Protein AF-0000000075274386 (afdb_homodimer)

Organism: Aptenodytes forsteri (NCBI:txid9233)

Sequence (530 aa):
GFTIDIKSFLKPGEKSYTQRCRLFVGNLPTDITEEDFKRLFERYGEPSEVFINRDRGFGFIRLESRTLAEIAKAELDGTILKSRPLRIRFATHGAALTVKNLSPVVSNELLEQAFSQFGPVERAVVVVDDRGRATGKGFVEFAAKPPARKALERCSDGAFLLTTTPRPVVVEPMEQFDDEDGLPEKLMQKTQQYHKEREQPPRFAQPGTFEFEYASRWKALDEMEKQQREQVDRNIREAKEKLEAEMEAARHEHQLMLMRQGKIRGFTIDIKSFLKPGEKSYTQRCRLFVGNLPTDITEEDFKRLFERYGEPSEVFINRDRGFGFIRLESRTLAEIAKAELDGTILKSRPLRIRFATHGAALTVKNLSPVVSNELLEQAFSQFGPVERAVVVVDDRGRATGKGFVEFAAKPPARKALERCSDGAFLLTTTPRPVVVEPMEQFDDEDGLPEKLMQKTQQYHKEREQPPRFAQPGTFEFEYASRWKALDEMEKQQREQVDRNIREAKEKLEAEMEAARHEHQLMLMRQGKIR

Structure (mmCIF, N/CA/C/O backbone):
data_AF-0000000075274386-model_v1
#
loop_
_entity.id
_entity.type
_entity.pdbx_description
1 polymer 'Paraspeckle component 1'
#
loop_
_atom_site.group_PDB
_atom_site.id
_atom_site.type_symbol
_atom_site.label_atom_id
_atom_site.label_alt_id
_atom_site.label_comp_id
_atom_site.label_asym_id
_atom_site.label_entity_id
_atom_site.label_seq_id
_atom_site.pdbx_PDB_ins_code
_atom_site.Cartn_x
_atom_site.Cartn_y
_atom_site.Cartn_z
_atom_site.occupancy
_atom_site.B_iso_or_equiv
_atom_site.auth_seq_id
_atom_site.auth_comp_id
_atom_site.auth_asym_id
_atom_site.auth_atom_id
_atom_site.pdbx_PDB_model_num
ATOM 1 N N . GLY A 1 1 ? -32.719 2.578 2.693 1 45.72 1 GLY A N 1
ATOM 2 C CA . GLY A 1 1 ? -31.547 1.934 3.256 1 45.72 1 GLY A CA 1
ATOM 3 C C . GLY A 1 1 ? -31.375 0.497 2.801 1 45.72 1 GLY A C 1
ATOM 4 O O . GLY A 1 1 ? -32.344 -0.168 2.451 1 45.72 1 GLY A O 1
ATOM 5 N N . PHE A 1 2 ? -30.453 0.191 1.93 1 56.81 2 PHE A N 1
ATOM 6 C CA . PHE A 1 2 ? -30.391 -1.107 1.271 1 56.81 2 PHE A CA 1
ATOM 7 C C . PHE A 1 2 ? -29.797 -2.158 2.207 1 56.81 2 PHE A C 1
ATOM 9 O O . PHE A 1 2 ? -28.844 -1.886 2.939 1 56.81 2 PHE A O 1
ATOM 16 N N . THR A 1 3 ? -30.688 -3.156 2.475 1 64.44 3 THR A N 1
ATOM 17 C CA . THR A 1 3 ? -30.266 -4.27 3.32 1 64.44 3 THR A CA 1
ATOM 18 C C . THR A 1 3 ? -29.516 -5.316 2.508 1 64.44 3 THR A C 1
ATOM 20 O O . THR A 1 3 ? -29.938 -5.68 1.407 1 64.44 3 THR A O 1
ATOM 23 N N . ILE A 1 4 ? -28.297 -5.422 2.771 1 63 4 ILE A N 1
ATOM 24 C CA . ILE A 1 4 ? -27.547 -6.484 2.123 1 63 4 ILE A CA 1
ATOM 25 C C . ILE A 1 4 ? -27.469 -7.703 3.037 1 63 4 ILE A C 1
ATOM 27 O O . ILE A 1 4 ? -27.359 -7.566 4.258 1 63 4 ILE A O 1
ATOM 31 N N . ASP A 1 5 ? -27.969 -8.781 2.461 1 63.56 5 ASP A N 1
ATOM 32 C CA . ASP A 1 5 ? -27.766 -10.023 3.197 1 63.56 5 ASP A CA 1
ATOM 33 C C . ASP A 1 5 ? -26.281 -10.414 3.217 1 63.56 5 ASP A C 1
ATOM 35 O O . ASP A 1 5 ? -25.656 -10.547 2.164 1 63.56 5 ASP A O 1
ATOM 39 N N . ILE A 1 6 ? -25.75 -10.102 4.426 1 59.88 6 ILE A N 1
ATOM 40 C CA . ILE A 1 6 ? -24.344 -10.43 4.539 1 59.88 6 ILE A CA 1
ATOM 41 C C . ILE A 1 6 ? -24.141 -11.93 4.336 1 59.88 6 ILE A C 1
ATOM 43 O O . ILE A 1 6 ? -24.516 -12.742 5.191 1 59.88 6 ILE A O 1
ATOM 47 N N . LYS A 1 7 ? -24.484 -12.391 3.164 1 63.88 7 LYS A N 1
ATOM 48 C CA . LYS A 1 7 ? -23.953 -13.734 2.934 1 63.88 7 LYS A CA 1
ATOM 49 C C . LYS A 1 7 ? -22.438 -13.75 2.979 1 63.88 7 LYS A C 1
ATOM 51 O O . LYS A 1 7 ? -21.812 -12.727 3.268 1 63.88 7 LYS A O 1
ATOM 56 N N . SER A 1 8 ? -21.734 -15.047 2.752 1 66.69 8 SER A N 1
ATOM 57 C CA . SER A 1 8 ? -20.281 -15.195 2.705 1 66.69 8 SER A CA 1
ATOM 58 C C . SER A 1 8 ? -19.672 -14.367 1.578 1 66.69 8 SER A C 1
ATOM 60 O O . SER A 1 8 ? -20.234 -14.312 0.477 1 66.69 8 SER A O 1
ATOM 62 N N . PHE A 1 9 ? -19 -13.148 1.969 1 80.31 9 PHE A N 1
ATOM 63 C CA . PHE A 1 9 ? -18.266 -12.367 0.976 1 80.31 9 PHE A CA 1
ATOM 64 C C . PHE A 1 9 ? -17.016 -13.102 0.538 1 80.31 9 PHE A C 1
ATOM 66 O O . PHE A 1 9 ? -16.031 -12.477 0.123 1 80.31 9 PHE A O 1
ATOM 73 N N . LEU A 1 10 ? -17.094 -14.336 0.712 1 83.44 10 LEU A N 1
ATOM 74 C CA . LEU A 1 10 ? -15.938 -15.125 0.322 1 83.44 10 LEU A CA 1
ATOM 75 C C . LEU A 1 10 ? -16.031 -15.555 -1.137 1 83.44 10 LEU A C 1
ATOM 77 O O . LEU A 1 10 ? -17.094 -16 -1.585 1 83.44 10 LEU A O 1
ATOM 81 N N . LYS A 1 11 ? -14.984 -15.32 -1.821 1 80.25 11 LYS A N 1
ATOM 82 C CA . LYS A 1 11 ? -14.883 -15.898 -3.158 1 80.25 11 LYS A CA 1
ATOM 83 C C . LYS A 1 11 ? -14.633 -17.391 -3.094 1 80.25 11 LYS A C 1
ATOM 85 O O . LYS A 1 11 ? -14.172 -17.906 -2.07 1 80.25 11 LYS A O 1
ATOM 90 N N . PRO A 1 12 ? -15.008 -18.016 -4.254 1 78.19 12 PRO A N 1
ATOM 91 C CA . PRO A 1 12 ? -14.719 -19.453 -4.262 1 78.19 12 PRO A CA 1
ATOM 92 C C . PRO A 1 12 ? -13.25 -19.75 -3.98 1 78.19 12 PRO A C 1
ATOM 94 O O . PRO A 1 12 ? -12.359 -19.188 -4.629 1 78.19 12 PRO A O 1
ATOM 97 N N . GLY A 1 13 ? -13.039 -20.5 -2.994 1 80.75 13 GLY A N 1
ATOM 98 C CA . GLY A 1 13 ? -11.68 -20.922 -2.67 1 80.75 13 GLY A CA 1
ATOM 99 C C . GLY A 1 13 ? -11.008 -20.016 -1.662 1 80.75 13 GLY A C 1
ATOM 100 O O . GLY A 1 13 ? -9.922 -20.328 -1.164 1 80.75 13 GLY A O 1
ATOM 101 N N . GLU A 1 14 ? -11.656 -18.938 -1.366 1 88.12 14 GLU A N 1
ATOM 102 C CA . GLU A 1 14 ? -11.07 -18 -0.413 1 88.12 14 GLU A CA 1
ATOM 103 C C . GLU A 1 14 ? -11.188 -18.516 1.017 1 88.12 14 GLU A C 1
ATOM 105 O O . GLU A 1 14 ? -12.234 -19.031 1.412 1 88.12 14 GLU A O 1
ATOM 110 N N . LYS A 1 15 ? -10.133 -18.391 1.719 1 93.5 15 LYS A N 1
ATOM 111 C CA . LYS A 1 15 ? -10.109 -18.875 3.1 1 93.5 15 LYS A CA 1
ATOM 112 C C . LYS A 1 15 ? -10.812 -17.891 4.031 1 93.5 15 LYS A C 1
ATOM 114 O O . LYS A 1 15 ? -10.719 -16.672 3.84 1 93.5 15 LYS A O 1
ATOM 119 N N . SER A 1 16 ? -11.461 -18.422 5.047 1 93.94 16 SER A N 1
ATOM 120 C CA . SER A 1 16 ? -12.164 -17.594 6.023 1 93.94 16 SER A CA 1
ATOM 121 C C . SER A 1 16 ? -11.312 -17.375 7.27 1 93.94 16 SER A C 1
ATOM 123 O O . SER A 1 16 ? -10.406 -18.156 7.559 1 93.94 16 SER A O 1
ATOM 125 N N . TYR A 1 17 ? -11.547 -16.359 7.973 1 94.81 17 TYR A N 1
ATOM 126 C CA . TYR A 1 17 ? -10.938 -16.047 9.266 1 94.81 17 TYR A CA 1
ATOM 127 C C . TYR A 1 17 ? -9.422 -15.961 9.148 1 94.81 17 TYR A C 1
ATOM 129 O O . TYR A 1 17 ? -8.703 -16.531 9.969 1 94.81 17 TYR A O 1
ATOM 137 N N . THR A 1 18 ? -9.031 -15.312 8.047 1 95.81 18 THR A N 1
ATOM 138 C CA . THR A 1 18 ? -7.59 -15.148 7.871 1 95.81 18 THR A CA 1
ATOM 139 C C . THR A 1 18 ? -7.062 -14.031 8.766 1 95.81 18 THR A C 1
ATOM 141 O O . THR A 1 18 ? -7.844 -13.297 9.375 1 95.81 18 THR A O 1
ATOM 144 N N . GLN A 1 19 ? -5.809 -13.883 8.883 1 94.94 19 GLN A N 1
ATOM 145 C CA . GLN A 1 19 ? -5.184 -12.883 9.742 1 94.94 19 GLN A CA 1
ATOM 146 C C . GLN A 1 19 ? -5.5 -11.469 9.258 1 94.94 19 GLN A C 1
ATOM 148 O O . GLN A 1 19 ? -5.539 -10.531 10.055 1 94.94 19 GLN A O 1
ATOM 153 N N . ARG A 1 20 ? -5.777 -11.359 7.988 1 94.12 20 ARG A N 1
ATOM 154 C CA . ARG A 1 20 ? -6.055 -10.039 7.43 1 94.12 20 ARG A CA 1
ATOM 155 C C . ARG A 1 20 ? -7.438 -9.547 7.852 1 94.12 20 ARG A C 1
ATOM 157 O O . ARG A 1 20 ? -7.77 -8.383 7.648 1 94.12 20 ARG A O 1
ATOM 164 N N . CYS A 1 21 ? -8.234 -10.406 8.461 1 95.38 21 CYS A N 1
ATOM 165 C CA . CYS A 1 21 ? -9.594 -10.094 8.891 1 95.38 21 CYS A CA 1
ATOM 166 C C . CYS A 1 21 ? -9.641 -9.781 10.375 1 95.38 21 CYS A C 1
ATOM 168 O O . CYS A 1 21 ? -10.719 -9.727 10.969 1 95.38 21 CYS A O 1
ATOM 170 N N . ARG A 1 22 ? -8.5 -9.594 10.914 1 96.31 22 ARG A N 1
ATOM 171 C CA . ARG A 1 22 ? -8.383 -9.359 12.352 1 96.31 22 ARG A CA 1
ATOM 172 C C . ARG A 1 22 ? -8.391 -7.867 12.664 1 96.31 22 ARG A C 1
ATOM 174 O O . ARG A 1 22 ? -7.652 -7.098 12.055 1 96.31 22 ARG A O 1
ATOM 181 N N . LEU A 1 23 ? -9.203 -7.492 13.625 1 97.12 23 LEU A N 1
ATOM 182 C CA . LEU A 1 23 ? -9.336 -6.09 14.008 1 97.12 23 LEU A CA 1
ATOM 183 C C . LEU A 1 23 ? -8.766 -5.863 15.406 1 97.12 23 LEU A C 1
ATOM 185 O O . LEU A 1 23 ? -8.914 -6.711 16.281 1 97.12 23 LEU A O 1
ATOM 189 N N . PHE A 1 24 ? -8.078 -4.789 15.57 1 96.62 24 PHE A N 1
ATOM 190 C CA . PHE A 1 24 ? -7.734 -4.211 16.859 1 96.62 24 PHE A CA 1
ATOM 191 C C . PHE A 1 24 ? -8.812 -3.24 17.328 1 96.62 24 PHE A C 1
ATOM 193 O O . PHE A 1 24 ? -9.227 -2.357 16.578 1 96.62 24 PHE A O 1
ATOM 200 N N . VAL A 1 25 ? -9.258 -3.432 18.531 1 96.88 25 VAL A N 1
ATOM 201 C CA . VAL A 1 25 ? -10.258 -2.555 19.125 1 96.88 25 VAL A CA 1
ATOM 202 C C . VAL A 1 25 ? -9.688 -1.893 20.375 1 96.88 25 VAL A C 1
ATOM 204 O O . VAL A 1 25 ? -9.406 -2.566 21.359 1 96.88 25 VAL A O 1
ATOM 207 N N . GLY A 1 26 ? -9.539 -0.598 20.297 1 95.5 26 GLY A N 1
ATOM 208 C CA . GLY A 1 26 ? -9 0.155 21.422 1 95.5 26 GLY A CA 1
ATOM 209 C C . GLY A 1 26 ? -10.062 0.931 22.172 1 95.5 26 GLY A C 1
ATOM 210 O O . GLY A 1 26 ? -11.195 1.063 21.703 1 95.5 26 GLY A O 1
ATOM 211 N N . ASN A 1 27 ? -9.703 1.378 23.375 1 94.88 27 ASN A N 1
ATOM 212 C CA . ASN A 1 27 ? -10.531 2.18 24.266 1 94.88 27 ASN A CA 1
ATOM 213 C C . ASN A 1 27 ? -11.734 1.391 24.766 1 94.88 27 ASN A C 1
ATOM 215 O O . ASN A 1 27 ? -12.852 1.917 24.828 1 94.88 27 ASN A O 1
ATOM 219 N N . LEU A 1 28 ? -11.398 0.16 25.016 1 96.12 28 LEU A N 1
ATOM 220 C CA . LEU A 1 28 ? -12.43 -0.686 25.609 1 96.12 28 LEU A CA 1
ATOM 221 C C . LEU A 1 28 ? -12.586 -0.397 27.094 1 96.12 28 LEU A C 1
ATOM 223 O O . LEU A 1 28 ? -11.594 -0.177 27.797 1 96.12 28 LEU A O 1
ATOM 227 N N . PRO A 1 29 ? -13.828 -0.369 27.516 1 94.81 29 PRO A N 1
ATOM 228 C CA . PRO A 1 29 ? -13.992 -0.29 28.969 1 94.81 29 PRO A CA 1
ATOM 229 C C . PRO A 1 29 ? -13.289 -1.432 29.703 1 94.81 29 PRO A C 1
ATOM 231 O O . PRO A 1 29 ? -13.273 -2.564 29.219 1 94.81 29 PRO A O 1
ATOM 234 N N . THR A 1 30 ? -12.773 -1.112 30.875 1 92.56 30 THR A N 1
ATOM 235 C CA . THR A 1 30 ? -11.977 -2.084 31.609 1 92.56 30 THR A CA 1
ATOM 236 C C . THR A 1 30 ? -12.844 -3.221 32.125 1 92.56 30 THR A C 1
ATOM 238 O O . THR A 1 30 ? -12.344 -4.297 32.469 1 92.56 30 THR A O 1
ATOM 241 N N . ASP A 1 31 ? -14.109 -3.082 32.219 1 93.94 31 ASP A N 1
ATOM 242 C CA . ASP A 1 31 ? -14.992 -4.094 32.781 1 93.94 31 ASP A CA 1
ATOM 243 C C . ASP A 1 31 ? -15.75 -4.836 31.688 1 93.94 31 ASP A C 1
ATOM 245 O O . ASP A 1 31 ? -16.703 -5.57 31.953 1 93.94 31 ASP A O 1
ATOM 249 N N . ILE A 1 32 ? -15.375 -4.609 30.453 1 94.5 32 ILE A N 1
ATOM 250 C CA . ILE A 1 32 ? -16.078 -5.258 29.359 1 94.5 32 ILE A CA 1
ATOM 251 C C . ILE A 1 32 ? -15.906 -6.77 29.453 1 94.5 32 ILE A C 1
ATOM 253 O O . ILE A 1 32 ? -14.812 -7.258 29.766 1 94.5 32 ILE A O 1
ATOM 257 N N . THR A 1 33 ? -16.922 -7.555 29.266 1 94.94 33 THR A N 1
ATOM 258 C CA . THR A 1 33 ? -16.844 -9.008 29.25 1 94.94 33 THR A CA 1
ATOM 259 C C . THR A 1 33 ? -16.609 -9.523 27.844 1 94.94 33 THR A C 1
ATOM 261 O O . THR A 1 33 ? -16.828 -8.805 26.859 1 94.94 33 THR A O 1
ATOM 264 N N . GLU A 1 34 ? -16.125 -10.742 27.734 1 94.56 34 GLU A N 1
ATOM 265 C CA . GLU A 1 34 ? -15.93 -11.359 26.422 1 94.56 34 GLU A CA 1
ATOM 266 C C . GLU A 1 34 ? -17.25 -11.469 25.672 1 94.56 34 GLU A C 1
ATOM 268 O O . GLU A 1 34 ? -17.297 -11.25 24.453 1 94.56 34 GLU A O 1
ATOM 273 N N . GLU A 1 35 ? -18.281 -11.789 26.328 1 94.69 35 GLU A N 1
ATOM 274 C CA . GLU A 1 35 ? -19.594 -11.906 25.719 1 94.69 35 GLU A CA 1
ATOM 275 C C . GLU A 1 35 ? -20.062 -10.57 25.141 1 94.69 35 GLU A C 1
ATOM 277 O O . GLU A 1 35 ? -20.562 -10.508 24.016 1 94.69 35 GLU A O 1
ATOM 282 N N . ASP A 1 36 ? -19.859 -9.508 25.906 1 93.81 36 ASP A N 1
ATOM 283 C CA . ASP A 1 36 ? -20.234 -8.172 25.453 1 93.81 36 ASP A CA 1
ATOM 284 C C . ASP A 1 36 ? -19.406 -7.75 24.234 1 93.81 36 ASP A C 1
ATOM 286 O O . ASP A 1 36 ? -19.938 -7.141 23.297 1 93.81 36 ASP A O 1
ATOM 290 N N . PHE A 1 37 ? -18.188 -8.078 24.344 1 94.81 37 PHE A N 1
ATOM 291 C CA . PHE A 1 37 ? -17.281 -7.762 23.234 1 94.81 37 PHE A CA 1
ATOM 292 C C . PHE A 1 37 ? -17.719 -8.477 21.969 1 94.81 37 PHE A C 1
ATOM 294 O O . PHE A 1 37 ? -17.828 -7.852 20.906 1 94.81 37 PHE A O 1
ATOM 301 N N . LYS A 1 38 ? -18.062 -9.703 22.062 1 94.44 38 LYS A N 1
ATOM 302 C CA . LYS A 1 38 ? -18.531 -10.484 20.906 1 94.44 38 LYS A CA 1
ATOM 303 C C . LYS A 1 38 ? -19.859 -9.945 20.375 1 94.44 38 LYS A C 1
ATOM 305 O O . LYS A 1 38 ? -20.078 -9.906 19.172 1 94.44 38 LYS A O 1
ATOM 310 N N . ARG A 1 39 ? -20.641 -9.5 21.219 1 92.94 39 ARG A N 1
ATOM 311 C CA . ARG A 1 39 ? -21.969 -8.992 20.859 1 92.94 39 ARG A CA 1
ATOM 312 C C . ARG A 1 39 ? -21.844 -7.734 20.016 1 92.94 39 ARG A C 1
ATOM 314 O O . ARG A 1 39 ? -22.688 -7.496 19.125 1 92.94 39 ARG A O 1
ATOM 321 N N . LEU A 1 40 ? -20.797 -6.945 20.312 1 92.31 40 LEU A N 1
ATOM 322 C CA . LEU A 1 40 ? -20.562 -5.746 19.516 1 92.31 40 LEU A CA 1
ATOM 323 C C . LEU A 1 40 ? -20.438 -6.098 18.031 1 92.31 40 LEU A C 1
ATOM 325 O O . LEU A 1 40 ? -20.766 -5.285 17.172 1 92.31 40 LEU A O 1
ATOM 329 N N . PHE A 1 41 ? -19.984 -7.371 17.75 1 92.19 41 PHE A N 1
ATOM 330 C CA . PHE A 1 41 ? -19.656 -7.738 16.375 1 92.19 41 PHE A CA 1
ATOM 331 C C . PHE A 1 41 ? -20.625 -8.797 15.859 1 92.19 41 PHE A C 1
ATOM 333 O O . PHE A 1 41 ? -20.438 -9.336 14.766 1 92.19 41 PHE A O 1
ATOM 340 N N . GLU A 1 42 ? -21.609 -9.086 16.547 1 87.38 42 GLU A N 1
ATOM 341 C CA . GLU A 1 42 ? -22.516 -10.188 16.25 1 87.38 42 GLU A CA 1
ATOM 342 C C . GLU A 1 42 ? -23.203 -9.992 14.898 1 87.38 42 GLU A C 1
ATOM 344 O O . GLU A 1 42 ? -23.453 -10.961 14.188 1 87.38 42 GLU A O 1
ATOM 349 N N . ARG A 1 43 ? -23.469 -8.789 14.609 1 85.94 43 ARG A N 1
ATOM 350 C CA . ARG A 1 43 ? -24.219 -8.508 13.383 1 85.94 43 ARG A CA 1
ATOM 351 C C . ARG A 1 43 ? -23.375 -8.781 12.148 1 85.94 43 ARG A C 1
ATOM 353 O O . ARG A 1 43 ? -23.891 -8.859 11.031 1 85.94 43 ARG A O 1
ATOM 360 N N . TYR A 1 44 ? -22.094 -8.875 12.336 1 87.75 44 TYR A N 1
ATOM 361 C CA . TYR A 1 44 ? -21.203 -9.078 11.203 1 87.75 44 TYR A CA 1
ATOM 362 C C . TYR A 1 44 ? -20.812 -10.539 11.07 1 87.75 44 TYR A C 1
ATOM 364 O O . TYR A 1 44 ? -19.875 -10.875 10.336 1 87.75 44 TYR A O 1
ATOM 372 N N . GLY A 1 45 ? -21.438 -11.438 11.75 1 85.75 45 GLY A N 1
ATOM 373 C CA . GLY A 1 45 ? -21.141 -12.859 11.719 1 85.75 45 GLY A CA 1
ATOM 374 C C . GLY A 1 45 ? -20.469 -13.352 12.992 1 85.75 45 GLY A C 1
ATOM 375 O O . GLY A 1 45 ? -20.188 -12.57 13.898 1 85.75 45 GLY A O 1
ATOM 376 N N . GLU A 1 46 ? -20.188 -14.633 12.992 1 87.81 46 GLU A N 1
ATOM 377 C CA . GLU A 1 46 ? -19.562 -15.25 14.164 1 87.81 46 GLU A CA 1
ATOM 378 C C . GLU A 1 46 ? -18.047 -15.047 14.148 1 87.81 46 GLU A C 1
ATOM 380 O O . GLU A 1 46 ? -17.359 -15.508 13.234 1 87.81 46 GLU A O 1
ATOM 385 N N . PRO A 1 47 ? -17.594 -14.414 15.211 1 91.31 47 PRO A N 1
ATOM 386 C CA . PRO A 1 47 ? -16.141 -14.234 15.242 1 91.31 47 PRO A CA 1
ATOM 387 C C . PRO A 1 47 ? -15.398 -15.508 15.641 1 91.31 47 PRO A C 1
ATOM 389 O O . PRO A 1 47 ? -15.977 -16.391 16.281 1 91.31 47 PRO A O 1
ATOM 392 N N . SER A 1 48 ? -14.266 -15.82 15.219 1 88.12 48 SER A N 1
ATOM 393 C CA . SER A 1 48 ? -13.484 -17 15.547 1 88.12 48 SER A CA 1
ATOM 394 C C . SER A 1 48 ? -12.492 -16.719 16.672 1 88.12 48 SER A C 1
ATOM 396 O O . SER A 1 48 ? -12.281 -17.547 17.547 1 88.12 48 SER A O 1
ATOM 398 N N . GLU A 1 49 ? -11.719 -15.695 16.75 1 86.81 49 GLU A N 1
ATOM 399 C CA . GLU A 1 49 ? -10.68 -15.359 17.719 1 86.81 49 GLU A CA 1
ATOM 400 C C . GLU A 1 49 ? -10.984 -14.047 18.422 1 86.81 49 GLU A C 1
ATOM 402 O O . GLU A 1 49 ? -11.289 -13.039 17.781 1 86.81 49 GLU A O 1
ATOM 407 N N . VAL A 1 50 ? -11.156 -14.258 19.781 1 94.44 50 VAL A N 1
ATOM 408 C CA . VAL A 1 50 ? -11.398 -13.07 20.594 1 94.44 50 VAL A CA 1
ATOM 409 C C . VAL A 1 50 ? -10.359 -12.992 21.719 1 94.44 50 VAL A C 1
ATOM 411 O O . VAL A 1 50 ? -10.07 -13.992 22.375 1 94.44 50 VAL A O 1
ATOM 414 N N . PHE A 1 51 ? -9.742 -11.93 21.828 1 96.44 51 PHE A N 1
ATOM 415 C CA . PHE A 1 51 ? -8.781 -11.633 22.891 1 96.44 51 PHE A CA 1
ATOM 416 C C . PHE A 1 51 ? -9.055 -10.258 23.484 1 96.44 51 PHE A C 1
ATOM 418 O O . PHE A 1 51 ? -9.258 -9.281 22.75 1 96.44 51 PHE A O 1
ATOM 425 N N . ILE A 1 52 ? -9.086 -10.195 24.781 1 96.88 52 ILE A N 1
ATOM 426 C CA . ILE A 1 52 ? -9.305 -8.906 25.453 1 96.88 52 ILE A CA 1
ATOM 427 C C . ILE A 1 52 ? -8.234 -8.688 26.516 1 96.88 52 ILE A C 1
ATOM 429 O O . ILE A 1 52 ? -7.922 -9.594 27.281 1 96.88 52 ILE A O 1
ATOM 433 N N . ASN A 1 53 ? -7.586 -7.617 26.438 1 96.69 53 ASN A N 1
ATOM 434 C CA . ASN A 1 53 ? -6.762 -7.121 27.531 1 96.69 53 ASN A CA 1
ATOM 435 C C . ASN A 1 53 ? -7.484 -6.039 28.328 1 96.69 53 ASN A C 1
ATOM 437 O O . ASN A 1 53 ? -7.406 -4.855 28 1 96.69 53 ASN A O 1
ATOM 441 N N . ARG A 1 54 ? -8.109 -6.418 29.359 1 93.31 54 ARG A N 1
ATOM 442 C CA . ARG A 1 54 ? -8.945 -5.52 30.141 1 93.31 54 ARG A CA 1
ATOM 443 C C . ARG A 1 54 ? -8.109 -4.441 30.812 1 93.31 54 ARG A C 1
ATOM 445 O O . ARG A 1 54 ? -8.516 -3.277 30.875 1 93.31 54 ARG A O 1
ATOM 452 N N . ASP A 1 55 ? -6.977 -4.793 31.234 1 94.81 55 ASP A N 1
ATOM 453 C CA . ASP A 1 55 ? -6.102 -3.871 31.953 1 94.81 55 ASP A CA 1
ATOM 454 C C . ASP A 1 55 ? -5.68 -2.705 31.062 1 94.81 55 ASP A C 1
ATOM 456 O O . ASP A 1 55 ? -5.637 -1.558 31.516 1 94.81 55 ASP A O 1
ATOM 460 N N . ARG A 1 56 ? -5.508 -2.998 29.859 1 95.19 56 ARG A N 1
ATOM 461 C CA . ARG A 1 56 ? -5.02 -1.977 28.938 1 95.19 56 ARG A CA 1
ATOM 462 C C . ARG A 1 56 ? -6.152 -1.443 28.062 1 95.19 56 ARG A C 1
ATOM 464 O O . ARG A 1 56 ? -5.953 -0.512 27.281 1 95.19 56 ARG A O 1
ATOM 471 N N . GLY A 1 57 ? -7.25 -2.025 28.156 1 95.38 57 GLY A N 1
ATOM 472 C CA . GLY A 1 57 ? -8.453 -1.512 27.516 1 95.38 57 GLY A CA 1
ATOM 473 C C . GLY A 1 57 ? -8.461 -1.712 26.016 1 95.38 57 GLY A C 1
ATOM 474 O O . GLY A 1 57 ? -8.781 -0.79 25.25 1 95.38 57 GLY A O 1
ATOM 475 N N . PHE A 1 58 ? -7.953 -2.865 25.484 1 96.75 58 PHE A N 1
ATOM 476 C CA . PHE A 1 58 ? -8.023 -3.148 24.062 1 96.75 58 PHE A CA 1
ATOM 477 C C . PHE A 1 58 ? -8.297 -4.625 23.812 1 96.75 58 PHE A C 1
ATOM 479 O O . PHE A 1 58 ? -8.258 -5.434 24.75 1 96.75 58 PHE A O 1
ATOM 486 N N . GLY A 1 59 ? -8.656 -4.984 22.609 1 97.12 59 GLY A N 1
ATOM 487 C CA . GLY A 1 59 ? -8.906 -6.367 22.234 1 97.12 59 GLY A CA 1
ATOM 488 C C . GLY A 1 59 ? -8.688 -6.625 20.75 1 97.12 59 GLY A C 1
ATOM 489 O O . GLY A 1 59 ? -8.414 -5.695 19.984 1 97.12 59 GLY A O 1
ATOM 490 N N . PHE A 1 60 ? -8.719 -7.914 20.391 1 97.44 60 PHE A N 1
ATOM 491 C CA . PHE A 1 60 ? -8.648 -8.383 19.016 1 97.44 60 PHE A CA 1
ATOM 492 C C . PHE A 1 60 ? -9.836 -9.281 18.688 1 97.44 60 PHE A C 1
ATOM 494 O O . PHE A 1 60 ? -10.305 -10.039 19.531 1 97.44 60 PHE A O 1
ATOM 501 N N . ILE A 1 61 ? -10.258 -9.141 17.562 1 97.38 61 ILE A N 1
ATOM 502 C CA . ILE A 1 61 ? -11.344 -9.984 17.094 1 97.38 61 ILE A CA 1
ATOM 503 C C . ILE A 1 61 ? -11.164 -10.297 15.609 1 97.38 61 ILE A C 1
ATOM 505 O O . ILE A 1 61 ? -10.742 -9.438 14.836 1 97.38 61 ILE A O 1
ATOM 509 N N . ARG A 1 62 ? -11.438 -11.484 15.242 1 96.44 62 ARG A N 1
ATOM 510 C CA . ARG A 1 62 ? -11.312 -11.906 13.852 1 96.44 62 ARG A CA 1
ATOM 511 C C . ARG A 1 62 ? -12.672 -12.266 13.266 1 96.44 62 ARG A C 1
ATOM 513 O O . ARG A 1 62 ? -13.43 -13.031 13.867 1 96.44 62 ARG A O 1
ATOM 520 N N . LEU A 1 63 ? -12.969 -11.703 12.125 1 94.5 63 LEU A N 1
ATOM 521 C CA . LEU A 1 63 ? -14.234 -11.953 11.453 1 94.5 63 LEU A CA 1
ATOM 522 C C . LEU A 1 63 ? -14.039 -12.883 10.258 1 94.5 63 LEU A C 1
ATOM 524 O O . LEU A 1 63 ? -12.906 -13.234 9.922 1 94.5 63 LEU A O 1
ATOM 528 N N . GLU A 1 64 ? -15.078 -13.32 9.703 1 92.75 64 GLU A N 1
ATOM 529 C CA . GLU A 1 64 ? -15.062 -14.391 8.711 1 92.75 64 GLU A CA 1
ATOM 530 C C . GLU A 1 64 ? -14.344 -13.945 7.434 1 92.75 64 GLU A C 1
ATOM 532 O O . GLU A 1 64 ? -13.602 -14.727 6.836 1 92.75 64 GLU A O 1
ATOM 537 N N . SER A 1 65 ? -14.641 -12.711 6.977 1 92.69 65 SER A N 1
ATOM 538 C CA . SER A 1 65 ? -14.055 -12.227 5.73 1 92.69 65 SER A CA 1
ATOM 539 C C . SER A 1 65 ? -13.508 -10.812 5.891 1 92.69 65 SER A C 1
ATOM 541 O O . SER A 1 65 ? -13.898 -10.086 6.809 1 92.69 65 SER A O 1
ATOM 543 N N . ARG A 1 66 ? -12.617 -10.469 4.98 1 92.56 66 ARG A N 1
ATOM 544 C CA . ARG A 1 66 ? -12.047 -9.133 4.988 1 92.56 66 ARG A CA 1
ATOM 545 C C . ARG A 1 66 ? -13.125 -8.07 4.801 1 92.56 66 ARG A C 1
ATOM 547 O O . ARG A 1 66 ? -13.117 -7.039 5.473 1 92.56 66 ARG A O 1
ATOM 554 N N . THR A 1 67 ? -14.039 -8.305 3.926 1 90.94 67 THR A N 1
ATOM 555 C CA . THR A 1 67 ? -15.125 -7.367 3.656 1 90.94 67 THR A CA 1
ATOM 556 C C . THR A 1 67 ? -15.961 -7.129 4.91 1 90.94 67 THR A C 1
ATOM 558 O O . THR A 1 67 ? -16.297 -5.988 5.234 1 90.94 67 THR A O 1
ATOM 561 N N . LEU A 1 68 ? -16.25 -8.141 5.641 1 90.75 68 LEU A N 1
ATOM 562 C CA . LEU A 1 68 ? -17.016 -8.016 6.871 1 90.75 68 LEU A CA 1
ATOM 563 C C . LEU A 1 68 ? -16.25 -7.199 7.906 1 90.75 68 LEU A C 1
ATOM 565 O O . LEU A 1 68 ? -16.844 -6.395 8.633 1 90.75 68 LEU A O 1
ATOM 569 N N . ALA A 1 69 ? -14.977 -7.441 7.961 1 93.25 69 ALA A N 1
ATOM 570 C CA . ALA A 1 69 ? -14.148 -6.664 8.875 1 93.25 69 ALA A CA 1
ATOM 571 C C . ALA A 1 69 ? -14.164 -5.184 8.508 1 93.25 69 ALA A C 1
ATOM 573 O O . ALA A 1 69 ? -14.211 -4.32 9.383 1 93.25 69 ALA A O 1
ATOM 574 N N . GLU A 1 70 ? -14.102 -4.957 7.238 1 91.69 70 GLU A N 1
ATOM 575 C CA . GLU A 1 70 ? -14.156 -3.578 6.758 1 91.69 70 GLU A CA 1
ATOM 576 C C . GLU A 1 70 ? -15.484 -2.916 7.133 1 91.69 70 GLU A C 1
ATOM 578 O O . GLU A 1 70 ? -15.508 -1.756 7.551 1 91.69 70 GLU A O 1
ATOM 583 N N . ILE A 1 71 ? -16.516 -3.59 6.961 1 89.88 71 ILE A N 1
ATOM 584 C CA . ILE A 1 71 ? -17.844 -3.08 7.293 1 89.88 71 ILE A CA 1
ATOM 585 C C . ILE A 1 71 ? -17.922 -2.801 8.789 1 89.88 71 ILE A C 1
ATOM 587 O O . ILE A 1 71 ? -18.391 -1.737 9.203 1 89.88 71 ILE A O 1
ATOM 591 N N . ALA A 1 72 ? -17.484 -3.764 9.531 1 92.38 72 ALA A N 1
ATOM 592 C CA . ALA A 1 72 ? -17.5 -3.611 10.984 1 92.38 72 ALA A CA 1
ATOM 593 C C . ALA A 1 72 ? -16.703 -2.383 11.414 1 92.38 72 ALA A C 1
ATOM 595 O O . ALA A 1 72 ? -17.172 -1.595 12.242 1 92.38 72 ALA A O 1
ATOM 596 N N . LYS A 1 73 ? -15.531 -2.26 10.883 1 93.44 73 LYS A N 1
ATOM 597 C CA . LYS A 1 73 ? -14.703 -1.103 11.203 1 93.44 73 LYS A CA 1
ATOM 598 C C . LYS A 1 73 ? -15.414 0.201 10.852 1 93.44 73 LYS A C 1
ATOM 600 O O . LYS A 1 73 ? -15.438 1.136 11.656 1 93.44 73 LYS A O 1
ATOM 605 N N . ALA A 1 74 ? -15.969 0.274 9.688 1 89.81 74 ALA A N 1
ATOM 606 C CA . ALA A 1 74 ? -1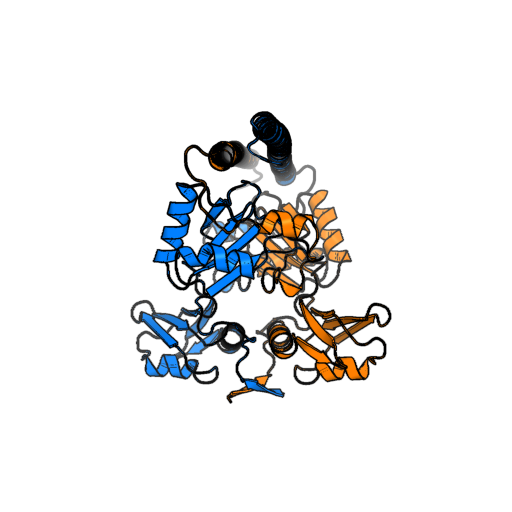6.625 1.489 9.219 1 89.81 74 ALA A CA 1
ATOM 607 C C . ALA A 1 74 ? -17.781 1.875 10.125 1 89.81 74 ALA A C 1
ATOM 609 O O . ALA A 1 74 ? -18.016 3.059 10.383 1 89.81 74 ALA A O 1
ATOM 610 N N . GLU A 1 75 ? -18.469 0.932 10.633 1 88.94 75 GLU A N 1
ATOM 611 C CA . GLU A 1 75 ? -19.688 1.188 11.398 1 88.94 75 GLU A CA 1
ATOM 612 C C . GLU A 1 75 ? -19.375 1.445 12.867 1 88.94 75 GLU A C 1
ATOM 614 O O . GLU A 1 75 ? -20.016 2.281 13.508 1 88.94 75 GLU A O 1
ATOM 619 N N . LEU A 1 76 ? -18.391 0.71 13.312 1 92.06 76 LEU A N 1
ATOM 620 C CA . LEU A 1 76 ? -18.234 0.692 14.766 1 92.06 76 LEU A CA 1
ATOM 621 C C . LEU A 1 76 ? -17.156 1.689 15.203 1 92.06 76 LEU A C 1
ATOM 623 O O . LEU A 1 76 ? -17.109 2.066 16.375 1 92.06 76 LEU A O 1
ATOM 627 N N . ASP A 1 77 ? -16.281 2.016 14.32 1 93.12 77 ASP A N 1
ATOM 628 C CA . ASP A 1 77 ? -15.219 2.941 14.688 1 93.12 77 ASP A CA 1
ATOM 629 C C . ASP A 1 77 ? -15.789 4.27 15.18 1 93.12 77 ASP A C 1
ATOM 631 O O . ASP A 1 77 ? -16.641 4.867 14.516 1 93.12 77 ASP A O 1
ATOM 635 N N . GLY A 1 78 ? -15.414 4.73 16.344 1 90.69 78 GLY A N 1
ATOM 636 C CA . GLY A 1 78 ? -15.859 5.988 16.922 1 90.69 78 GLY A CA 1
ATOM 637 C C . GLY A 1 78 ? -17.125 5.852 17.75 1 90.69 78 GLY A C 1
ATOM 638 O O . GLY A 1 78 ? -17.547 6.801 18.422 1 90.69 78 GLY A O 1
ATOM 639 N N . THR A 1 79 ? -17.734 4.707 17.703 1 91.88 79 THR A N 1
ATOM 640 C CA . THR A 1 79 ? -18.922 4.473 18.516 1 91.88 79 THR A CA 1
ATOM 641 C C . THR A 1 79 ? -18.594 4.605 20 1 91.88 79 THR A C 1
ATOM 643 O O . THR A 1 79 ? -17.562 4.121 20.453 1 91.88 79 THR A O 1
ATOM 646 N N . ILE A 1 80 ? -19.469 5.27 20.672 1 93.38 80 ILE A N 1
ATOM 647 C CA . ILE A 1 80 ? -19.25 5.547 22.094 1 93.38 80 ILE A CA 1
ATOM 648 C C . ILE A 1 80 ? -19.734 4.363 22.922 1 93.38 80 ILE A C 1
ATOM 650 O O . ILE A 1 80 ? -20.906 3.965 22.828 1 93.38 80 ILE A O 1
ATOM 654 N N . LEU A 1 81 ? -18.844 3.742 23.641 1 91.38 81 LEU A N 1
ATOM 655 C CA . LEU A 1 81 ? -19.141 2.703 24.625 1 91.38 81 LEU A CA 1
ATOM 656 C C . LEU A 1 81 ? -18.734 3.139 26.031 1 91.38 81 LEU A C 1
ATOM 658 O O . LEU A 1 81 ? -17.547 3.318 26.312 1 91.38 81 LEU A O 1
ATOM 662 N N . LYS A 1 82 ? -19.703 3.389 26.953 1 92 82 LYS A N 1
ATOM 663 C CA . LYS A 1 82 ? -19.453 3.865 28.312 1 92 82 LYS A CA 1
ATOM 664 C C . LYS A 1 82 ? -18.578 5.113 28.297 1 92 82 LYS A C 1
ATOM 666 O O . LYS A 1 82 ? -17.547 5.156 28.984 1 92 82 LYS A O 1
ATOM 671 N N . SER A 1 83 ? -18.859 6.098 27.469 1 90.69 83 SER A N 1
ATOM 672 C CA . SER A 1 83 ? -18.281 7.438 27.391 1 90.69 83 SER A CA 1
ATOM 673 C C . SER A 1 83 ? -16.906 7.414 26.734 1 90.69 83 SER A C 1
ATOM 675 O O . SER A 1 83 ? -16.141 8.367 26.875 1 90.69 83 SER A O 1
ATOM 677 N N . ARG A 1 84 ? -16.578 6.32 26.156 1 92.06 84 ARG A N 1
ATOM 678 C CA . ARG A 1 84 ? -15.312 6.207 25.438 1 92.06 84 ARG A CA 1
ATOM 679 C C . ARG A 1 84 ? -15.555 5.875 23.969 1 92.06 84 ARG A C 1
ATOM 681 O O . ARG A 1 84 ? -16.281 4.934 23.656 1 92.06 84 ARG A O 1
ATOM 688 N N . PRO A 1 85 ? -14.984 6.602 23.125 1 93.62 85 PRO A N 1
ATOM 689 C CA . PRO A 1 85 ? -15.109 6.242 21.703 1 93.62 85 PRO A CA 1
ATOM 690 C C . PRO A 1 85 ? -14.211 5.078 21.312 1 93.62 85 PRO A C 1
ATOM 692 O O . PRO A 1 85 ? -13 5.129 21.516 1 93.62 85 PRO A O 1
ATOM 695 N N . LEU A 1 86 ? -14.742 4.066 20.719 1 95.25 86 LEU A N 1
ATOM 696 C CA . LEU A 1 86 ? -13.961 2.928 20.25 1 95.25 86 LEU A CA 1
ATOM 697 C C . LEU A 1 86 ? -13.016 3.352 19.125 1 95.25 86 LEU A C 1
ATOM 699 O O . LEU A 1 86 ? -13.352 4.227 18.328 1 95.25 86 LEU A O 1
ATOM 703 N N . ARG A 1 87 ? -11.883 2.77 19.125 1 93.31 87 ARG A N 1
ATOM 704 C CA . ARG A 1 87 ? -10.938 2.928 18.031 1 93.31 87 ARG A CA 1
ATOM 705 C C . ARG A 1 87 ? -10.633 1.588 17.375 1 93.31 87 ARG A C 1
ATOM 707 O O . ARG A 1 87 ? -10.008 0.719 17.969 1 93.31 87 ARG A O 1
ATOM 714 N N . ILE A 1 88 ? -11.086 1.5 16.172 1 95.44 88 ILE A N 1
ATOM 715 C CA . ILE A 1 88 ? -10.953 0.211 15.508 1 95.44 88 ILE A CA 1
ATOM 716 C C . ILE A 1 88 ? -10.008 0.343 14.312 1 95.44 88 ILE A C 1
ATOM 718 O O . ILE A 1 88 ? -10.133 1.269 13.508 1 95.44 88 ILE A O 1
ATOM 722 N N . ARG A 1 89 ? -9.039 -0.539 14.227 1 94.56 89 ARG A N 1
ATOM 723 C CA . ARG A 1 89 ? -8.117 -0.645 13.102 1 94.56 89 ARG A CA 1
ATOM 724 C C . ARG A 1 89 ? -7.848 -2.104 12.75 1 94.56 89 ARG A C 1
ATOM 726 O O . ARG A 1 89 ? -8.133 -3.002 13.539 1 94.56 89 ARG A O 1
ATOM 733 N N . PHE A 1 90 ? -7.395 -2.287 11.578 1 95.06 90 PHE A N 1
ATOM 734 C CA . PHE A 1 90 ? -6.934 -3.635 11.273 1 95.06 90 PHE A CA 1
ATOM 735 C C . PHE A 1 90 ? -5.664 -3.961 12.047 1 95.06 90 PHE A C 1
ATOM 737 O O . PHE A 1 90 ? -4.773 -3.115 12.18 1 95.06 90 PHE A O 1
ATOM 744 N N . ALA A 1 91 ? -5.633 -5.156 12.562 1 94.62 91 ALA A N 1
ATOM 745 C CA . ALA A 1 91 ? -4.473 -5.617 13.32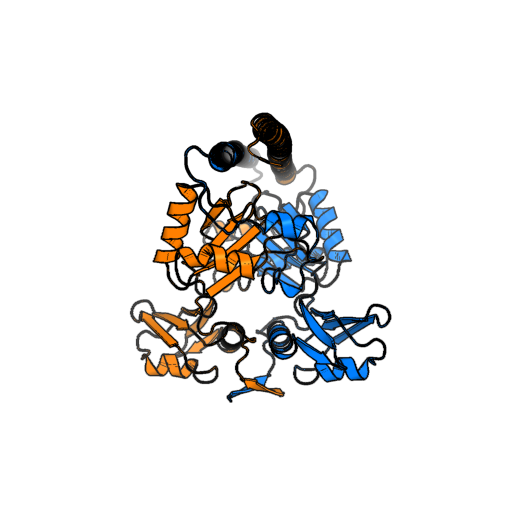 1 94.62 91 ALA A CA 1
ATOM 746 C C . ALA A 1 91 ? -3.266 -5.824 12.406 1 94.62 91 ALA A C 1
ATOM 748 O O . ALA A 1 91 ? -3.422 -6.117 11.219 1 94.62 91 ALA A O 1
ATOM 749 N N . THR A 1 92 ? -2.121 -5.684 12.961 1 93.44 92 THR A N 1
ATOM 750 C CA . THR A 1 92 ? -0.897 -5.98 12.227 1 93.44 92 THR A CA 1
ATOM 751 C C . THR A 1 92 ? -0.834 -7.457 11.859 1 93.44 92 THR A C 1
ATOM 753 O O . THR A 1 92 ? -1.142 -8.328 12.68 1 93.44 92 THR A O 1
ATOM 756 N N . HIS A 1 93 ? -0.448 -7.652 10.633 1 93.56 93 HIS A N 1
ATOM 757 C CA . HIS A 1 93 ? -0.251 -9.023 10.172 1 93.56 93 HIS A CA 1
ATOM 758 C C . HIS A 1 93 ? 1.176 -9.492 10.43 1 93.56 93 HIS A C 1
ATOM 760 O O . HIS A 1 93 ? 2.064 -9.281 9.602 1 93.56 93 HIS A O 1
ATOM 766 N N . GLY A 1 94 ? 1.492 -10.227 11.453 1 94.25 94 GLY A N 1
ATOM 767 C CA . GLY A 1 94 ? 2.844 -10.586 11.852 1 94.25 94 GLY A CA 1
ATOM 768 C C . GLY A 1 94 ? 3.395 -11.781 11.094 1 94.25 94 GLY A C 1
ATOM 769 O O . GLY A 1 94 ? 4.551 -12.156 11.281 1 94.25 94 GLY A O 1
ATOM 770 N N . ALA A 1 95 ? 2.578 -12.383 10.266 1 97.5 95 ALA A N 1
ATOM 771 C CA . ALA A 1 95 ? 3.002 -13.578 9.531 1 97.5 95 ALA A CA 1
ATOM 772 C C . ALA A 1 95 ? 2.975 -13.336 8.023 1 97.5 95 ALA A C 1
ATOM 774 O O . ALA A 1 95 ? 2.773 -14.273 7.246 1 97.5 95 ALA A O 1
ATOM 775 N N . ALA A 1 96 ? 3.055 -12.094 7.656 1 97.94 96 ALA A N 1
ATOM 776 C CA . ALA A 1 96 ? 3.076 -11.727 6.242 1 97.94 96 ALA A CA 1
ATOM 777 C C . ALA A 1 96 ? 4.496 -11.414 5.781 1 97.94 96 ALA A C 1
ATOM 779 O O . ALA A 1 96 ? 5.266 -10.781 6.504 1 97.94 96 ALA A O 1
ATOM 780 N N . LEU A 1 97 ? 4.863 -11.883 4.605 1 98.75 97 LEU A N 1
ATOM 781 C CA . LEU A 1 97 ? 6.188 -11.68 4.027 1 98.75 97 LEU A CA 1
ATOM 782 C C . LEU A 1 97 ? 6.086 -11.016 2.66 1 98.75 97 LEU A C 1
ATOM 784 O O . LEU A 1 97 ? 5.137 -11.25 1.915 1 98.75 97 LEU A O 1
ATOM 788 N N . THR A 1 98 ? 7.031 -10.211 2.355 1 98.56 98 THR A N 1
ATOM 789 C CA . THR A 1 98 ? 7.227 -9.695 1.007 1 98.56 98 THR A CA 1
ATOM 790 C C . THR A 1 98 ? 8.203 -10.562 0.228 1 98.56 98 THR A C 1
ATOM 792 O O . THR A 1 98 ? 9.234 -10.984 0.766 1 98.56 98 THR A O 1
ATOM 795 N N . VAL A 1 99 ? 7.863 -10.781 -0.984 1 98.81 99 VAL A N 1
ATOM 796 C CA . VAL A 1 99 ? 8.703 -11.602 -1.85 1 98.81 99 VAL A CA 1
ATOM 797 C C . VAL A 1 99 ? 9.117 -10.805 -3.082 1 98.81 99 VAL A C 1
ATOM 799 O O . VAL A 1 99 ? 8.273 -10.195 -3.746 1 98.81 99 VAL A O 1
ATOM 802 N N . LYS A 1 100 ? 10.414 -10.828 -3.365 1 98.25 100 LYS A N 1
ATOM 803 C CA . LYS A 1 100 ? 10.961 -10.117 -4.52 1 98.25 100 LYS A CA 1
ATOM 804 C C . LYS A 1 100 ? 11.641 -11.078 -5.488 1 98.25 100 LYS A C 1
ATOM 806 O O . LYS A 1 100 ? 11.844 -12.25 -5.164 1 98.25 100 LYS A O 1
ATOM 811 N N . ASN A 1 101 ? 11.945 -10.578 -6.641 1 97.75 101 ASN A N 1
ATOM 812 C CA . ASN A 1 101 ? 12.594 -11.352 -7.699 1 97.75 101 ASN A CA 1
ATOM 813 C C . ASN A 1 101 ? 11.672 -12.43 -8.258 1 97.75 101 ASN A C 1
ATOM 815 O O . ASN A 1 101 ? 12.109 -13.539 -8.547 1 97.75 101 ASN A O 1
ATOM 819 N N . LEU A 1 102 ? 10.438 -12.07 -8.359 1 98.31 102 LEU A N 1
ATOM 820 C CA . LEU A 1 102 ? 9.5 -13.008 -8.961 1 98.31 102 LEU A CA 1
ATOM 821 C C . LEU A 1 102 ? 9.578 -12.945 -10.484 1 98.31 102 LEU A C 1
ATOM 823 O O . LEU A 1 102 ? 9.539 -11.859 -11.07 1 98.31 102 LEU A O 1
ATOM 827 N N . SER A 1 103 ? 9.695 -14.086 -11.047 1 96.25 103 SER A N 1
ATOM 828 C CA . SER A 1 103 ? 9.594 -14.195 -12.492 1 96.25 103 SER A CA 1
ATOM 829 C C . SER A 1 103 ? 8.211 -13.773 -12.984 1 96.25 103 SER A C 1
ATOM 831 O O . SER A 1 103 ? 7.219 -13.938 -12.273 1 96.25 103 SER A O 1
ATOM 833 N N . PRO A 1 104 ? 8.156 -13.273 -14.25 1 95.62 104 PRO A N 1
ATOM 834 C CA . PRO A 1 104 ? 6.875 -12.844 -14.805 1 95.62 104 PRO A CA 1
ATOM 835 C C . PRO A 1 104 ? 5.879 -13.992 -14.953 1 95.62 104 PRO A C 1
ATOM 837 O O . PRO A 1 104 ? 4.684 -13.75 -15.156 1 95.62 104 PRO A O 1
ATOM 840 N N . VAL A 1 105 ? 6.316 -15.219 -14.867 1 97.12 105 VAL A N 1
ATOM 841 C CA . VAL A 1 105 ? 5.422 -16.344 -15.109 1 97.12 105 VAL A CA 1
ATOM 842 C C . VAL A 1 105 ? 4.902 -16.891 -13.773 1 97.12 105 VAL A C 1
ATOM 844 O O . VAL A 1 105 ? 4.242 -17.922 -13.734 1 97.12 105 VAL A O 1
ATOM 847 N N . VAL A 1 106 ? 5.301 -16.25 -12.688 1 98.31 106 VAL A N 1
ATOM 848 C CA . VAL A 1 106 ? 4.828 -16.688 -11.383 1 98.31 106 VAL A CA 1
ATOM 849 C C . VAL A 1 106 ? 3.441 -16.109 -11.109 1 98.31 106 VAL A C 1
ATOM 851 O O . VAL A 1 106 ? 3.262 -14.883 -11.102 1 98.31 106 VAL A O 1
ATOM 854 N N . SER A 1 107 ? 2.482 -16.969 -10.969 1 98.25 107 SER A N 1
ATOM 855 C CA . SER A 1 107 ? 1.115 -16.578 -10.633 1 98.25 107 SER A CA 1
ATOM 856 C C . SER A 1 107 ? 0.897 -16.594 -9.125 1 98.25 107 SER A C 1
ATOM 858 O O . SER A 1 107 ? 1.755 -17.062 -8.367 1 98.25 107 SER A O 1
ATOM 860 N N . ASN A 1 108 ? -0.249 -16.094 -8.68 1 97.94 108 ASN A N 1
ATOM 861 C CA . ASN A 1 108 ? -0.639 -16.203 -7.281 1 97.94 108 ASN A CA 1
ATOM 862 C C . ASN A 1 108 ? -0.592 -17.656 -6.801 1 97.94 108 ASN A C 1
ATOM 864 O O . ASN A 1 108 ? -0.075 -17.938 -5.719 1 97.94 108 ASN A O 1
ATOM 868 N N . GLU A 1 109 ? -1.129 -18.547 -7.637 1 97.69 109 GLU A N 1
ATOM 869 C CA . GLU A 1 109 ? -1.251 -19.953 -7.277 1 97.69 109 GLU A CA 1
ATOM 870 C C . GLU A 1 109 ? 0.121 -20.609 -7.145 1 97.69 109 GLU A C 1
ATOM 872 O O . GLU A 1 109 ? 0.357 -21.391 -6.211 1 97.69 109 GLU A O 1
ATOM 877 N N . LEU A 1 110 ? 0.983 -20.266 -8.086 1 98.56 110 LEU A N 1
ATOM 878 C CA . LEU A 1 110 ? 2.324 -20.828 -7.996 1 98.56 110 LEU A CA 1
ATOM 879 C C . LEU A 1 110 ? 3.043 -20.328 -6.75 1 98.56 110 LEU A C 1
ATOM 881 O O . LEU A 1 110 ? 3.727 -21.094 -6.07 1 98.56 110 LEU A O 1
ATOM 885 N N . LEU A 1 111 ? 2.902 -19.031 -6.469 1 98.81 111 LEU A N 1
ATOM 886 C CA . LEU A 1 111 ? 3.492 -18.453 -5.27 1 98.81 111 LEU A CA 1
ATOM 887 C C . LEU A 1 111 ? 2.975 -19.141 -4.012 1 98.81 111 LEU A C 1
ATOM 889 O O . LEU A 1 111 ? 3.754 -19.484 -3.117 1 98.81 111 LEU A O 1
ATOM 893 N N . GLU A 1 112 ? 1.714 -19.328 -3.963 1 98.56 112 GLU A N 1
ATOM 894 C CA . GLU A 1 112 ? 1.111 -20.031 -2.826 1 98.56 112 GLU A CA 1
ATOM 895 C C . GLU A 1 112 ? 1.639 -21.453 -2.707 1 98.56 112 GLU A C 1
ATOM 897 O O . GLU A 1 112 ? 2.002 -21.891 -1.616 1 98.56 112 GLU A O 1
ATOM 902 N N . GLN A 1 113 ? 1.656 -22.141 -3.799 1 98.31 113 GLN A N 1
ATOM 903 C CA . GLN A 1 113 ? 2.158 -23.516 -3.809 1 98.31 113 GLN A CA 1
ATOM 904 C C . GLN A 1 113 ? 3.602 -23.578 -3.316 1 98.31 113 GLN A C 1
ATOM 906 O O . GLN A 1 113 ? 3.945 -24.422 -2.496 1 98.31 113 GLN A O 1
ATOM 911 N N . ALA A 1 114 ? 4.34 -22.719 -3.803 1 98.81 114 ALA A N 1
ATOM 912 C CA . ALA A 1 114 ? 5.758 -22.688 -3.451 1 98.81 114 ALA A CA 1
ATOM 913 C C . ALA A 1 114 ? 5.949 -22.5 -1.95 1 98.81 114 ALA A C 1
ATOM 915 O O . ALA A 1 114 ? 6.684 -23.25 -1.309 1 98.81 114 ALA A O 1
ATOM 916 N N . PHE A 1 115 ? 5.293 -21.578 -1.356 1 98.88 115 PHE A N 1
ATOM 917 C CA . PHE A 1 115 ? 5.543 -21.203 0.032 1 98.88 115 PHE A CA 1
ATOM 918 C C . PHE A 1 115 ? 4.773 -22.125 0.981 1 98.88 115 PHE A C 1
ATOM 920 O O . PHE A 1 115 ? 5.035 -22.125 2.186 1 98.88 115 PHE A O 1
ATOM 927 N N . SER A 1 116 ? 3.895 -22.891 0.451 1 98.62 116 SER A N 1
ATOM 928 C CA . SER A 1 116 ? 3.145 -23.844 1.269 1 98.62 116 SER A CA 1
ATOM 929 C C . SER A 1 116 ? 4.062 -24.906 1.862 1 98.62 116 SER A C 1
ATOM 931 O O . SER A 1 116 ? 3.686 -25.594 2.814 1 98.62 116 SER A O 1
ATOM 933 N N . GLN A 1 117 ? 5.215 -25.094 1.268 1 98.31 117 GLN A N 1
ATOM 934 C CA . GLN A 1 117 ? 6.148 -26.078 1.803 1 98.31 117 GLN A CA 1
ATOM 935 C C . GLN A 1 117 ? 6.637 -25.672 3.191 1 98.31 117 GLN A C 1
ATOM 937 O O . GLN A 1 117 ? 7.168 -26.5 3.932 1 98.31 117 GLN A O 1
ATOM 942 N N . PHE A 1 118 ? 6.48 -24.406 3.584 1 98.69 118 PHE A N 1
ATOM 943 C CA . PHE A 1 118 ? 6.953 -23.938 4.883 1 98.69 118 PHE A CA 1
ATOM 944 C C . PHE A 1 118 ? 5.84 -24.031 5.922 1 98.69 118 PHE A C 1
ATOM 946 O O . PHE A 1 118 ? 6.098 -23.922 7.125 1 98.69 118 PHE A O 1
ATOM 953 N N . GLY A 1 119 ? 4.625 -24.109 5.484 1 98.5 119 GLY A N 1
ATOM 954 C CA . GLY A 1 119 ? 3.436 -24.172 6.316 1 98.5 119 GLY A CA 1
ATOM 955 C C . GLY A 1 119 ? 2.203 -23.609 5.637 1 98.5 119 GLY A C 1
ATOM 956 O O . GLY A 1 119 ? 2.266 -23.172 4.484 1 98.5 119 GLY A O 1
ATOM 957 N N . PRO A 1 120 ? 1.113 -23.641 6.312 1 98.25 120 PRO A N 1
ATOM 958 C CA . PRO A 1 120 ? -0.148 -23.219 5.711 1 98.25 120 PRO A CA 1
ATOM 959 C C . PRO A 1 120 ? -0.127 -21.734 5.301 1 98.25 120 PRO A C 1
ATOM 961 O O . PRO A 1 120 ? 0.196 -20.875 6.113 1 98.25 120 PRO A O 1
ATOM 964 N N . VAL A 1 121 ? -0.484 -21.469 4.117 1 98.44 121 VAL A N 1
ATOM 965 C CA . VAL A 1 121 ? -0.563 -20.141 3.549 1 98.44 121 VAL A CA 1
ATOM 966 C C . VAL A 1 121 ? -2.025 -19.703 3.43 1 98.44 121 VAL A C 1
ATOM 968 O O . VAL A 1 121 ? -2.855 -20.453 2.912 1 98.44 121 VAL A O 1
ATOM 971 N N . GLU A 1 122 ? -2.342 -18.547 3.902 1 97.81 122 GLU A N 1
ATOM 972 C CA . GLU A 1 122 ? -3.703 -18.031 3.801 1 97.81 122 GLU A CA 1
ATOM 973 C C . GLU A 1 122 ? -3.918 -17.297 2.475 1 97.81 122 GLU A C 1
ATOM 975 O O . GLU A 1 122 ? -5.004 -17.375 1.893 1 97.81 122 GLU A O 1
ATOM 980 N N . ARG A 1 123 ? -2.879 -16.625 2.066 1 96.69 123 ARG A N 1
ATOM 981 C CA . ARG A 1 123 ? -3 -15.805 0.867 1 96.69 123 ARG A CA 1
ATOM 982 C C . ARG A 1 123 ? -1.635 -15.547 0.241 1 96.69 123 ARG A C 1
ATOM 984 O O . ARG A 1 123 ? -0.653 -15.32 0.952 1 96.69 123 ARG A O 1
ATOM 991 N N . ALA A 1 124 ? -1.51 -15.633 -1.023 1 98.44 124 ALA A N 1
ATOM 992 C CA . ALA A 1 124 ? -0.334 -15.266 -1.81 1 98.44 124 ALA A CA 1
ATOM 993 C C . ALA A 1 124 ? -0.729 -14.445 -3.035 1 98.44 124 ALA A C 1
ATOM 995 O O . ALA A 1 124 ? -1.615 -14.844 -3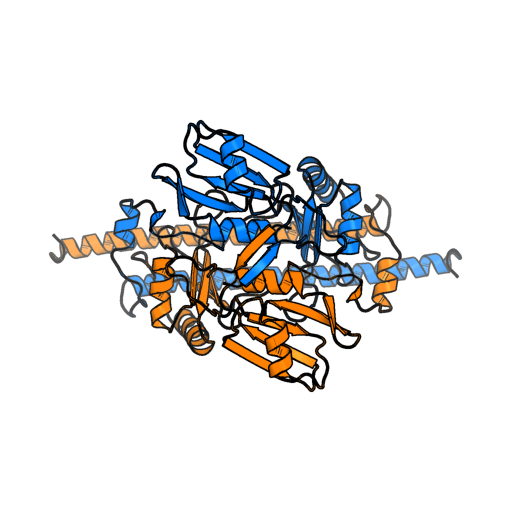.795 1 98.44 124 ALA A O 1
ATOM 996 N N . VAL A 1 125 ? -0.046 -13.312 -3.164 1 98.12 125 VAL A N 1
ATOM 997 C CA . VAL A 1 125 ? -0.458 -12.414 -4.242 1 98.12 125 VAL A CA 1
ATOM 998 C C . VAL A 1 125 ? 0.775 -11.852 -4.945 1 98.12 125 VAL A C 1
ATOM 1000 O O . VAL A 1 125 ? 1.713 -11.391 -4.293 1 98.12 125 VAL A O 1
ATOM 1003 N N . VAL A 1 126 ? 0.773 -11.961 -6.27 1 98.75 126 VAL A N 1
ATOM 1004 C CA . VAL A 1 126 ? 1.747 -11.258 -7.098 1 98.75 126 VAL A CA 1
ATOM 1005 C C . VAL A 1 126 ? 1.234 -9.859 -7.418 1 98.75 126 VAL A C 1
ATOM 1007 O O . VAL A 1 126 ? 0.164 -9.703 -8.008 1 98.75 126 VAL A O 1
ATOM 1010 N N . VAL A 1 127 ? 1.95 -8.883 -7.023 1 98.25 127 VAL A N 1
ATOM 1011 C CA . VAL A 1 127 ? 1.528 -7.504 -7.223 1 98.25 127 VAL A CA 1
ATOM 1012 C C . VAL A 1 127 ? 1.638 -7.137 -8.703 1 98.25 127 VAL A C 1
ATOM 1014 O O . VAL A 1 127 ? 2.654 -7.41 -9.344 1 98.25 127 VAL A O 1
ATOM 1017 N N . VAL A 1 128 ? 0.611 -6.531 -9.258 1 97.19 128 VAL A N 1
ATOM 1018 C CA . VAL A 1 128 ? 0.611 -6.141 -10.664 1 97.19 128 VAL A CA 1
ATOM 1019 C C . VAL A 1 128 ? 0.369 -4.637 -10.781 1 97.19 128 VAL A C 1
ATOM 1021 O O . VAL A 1 128 ? -0.135 -4.008 -9.844 1 97.19 128 VAL A O 1
ATOM 1024 N N . ASP A 1 129 ? 0.784 -4.035 -11.852 1 94.06 129 ASP A N 1
ATOM 1025 C CA . ASP A 1 129 ? 0.53 -2.621 -12.102 1 94.06 129 ASP A CA 1
ATOM 1026 C C . ASP A 1 129 ? -0.867 -2.406 -12.68 1 94.06 129 ASP A C 1
ATOM 1028 O O . ASP A 1 129 ? -1.705 -3.309 -12.641 1 94.06 129 ASP A O 1
ATOM 1032 N N . ASP A 1 130 ? -1.182 -1.212 -13.172 1 86.94 130 ASP A N 1
ATOM 1033 C CA . ASP A 1 130 ? -2.516 -0.829 -13.625 1 86.94 130 ASP A CA 1
ATOM 1034 C C . ASP A 1 130 ? -2.865 -1.521 -14.945 1 86.94 130 ASP A C 1
ATOM 1036 O O . ASP A 1 130 ? -4.031 -1.556 -15.344 1 86.94 130 ASP A O 1
ATOM 1040 N N . ARG A 1 131 ? -1.856 -2.143 -15.562 1 86.81 131 ARG A N 1
ATOM 1041 C CA . ARG A 1 131 ? -2.096 -2.854 -16.812 1 86.81 131 ARG A CA 1
ATOM 1042 C C . ARG A 1 131 ? -2.09 -4.363 -16.594 1 86.81 131 ARG A C 1
ATOM 1044 O O . ARG A 1 131 ? -2.145 -5.137 -17.562 1 86.81 131 ARG A O 1
ATOM 1051 N N . GLY A 1 132 ? -1.919 -4.758 -15.375 1 89.38 132 GLY A N 1
ATOM 1052 C CA . GLY A 1 132 ? -1.963 -6.176 -15.047 1 89.38 132 GLY A CA 1
ATOM 1053 C C . GLY A 1 132 ? -0.622 -6.867 -15.203 1 89.38 132 GLY A C 1
ATOM 1054 O O . GLY A 1 132 ? -0.548 -8.094 -15.203 1 89.38 132 GLY A O 1
ATOM 1055 N N . ARG A 1 133 ? 0.44 -6.078 -15.414 1 94.12 133 ARG A N 1
ATOM 1056 C CA . ARG A 1 133 ? 1.769 -6.664 -15.555 1 94.12 133 ARG A CA 1
ATOM 1057 C C . ARG A 1 133 ? 2.414 -6.895 -14.188 1 94.12 133 ARG A C 1
ATOM 1059 O O . ARG A 1 133 ? 2.369 -6.02 -13.32 1 94.12 133 ARG A O 1
ATOM 1066 N N . ALA A 1 134 ? 2.979 -8.031 -14.078 1 97.12 134 ALA A N 1
ATOM 1067 C CA . ALA A 1 134 ? 3.656 -8.367 -12.828 1 97.12 134 ALA A CA 1
ATOM 1068 C C . ALA A 1 134 ? 4.777 -7.371 -12.531 1 97.12 134 ALA A C 1
ATOM 1070 O O . ALA A 1 134 ? 5.52 -6.977 -13.43 1 97.12 134 ALA A O 1
ATOM 1071 N N . THR A 1 135 ? 4.98 -7.004 -11.328 1 97.69 135 THR A N 1
ATOM 1072 C CA . THR A 1 135 ? 6 -6.039 -10.922 1 97.69 135 THR A CA 1
ATOM 1073 C C . THR A 1 135 ? 7.277 -6.75 -10.492 1 97.69 135 THR A C 1
ATOM 1075 O O . THR A 1 135 ? 8.32 -6.113 -10.32 1 97.69 135 THR A O 1
ATOM 1078 N N . GLY A 1 136 ? 7.211 -8.047 -10.266 1 98.06 136 GLY A N 1
ATOM 1079 C CA . GLY A 1 136 ? 8.328 -8.812 -9.719 1 98.06 136 GLY A CA 1
ATOM 1080 C C . GLY A 1 136 ? 8.289 -8.922 -8.211 1 98.06 136 GLY A C 1
ATOM 1081 O O . GLY A 1 136 ? 9.18 -9.516 -7.602 1 98.06 136 GLY A O 1
ATOM 1082 N N . LYS A 1 137 ? 7.27 -8.422 -7.648 1 98.44 137 LYS A N 1
ATOM 1083 C CA . LYS A 1 137 ? 7.086 -8.445 -6.203 1 98.44 137 LYS A CA 1
ATOM 1084 C C . LYS A 1 137 ? 5.754 -9.086 -5.828 1 98.44 137 LYS A C 1
ATOM 1086 O O . LYS A 1 137 ? 4.828 -9.133 -6.641 1 98.44 137 LYS A O 1
ATOM 1091 N N . GLY A 1 138 ? 5.68 -9.57 -4.664 1 98.62 138 GLY A N 1
ATOM 1092 C CA . GLY A 1 138 ? 4.461 -10.141 -4.113 1 98.62 138 GLY A CA 1
ATOM 1093 C C . GLY A 1 138 ? 4.508 -10.305 -2.605 1 98.62 138 GLY A C 1
ATOM 1094 O O . GLY A 1 138 ? 5.453 -9.852 -1.954 1 98.62 138 GLY A O 1
ATOM 1095 N N . PHE A 1 139 ? 3.463 -10.875 -2.08 1 98.06 139 PHE A N 1
ATOM 1096 C CA . PHE A 1 139 ? 3.469 -11.156 -0.65 1 98.06 139 PHE A CA 1
ATOM 1097 C C . PHE A 1 139 ? 2.812 -12.5 -0.365 1 98.06 139 PHE A C 1
ATOM 1099 O O . PHE A 1 139 ? 2.039 -13.008 -1.182 1 98.06 139 PHE A O 1
ATOM 1106 N N . VAL A 1 140 ? 3.211 -13.016 0.674 1 98.81 140 VAL A N 1
ATOM 1107 C CA . VAL A 1 140 ? 2.666 -14.266 1.188 1 98.81 140 VAL A CA 1
ATOM 1108 C C . VAL A 1 140 ? 2.23 -14.086 2.641 1 98.81 140 VAL A C 1
ATOM 1110 O O . VAL A 1 140 ? 3.01 -13.617 3.475 1 98.81 140 VAL A O 1
ATOM 1113 N N . GLU A 1 141 ? 0.996 -14.391 2.896 1 98.5 141 GLU A N 1
ATOM 1114 C CA . GLU A 1 141 ? 0.431 -14.336 4.242 1 98.5 141 GLU A CA 1
ATOM 1115 C C . GLU A 1 141 ? 0.225 -15.742 4.809 1 98.5 141 GLU A C 1
ATOM 1117 O O . GLU A 1 141 ? -0.623 -16.484 4.324 1 98.5 141 GLU A O 1
ATOM 1122 N N . PHE A 1 142 ? 0.958 -16.062 5.867 1 98.56 142 PHE A N 1
ATOM 1123 C CA . PHE A 1 142 ? 0.844 -17.359 6.504 1 98.56 142 PHE A CA 1
ATOM 1124 C C . PHE A 1 142 ? -0.233 -17.344 7.582 1 98.56 142 PHE A C 1
ATOM 1126 O O . PHE A 1 142 ? -0.638 -16.281 8.047 1 98.56 142 PHE A O 1
ATOM 1133 N N . ALA A 1 143 ? -0.665 -18.5 7.969 1 96.94 143 ALA A N 1
ATOM 1134 C CA . ALA A 1 143 ? -1.694 -18.672 8.992 1 96.94 143 ALA A CA 1
ATOM 1135 C C . ALA A 1 143 ? -1.119 -18.438 10.391 1 96.94 143 ALA A C 1
ATOM 1137 O O . ALA A 1 143 ? -1.86 -18.172 11.336 1 96.94 143 ALA A O 1
ATOM 1138 N N . ALA A 1 144 ? 0.211 -18.641 10.469 1 96.5 144 ALA A N 1
ATOM 1139 C CA . ALA A 1 144 ? 0.869 -18.5 11.766 1 96.5 144 ALA A CA 1
ATOM 1140 C C . ALA A 1 144 ? 2.287 -17.969 11.609 1 96.5 144 ALA A C 1
ATOM 1142 O O . ALA A 1 144 ? 2.846 -17.984 10.508 1 96.5 144 ALA A O 1
ATOM 1143 N N . LYS A 1 145 ? 2.857 -17.5 12.672 1 97.31 145 LYS A N 1
ATOM 1144 C CA . LYS A 1 145 ? 4.164 -16.844 12.656 1 97.31 145 LYS A CA 1
ATOM 1145 C C . LYS A 1 145 ? 5.281 -17.859 12.43 1 97.31 145 LYS A C 1
ATOM 1147 O O . LYS A 1 145 ? 6.223 -17.594 11.68 1 97.31 145 LYS A O 1
ATOM 1152 N N . PRO A 1 146 ? 5.199 -19.047 12.953 1 98.31 146 PRO A N 1
ATOM 1153 C CA . PRO A 1 146 ? 6.328 -19.969 12.828 1 98.31 146 PRO A CA 1
ATOM 1154 C C . PRO A 1 146 ? 6.613 -20.344 11.375 1 98.31 146 PRO A C 1
ATOM 1156 O O . PRO A 1 146 ? 7.766 -20.281 10.938 1 98.31 146 PRO A O 1
ATOM 1159 N N . PRO A 1 147 ? 5.586 -20.656 10.609 1 98.56 147 PRO A N 1
ATOM 1160 C CA . PRO A 1 147 ? 5.891 -20.922 9.203 1 98.56 147 PRO A CA 1
ATOM 1161 C C . PRO A 1 147 ? 6.539 -19.734 8.5 1 98.56 147 PRO A C 1
ATOM 1163 O O . PRO A 1 147 ? 7.418 -19.922 7.656 1 98.56 147 PRO A O 1
ATOM 1166 N N . ALA A 1 148 ? 6.043 -18.562 8.773 1 98.69 148 ALA A N 1
ATOM 1167 C CA . ALA A 1 148 ? 6.637 -17.359 8.188 1 98.69 148 ALA A CA 1
ATOM 1168 C C . ALA A 1 148 ? 8.109 -17.234 8.562 1 98.69 148 ALA A C 1
ATOM 1170 O O . ALA A 1 148 ? 8.953 -16.922 7.707 1 98.69 148 ALA A O 1
ATOM 1171 N N . ARG A 1 149 ? 8.43 -17.438 9.805 1 98.56 149 ARG A N 1
ATOM 1172 C CA . ARG A 1 149 ? 9.812 -17.391 10.281 1 98.56 149 ARG A CA 1
ATOM 1173 C C . ARG A 1 149 ? 10.664 -18.453 9.602 1 98.56 149 ARG A C 1
ATOM 1175 O O . ARG A 1 149 ? 11.805 -18.188 9.219 1 98.56 149 ARG A O 1
ATOM 1182 N N . LYS A 1 150 ? 10.109 -19.578 9.484 1 98.62 150 LYS A N 1
ATOM 1183 C CA . LYS A 1 150 ? 10.789 -20.672 8.797 1 98.62 150 LYS A CA 1
ATOM 1184 C C . LYS A 1 150 ? 11.117 -20.297 7.355 1 98.62 150 LYS A C 1
ATOM 1186 O O . LYS A 1 150 ? 12.234 -20.531 6.891 1 98.62 150 LYS A O 1
ATOM 1191 N N . ALA A 1 151 ? 10.125 -19.766 6.691 1 98.81 151 ALA A N 1
ATOM 1192 C CA . ALA A 1 151 ? 10.328 -19.344 5.309 1 98.81 151 ALA A CA 1
ATOM 1193 C C . ALA A 1 151 ? 11.445 -18.297 5.219 1 98.81 151 ALA A C 1
ATOM 1195 O O . ALA A 1 151 ? 12.305 -18.375 4.34 1 98.81 151 ALA A O 1
ATOM 1196 N N . LEU A 1 152 ? 11.398 -17.344 6.125 1 98.44 152 LEU A N 1
ATOM 1197 C CA . LEU A 1 152 ? 12.406 -16.281 6.16 1 98.44 152 LEU A CA 1
ATOM 1198 C C . LEU A 1 152 ? 13.797 -16.875 6.34 1 98.44 152 LEU A C 1
ATOM 1200 O O . LEU A 1 152 ? 14.727 -16.516 5.598 1 98.44 152 LEU A O 1
ATOM 1204 N N . GLU A 1 153 ? 13.938 -17.75 7.25 1 98.25 153 GLU A N 1
ATOM 1205 C CA . GLU A 1 153 ? 15.227 -18.344 7.578 1 98.25 153 GLU A CA 1
ATOM 1206 C C . GLU A 1 153 ? 15.734 -19.219 6.434 1 98.25 153 GLU A C 1
ATOM 1208 O O . GLU A 1 153 ? 16.891 -19.094 6.008 1 98.25 153 GLU A O 1
ATOM 1213 N N . ARG A 1 154 ? 14.891 -20.062 5.91 1 98.19 154 ARG A N 1
ATOM 1214 C CA . ARG A 1 154 ? 15.289 -21.016 4.871 1 98.19 154 ARG A CA 1
ATOM 1215 C C . ARG A 1 154 ? 15.656 -20.281 3.582 1 98.19 154 ARG A C 1
ATOM 1217 O O . ARG A 1 154 ? 16.594 -20.672 2.893 1 98.19 154 ARG A O 1
ATOM 1224 N N . CYS A 1 155 ? 14.906 -19.25 3.281 1 98.19 155 CYS A N 1
ATOM 1225 C CA . CYS A 1 155 ? 15.18 -18.516 2.053 1 98.19 155 CYS A CA 1
ATOM 1226 C C . CYS A 1 155 ? 16.422 -17.641 2.205 1 98.19 155 CYS A C 1
ATOM 1228 O O . CYS A 1 155 ? 17.078 -17.297 1.216 1 98.19 155 CYS A O 1
ATOM 1230 N N . SER A 1 156 ? 16.672 -17.203 3.441 1 96.81 156 SER A N 1
ATOM 1231 C CA . SER A 1 156 ? 17.906 -16.484 3.707 1 96.81 156 SER A CA 1
ATOM 1232 C C . SER A 1 156 ? 19.125 -17.391 3.594 1 96.81 156 SER A C 1
ATOM 1234 O O . SER A 1 156 ? 20.125 -17.016 3 1 96.81 156 SER A O 1
ATOM 1236 N N . ASP A 1 157 ? 19.016 -18.594 4.039 1 96.31 157 ASP A N 1
ATOM 1237 C CA . ASP A 1 157 ? 20.125 -19.547 4.07 1 96.31 157 ASP A CA 1
ATOM 1238 C C . ASP A 1 157 ? 20.312 -20.219 2.707 1 96.31 157 ASP A C 1
ATOM 1240 O O . ASP A 1 157 ? 21.438 -20.438 2.273 1 96.31 157 ASP A O 1
ATOM 1244 N N . GLY A 1 158 ? 19.203 -20.516 2.107 1 97.19 158 GLY A N 1
ATOM 1245 C CA . GLY A 1 158 ? 19.234 -21.203 0.83 1 97.19 158 GLY A CA 1
ATOM 1246 C C . GLY A 1 158 ? 18.75 -20.344 -0.324 1 97.19 158 GLY A C 1
ATOM 1247 O O . GLY A 1 158 ? 18.344 -19.203 -0.122 1 97.19 158 GLY A O 1
ATOM 1248 N N . ALA A 1 159 ? 18.906 -20.906 -1.496 1 98.31 159 ALA A N 1
ATOM 1249 C CA . ALA A 1 159 ? 18.422 -20.25 -2.709 1 98.31 159 ALA A CA 1
ATOM 1250 C C . ALA A 1 159 ? 17.109 -20.875 -3.176 1 98.31 159 ALA A C 1
ATOM 1252 O O . ALA A 1 159 ? 17.109 -21.953 -3.779 1 98.31 159 ALA A O 1
ATOM 1253 N N . PHE A 1 160 ? 16.062 -20.234 -2.848 1 98.75 160 PHE A N 1
ATOM 1254 C CA . PHE A 1 160 ? 14.75 -20.75 -3.182 1 98.75 160 PHE A CA 1
ATOM 1255 C C . PHE A 1 160 ? 14.336 -20.312 -4.582 1 98.75 160 PHE A C 1
ATOM 1257 O O . PHE A 1 160 ? 14.234 -19.125 -4.863 1 98.75 160 PHE A O 1
ATOM 1264 N N . LEU A 1 161 ? 14.109 -21.281 -5.43 1 98.69 161 LEU A N 1
ATOM 1265 C CA . LEU A 1 161 ? 13.773 -21.062 -6.836 1 98.69 161 LEU A CA 1
ATOM 1266 C C . LEU A 1 161 ? 12.32 -21.453 -7.105 1 98.69 161 LEU A C 1
ATOM 1268 O O . LEU A 1 161 ? 11.867 -22.516 -6.699 1 98.69 161 LEU A O 1
ATOM 1272 N N . LEU A 1 162 ? 11.617 -20.562 -7.84 1 98.62 162 LEU A N 1
ATOM 1273 C CA . LEU A 1 162 ? 10.219 -20.875 -8.109 1 98.62 162 LEU A CA 1
ATOM 1274 C C . LEU A 1 162 ? 10.039 -21.422 -9.523 1 98.62 162 LEU A C 1
ATOM 1276 O O . LEU A 1 162 ? 9.016 -22.031 -9.836 1 98.62 162 LEU A O 1
ATOM 1280 N N . THR A 1 163 ? 11.023 -21.141 -10.383 1 98.06 163 THR A N 1
ATOM 1281 C CA . THR A 1 163 ? 10.953 -21.547 -11.781 1 98.06 163 THR A CA 1
ATOM 1282 C C . THR A 1 163 ? 12.266 -22.172 -12.234 1 98.06 163 THR A C 1
ATOM 1284 O O . THR A 1 163 ? 13.18 -22.344 -11.43 1 98.06 163 THR A O 1
ATOM 1287 N N . THR A 1 164 ? 12.32 -22.469 -13.562 1 96.5 164 THR A N 1
ATOM 1288 C CA . THR A 1 164 ? 13.484 -23.125 -14.141 1 96.5 164 THR A CA 1
ATOM 1289 C C . THR A 1 164 ? 14.711 -22.234 -14.062 1 96.5 164 THR A C 1
ATOM 1291 O O . THR A 1 164 ? 15.812 -22.688 -13.766 1 96.5 164 THR A O 1
ATOM 1294 N N . THR A 1 165 ? 14.508 -20.938 -14.344 1 95.38 165 THR A N 1
ATOM 1295 C CA . THR A 1 165 ? 15.609 -19.984 -14.242 1 95.38 165 THR A CA 1
ATOM 1296 C C . THR A 1 165 ? 16.078 -19.859 -12.797 1 95.38 165 THR A C 1
ATOM 1298 O O . THR A 1 165 ? 15.266 -19.688 -11.891 1 95.38 165 THR A O 1
ATOM 1301 N N . PRO A 1 166 ? 17.359 -20 -12.578 1 96.62 166 PRO A N 1
ATOM 1302 C CA . PRO A 1 166 ? 17.844 -20.078 -11.203 1 96.62 166 PRO A CA 1
ATOM 1303 C C . PRO A 1 166 ? 18 -18.703 -10.547 1 96.62 166 PRO A C 1
ATOM 1305 O O . PRO A 1 166 ? 19.062 -18.391 -10.016 1 96.62 166 PRO A O 1
ATOM 1308 N N . ARG A 1 167 ? 17 -17.953 -10.531 1 96.69 167 ARG A N 1
ATOM 1309 C CA . ARG A 1 167 ? 16.922 -16.688 -9.812 1 96.69 167 ARG A CA 1
ATOM 1310 C C . ARG A 1 167 ? 16.141 -16.844 -8.508 1 96.69 167 ARG A C 1
ATOM 1312 O O . ARG A 1 167 ? 14.914 -16.953 -8.531 1 96.69 167 ARG A O 1
ATOM 1319 N N . PRO A 1 168 ? 16.906 -16.812 -7.406 1 98.38 168 PRO A N 1
ATOM 1320 C CA . PRO A 1 168 ? 16.203 -17.047 -6.137 1 98.38 168 PRO A CA 1
ATOM 1321 C C . PRO A 1 168 ? 15.344 -15.859 -5.715 1 98.38 168 PRO A C 1
ATOM 1323 O O . PRO A 1 168 ? 15.68 -14.711 -6.023 1 98.38 168 PRO A O 1
ATOM 1326 N N . VAL A 1 169 ? 14.336 -16.141 -5.031 1 98.56 169 VAL A N 1
ATOM 1327 C CA . VAL A 1 169 ? 13.5 -15.078 -4.484 1 98.56 169 VAL A CA 1
ATOM 1328 C C . VAL A 1 169 ? 14.18 -14.453 -3.27 1 98.56 169 VAL A C 1
ATOM 1330 O O . VAL A 1 169 ? 15.008 -15.094 -2.621 1 98.56 169 VAL A O 1
ATOM 1333 N N . VAL A 1 170 ? 13.859 -13.25 -3.041 1 98.31 170 VAL A N 1
ATOM 1334 C CA . VAL A 1 170 ? 14.266 -12.547 -1.832 1 98.31 170 VAL A CA 1
ATOM 1335 C C . VAL A 1 170 ? 13.047 -12.312 -0.938 1 98.31 170 VAL A C 1
ATOM 1337 O O . VAL A 1 170 ? 12.039 -11.75 -1.379 1 98.31 170 VAL A O 1
ATOM 1340 N N . VAL A 1 171 ? 13.156 -12.758 0.319 1 98.62 171 VAL A N 1
ATOM 1341 C CA . VAL A 1 171 ? 12.008 -12.727 1.223 1 98.62 171 VAL A CA 1
ATOM 1342 C C . VAL A 1 171 ? 12.312 -11.812 2.408 1 98.62 171 VAL A C 1
ATOM 1344 O O . VAL A 1 171 ? 13.406 -11.867 2.98 1 98.62 171 VAL A O 1
ATOM 1347 N N . GLU A 1 172 ? 11.375 -10.938 2.744 1 98.12 172 GLU A N 1
ATOM 1348 C CA . GLU A 1 172 ? 11.492 -10.023 3.873 1 98.12 172 GLU A CA 1
ATOM 1349 C C . GLU A 1 172 ? 10.172 -9.906 4.629 1 98.12 172 GLU A C 1
ATOM 1351 O O . GLU A 1 172 ? 9.102 -10.141 4.066 1 98.12 172 GLU A O 1
ATOM 1356 N N . PRO A 1 173 ? 10.305 -9.594 5.914 1 97.5 173 PRO A N 1
ATOM 1357 C CA . PRO A 1 173 ? 9.055 -9.297 6.613 1 97.5 173 PRO A CA 1
ATOM 1358 C C . PRO A 1 173 ? 8.273 -8.148 5.973 1 97.5 173 PRO A C 1
ATOM 1360 O O . PRO A 1 173 ? 8.875 -7.176 5.516 1 97.5 173 PRO A O 1
ATOM 1363 N N . MET A 1 174 ? 7.047 -8.281 5.922 1 96.25 174 MET A N 1
ATOM 1364 C CA . MET A 1 174 ? 6.219 -7.227 5.348 1 96.25 174 MET A CA 1
ATOM 1365 C C . MET A 1 174 ? 6.086 -6.055 6.312 1 96.25 174 MET A C 1
ATOM 1367 O O . MET A 1 174 ? 5.75 -6.246 7.484 1 96.25 174 MET A O 1
ATOM 1371 N N . GLU A 1 175 ? 6.375 -4.887 5.812 1 92.75 175 GLU A N 1
ATOM 1372 C CA . GLU A 1 175 ? 6.152 -3.699 6.629 1 92.75 175 GLU A CA 1
ATOM 1373 C C . GLU A 1 175 ? 4.672 -3.336 6.684 1 92.75 175 GLU A C 1
ATOM 1375 O O . GLU A 1 175 ? 3.973 -3.402 5.672 1 92.75 175 GLU A O 1
ATOM 1380 N N . GLN A 1 176 ? 4.273 -2.986 7.793 1 91.81 176 GLN A N 1
ATOM 1381 C CA . GLN A 1 176 ? 2.867 -2.639 7.98 1 91.81 176 GLN A CA 1
ATOM 1382 C C . GLN A 1 176 ? 2.703 -1.149 8.273 1 91.81 176 GLN A C 1
ATOM 1384 O O . GLN A 1 176 ? 3.43 -0.59 9.094 1 91.81 176 GLN A O 1
ATOM 1389 N N . PHE A 1 177 ? 1.814 -0.58 7.566 1 94.31 177 PHE A N 1
ATOM 1390 C CA . PHE A 1 177 ? 1.493 0.831 7.742 1 94.31 177 PHE A CA 1
ATOM 1391 C C . PHE A 1 177 ? -0.013 1.033 7.855 1 94.31 177 PHE A C 1
ATOM 1393 O O . PHE A 1 177 ? -0.793 0.17 7.449 1 94.31 177 PHE A O 1
ATOM 1400 N N . ASP A 1 178 ? -0.37 2.08 8.469 1 93.31 178 ASP A N 1
ATOM 1401 C CA . ASP A 1 178 ? -1.751 2.551 8.43 1 93.31 178 ASP A CA 1
ATOM 1402 C C . ASP A 1 178 ? -1.886 3.781 7.535 1 93.31 178 ASP A C 1
ATOM 1404 O O . ASP A 1 178 ? -1.435 4.871 7.898 1 93.31 178 ASP A O 1
ATOM 1408 N N . ASP A 1 179 ? -2.465 3.578 6.43 1 94 179 ASP A N 1
ATOM 1409 C CA . ASP A 1 179 ? -2.674 4.664 5.477 1 94 179 ASP A CA 1
ATOM 1410 C C . ASP A 1 179 ? -4.164 4.93 5.266 1 94 179 ASP A C 1
ATOM 1412 O O . ASP A 1 179 ? -4.547 5.605 4.309 1 94 179 ASP A O 1
ATOM 1416 N N . GLU A 1 180 ? -4.973 4.32 6.098 1 91.12 180 GLU A N 1
ATOM 1417 C CA . GLU A 1 180 ? -6.414 4.551 6.004 1 91.12 180 GLU A CA 1
ATOM 1418 C C . GLU A 1 180 ? -6.859 5.66 6.949 1 91.12 180 GLU A C 1
ATOM 1420 O O . GLU A 1 180 ? -7.496 6.625 6.527 1 91.12 180 GLU A O 1
ATOM 1425 N N . ASP A 1 181 ? -6.453 5.504 8.203 1 91.5 181 ASP A N 1
ATOM 1426 C CA . ASP A 1 181 ? -6.82 6.527 9.18 1 91.5 181 ASP A CA 1
ATOM 1427 C C . ASP A 1 181 ? -5.707 7.562 9.328 1 91.5 181 ASP A C 1
ATOM 1429 O O . ASP A 1 181 ? -5.977 8.75 9.539 1 91.5 181 ASP A O 1
ATOM 1433 N N . GLY A 1 182 ? -4.496 7.047 9.242 1 95.5 182 GLY A N 1
ATOM 1434 C CA . GLY A 1 182 ? -3.336 7.918 9.352 1 95.5 182 GLY A CA 1
ATOM 1435 C C . GLY A 1 182 ? -3.227 8.609 10.695 1 95.5 182 GLY A C 1
ATOM 1436 O O . GLY A 1 182 ? -3.316 7.961 11.742 1 95.5 182 GLY A O 1
ATOM 1437 N N . LEU A 1 183 ? -2.922 9.922 10.633 1 96.56 183 LEU A N 1
ATOM 1438 C CA . LEU A 1 183 ? -2.646 10.68 11.852 1 96.56 183 LEU A CA 1
ATOM 1439 C C . LEU A 1 183 ? -3.6 11.867 11.977 1 96.56 183 LEU A C 1
ATOM 1441 O O . LEU A 1 183 ? -3.24 13 11.633 1 96.56 183 LEU A O 1
ATOM 1445 N N . PRO A 1 184 ? -4.762 11.602 12.523 1 94.38 184 PRO A N 1
ATOM 1446 C CA . PRO A 1 184 ? -5.688 12.703 12.781 1 94.38 184 PRO A CA 1
ATOM 1447 C C . PRO A 1 184 ? -5.156 13.695 13.812 1 94.38 184 PRO A C 1
ATOM 1449 O O . PRO A 1 184 ? -4.434 13.297 14.734 1 94.38 184 PRO A O 1
ATOM 1452 N N . GLU A 1 185 ? -5.547 14.922 13.68 1 95.81 185 GLU A N 1
ATOM 1453 C CA . GLU A 1 185 ? -5.121 16 14.562 1 95.81 185 GLU A CA 1
ATOM 1454 C C . GLU A 1 185 ? -5.441 15.68 16.016 1 95.81 185 GLU A C 1
ATOM 1456 O O . GLU A 1 185 ? -4.641 15.961 16.922 1 95.81 185 GLU A O 1
ATOM 1461 N N . LYS A 1 186 ? -6.531 15.07 16.281 1 90.94 186 LYS A N 1
ATOM 1462 C CA . LYS A 1 186 ? -7.027 14.812 17.641 1 90.94 186 LYS A CA 1
ATOM 1463 C C . LYS A 1 186 ? -6.117 13.844 18.375 1 90.94 186 LYS A C 1
ATOM 1465 O O . LYS A 1 186 ? -6.109 13.812 19.609 1 90.94 186 LYS A O 1
ATOM 1470 N N . LEU A 1 187 ? -5.367 13.062 17.672 1 89.12 187 LEU A N 1
ATOM 1471 C CA . LEU A 1 187 ? -4.516 12.055 18.297 1 89.12 187 LEU A CA 1
ATOM 1472 C C . LEU A 1 187 ? -3.109 12.602 18.531 1 89.12 187 LEU A C 1
ATOM 1474 O O . LEU A 1 187 ? -2.279 11.938 19.156 1 89.12 187 LEU A O 1
ATOM 1478 N N . MET A 1 188 ? -2.828 13.789 18.125 1 93.75 188 MET A N 1
ATOM 1479 C CA . MET A 1 188 ? -1.482 14.344 18.234 1 93.75 188 MET A CA 1
ATOM 1480 C C . MET A 1 188 ? -1.255 14.93 19.625 1 93.75 188 MET A C 1
ATOM 1482 O O . MET A 1 188 ? -2.154 15.547 20.203 1 93.75 188 MET A O 1
ATOM 1486 N N . GLN A 1 189 ? -0.082 14.68 20.062 1 90.81 189 GLN A N 1
ATOM 1487 C CA . GLN A 1 189 ? 0.344 15.352 21.281 1 90.81 189 GLN A CA 1
ATOM 1488 C C . GLN A 1 189 ? 0.801 16.781 21 1 90.81 189 GLN A C 1
ATOM 1490 O O . GLN A 1 189 ? 1.689 17 20.172 1 90.81 189 GLN A O 1
ATOM 1495 N N . LYS A 1 190 ? 0.215 17.641 21.703 1 94 190 LYS A N 1
ATOM 1496 C CA . LYS A 1 190 ? 0.532 19.031 21.453 1 94 190 LYS A CA 1
ATOM 1497 C C . LYS A 1 190 ? 1.66 19.516 22.375 1 94 190 LYS A C 1
ATOM 1499 O O . LYS A 1 190 ? 1.435 20.312 23.281 1 94 190 LYS A O 1
ATOM 1504 N N . THR A 1 191 ? 2.859 19.125 22.016 1 95.19 191 THR A N 1
ATOM 1505 C CA . THR A 1 191 ? 4.062 19.5 22.766 1 95.19 191 THR A CA 1
ATOM 1506 C C . THR A 1 191 ? 4.504 20.922 22.391 1 95.19 191 THR A C 1
ATOM 1508 O O . THR A 1 191 ? 3.861 21.594 21.578 1 95.19 191 THR A O 1
ATOM 1511 N N . GLN A 1 192 ? 5.531 21.328 23.062 1 95.31 192 GLN A N 1
ATOM 1512 C CA . GLN A 1 192 ? 6.109 22.625 22.719 1 95.31 192 GLN A CA 1
ATOM 1513 C C . GLN A 1 192 ? 6.594 22.656 21.281 1 95.31 192 GLN A C 1
ATOM 1515 O O . GLN A 1 192 ? 6.418 23.656 20.578 1 95.31 192 GLN A O 1
ATOM 1520 N N . GLN A 1 193 ? 7.141 21.609 20.922 1 93.88 193 GLN A N 1
ATOM 1521 C CA . GLN A 1 193 ? 7.617 21.484 19.547 1 93.88 193 GLN A CA 1
ATOM 1522 C C . GLN A 1 193 ? 6.465 21.609 18.547 1 93.88 193 GLN A C 1
ATOM 1524 O O . GLN A 1 193 ? 6.605 22.25 17.5 1 93.88 193 GLN A O 1
ATOM 1529 N N . TYR A 1 194 ? 5.391 21 18.859 1 96.06 194 TYR A N 1
ATOM 1530 C CA . TYR A 1 194 ? 4.195 21.078 18.031 1 96.06 194 TYR A CA 1
ATOM 1531 C C . TYR A 1 194 ? 3.766 22.531 17.828 1 96.06 194 TYR A C 1
ATOM 1533 O O . TYR A 1 194 ? 3.582 22.969 16.688 1 96.06 194 TYR A O 1
ATOM 1541 N N . HIS A 1 195 ? 3.688 23.219 18.891 1 96.69 195 HIS A N 1
ATOM 1542 C CA . HIS A 1 195 ? 3.225 24.594 18.828 1 96.69 195 HIS A CA 1
ATOM 1543 C C . HIS A 1 195 ? 4.211 25.469 18.062 1 96.69 195 HIS A C 1
ATOM 1545 O O . HIS A 1 195 ? 3.803 26.312 17.266 1 96.69 195 HIS A O 1
ATOM 1551 N N . LYS A 1 196 ? 5.414 25.234 18.312 1 96.06 196 LYS A N 1
ATOM 1552 C CA . LYS A 1 196 ? 6.445 26 17.625 1 96.06 196 LYS A CA 1
ATOM 1553 C C . LYS A 1 196 ? 6.395 25.766 16.109 1 96.06 196 LYS A C 1
ATOM 1555 O O . LYS A 1 196 ? 6.434 26.719 15.328 1 96.06 196 LYS A O 1
ATOM 1560 N N . GLU A 1 197 ? 6.23 24.562 15.68 1 96.44 197 GLU A N 1
ATOM 1561 C CA . GLU A 1 197 ? 6.234 24.172 14.273 1 96.44 197 GLU A CA 1
ATOM 1562 C C . GLU A 1 197 ? 4.953 24.625 13.57 1 96.44 197 GLU A C 1
ATOM 1564 O O . GLU A 1 197 ? 4.938 24.812 12.359 1 96.44 197 GLU A O 1
ATOM 1569 N N . ARG A 1 198 ? 3.965 24.859 14.391 1 97.19 198 ARG A N 1
ATOM 1570 C CA . ARG A 1 198 ? 2.662 25.188 13.82 1 97.19 198 ARG A CA 1
ATOM 1571 C C . ARG A 1 198 ? 2.436 26.703 13.82 1 97.19 198 ARG A C 1
ATOM 1573 O O . ARG A 1 198 ? 1.358 27.172 13.445 1 97.19 198 ARG A O 1
ATOM 1580 N N . GLU A 1 199 ? 3.453 27.438 14.164 1 96.75 199 GLU A N 1
ATOM 1581 C CA . GLU A 1 199 ? 3.354 28.891 14.18 1 96.75 199 GLU A CA 1
ATOM 1582 C C . GLU A 1 199 ? 3.182 29.453 12.773 1 96.75 199 GLU A C 1
ATOM 1584 O O . GLU A 1 199 ? 2.467 30.438 12.57 1 96.75 199 GLU A O 1
ATOM 1589 N N . GLN A 1 200 ? 3.834 28.859 11.891 1 96.31 200 GLN A N 1
ATOM 1590 C CA . GLN A 1 200 ? 3.727 29.312 10.508 1 96.31 200 GLN A CA 1
ATOM 1591 C C . GLN A 1 200 ? 2.82 28.391 9.695 1 96.31 200 GLN A C 1
ATOM 1593 O O . GLN A 1 200 ? 2.922 27.172 9.797 1 96.31 200 GLN A O 1
ATOM 1598 N N . PRO A 1 201 ? 1.979 28.953 8.898 1 96.94 201 PRO A N 1
ATOM 1599 C CA . PRO A 1 201 ? 1.113 28.141 8.039 1 96.94 201 PRO A CA 1
ATOM 1600 C C . PRO A 1 201 ? 1.836 27.625 6.801 1 96.94 201 PRO A C 1
ATOM 1602 O O . PRO A 1 201 ? 2.945 28.078 6.496 1 96.94 201 PRO A O 1
ATOM 1605 N N . PRO A 1 202 ? 1.217 26.688 6.105 1 98.31 202 PRO A N 1
ATOM 1606 C CA . PRO A 1 202 ? 1.8 26.234 4.84 1 98.31 202 PRO A CA 1
ATOM 1607 C C . PRO A 1 202 ? 2.023 27.359 3.848 1 98.31 202 PRO A C 1
ATOM 1609 O O . PRO A 1 202 ? 1.164 28.234 3.695 1 98.31 202 PRO A O 1
ATOM 1612 N N . ARG A 1 203 ? 3.178 27.344 3.273 1 98.31 203 ARG A N 1
ATOM 1613 C CA . ARG A 1 203 ? 3.557 28.422 2.369 1 98.31 203 ARG A CA 1
ATOM 1614 C C . ARG A 1 203 ? 4.711 28 1.467 1 98.31 203 ARG A C 1
ATOM 1616 O O . ARG A 1 203 ? 5.414 27.031 1.759 1 98.31 203 ARG A O 1
ATOM 1623 N N . PHE A 1 204 ? 4.84 28.75 0.369 1 98.5 204 PHE A N 1
ATOM 1624 C CA . PHE A 1 204 ? 6.062 28.625 -0.414 1 98.5 204 PHE A CA 1
ATOM 1625 C C . PHE A 1 204 ? 7.133 29.578 0.114 1 98.5 204 PHE A C 1
ATOM 1627 O O . PHE A 1 204 ? 6.848 30.734 0.422 1 98.5 204 PHE A O 1
ATOM 1634 N N . ALA A 1 205 ? 8.289 29 0.285 1 98.06 205 ALA A N 1
ATOM 1635 C CA . ALA A 1 205 ? 9.391 29.859 0.711 1 98.06 205 ALA A CA 1
ATOM 1636 C C . ALA A 1 205 ? 9.602 31 -0.269 1 98.06 205 ALA A C 1
ATOM 1638 O O . ALA A 1 205 ? 9.594 30.797 -1.485 1 98.06 205 ALA A O 1
ATOM 1639 N N . GLN A 1 206 ? 9.805 32.125 0.293 1 97 206 GLN A N 1
ATOM 1640 C CA . GLN A 1 206 ? 9.961 33.312 -0.546 1 97 206 GLN A CA 1
ATOM 1641 C C . GLN A 1 206 ? 11.43 33.562 -0.868 1 97 206 GLN A C 1
ATOM 1643 O O . GLN A 1 206 ? 12.281 33.531 0.024 1 97 206 GLN A O 1
ATOM 1648 N N . PRO A 1 207 ? 11.664 33.875 -2.143 1 95.88 207 PRO A N 1
ATOM 1649 C CA . PRO A 1 207 ? 13.047 34.156 -2.518 1 95.88 207 PRO A CA 1
ATOM 1650 C C . PRO A 1 207 ? 13.664 35.312 -1.689 1 95.88 207 PRO A C 1
ATOM 1652 O O . PRO A 1 207 ? 12.977 36.281 -1.373 1 95.88 207 PRO A O 1
ATOM 1655 N N . GLY A 1 208 ? 14.883 35.156 -1.3 1 93.94 208 GLY A N 1
ATOM 1656 C CA . GLY A 1 208 ? 15.594 36.188 -0.559 1 93.94 208 GLY A CA 1
ATOM 1657 C C . GLY A 1 208 ? 15.469 36.031 0.945 1 93.94 208 GLY A C 1
ATOM 1658 O O . GLY A 1 208 ? 16.078 36.781 1.704 1 93.94 208 GLY A O 1
ATOM 1659 N N . THR A 1 209 ? 14.703 35.125 1.378 1 93.69 209 THR A N 1
ATOM 1660 C CA . THR A 1 209 ? 14.508 34.938 2.809 1 93.69 209 THR A CA 1
ATOM 1661 C C . THR A 1 209 ? 15.422 33.812 3.32 1 93.69 209 THR A C 1
ATOM 1663 O O . THR A 1 209 ? 16 33.062 2.529 1 93.69 209 THR A O 1
ATOM 1666 N N . PHE A 1 210 ? 15.586 33.75 4.652 1 92.56 210 PHE A N 1
ATOM 1667 C CA . PHE A 1 210 ? 16.328 32.688 5.316 1 92.56 210 PHE A CA 1
ATOM 1668 C C . PHE A 1 210 ? 15.734 31.328 4.996 1 92.56 210 PHE A C 1
ATOM 1670 O O . PHE A 1 210 ? 16.453 30.391 4.652 1 92.56 210 PHE A O 1
ATOM 1677 N N . GLU A 1 211 ? 14.445 31.203 5.09 1 95.06 211 GLU A N 1
ATOM 1678 C CA . GLU A 1 211 ? 13.781 29.922 4.855 1 95.06 211 GLU A CA 1
ATOM 1679 C C . GLU A 1 211 ? 13.977 29.469 3.412 1 95.06 211 GLU A C 1
ATOM 1681 O O . GLU A 1 211 ? 14.102 28.266 3.15 1 95.06 211 GLU A O 1
ATOM 1686 N N . PHE A 1 212 ? 13.961 30.422 2.473 1 96.75 212 PHE A N 1
ATOM 1687 C CA . PHE A 1 212 ? 14.164 30.062 1.074 1 96.75 212 PHE A CA 1
ATOM 1688 C C . PHE A 1 212 ? 15.562 29.5 0.861 1 96.75 212 PHE A C 1
ATOM 1690 O O . PHE A 1 212 ? 15.727 28.5 0.141 1 96.75 212 PHE A O 1
ATOM 1697 N N . GLU A 1 213 ? 16.531 30.094 1.443 1 96.12 213 GLU A N 1
ATOM 1698 C CA . GLU A 1 213 ? 17.906 29.625 1.313 1 96.12 213 GLU A CA 1
ATOM 1699 C C . GLU A 1 213 ? 18.062 28.188 1.787 1 96.12 213 GLU A C 1
ATOM 1701 O O . GLU A 1 213 ? 18.578 27.344 1.055 1 96.12 213 GLU A O 1
ATOM 1706 N N . TYR A 1 214 ? 17.547 27.953 2.906 1 96.81 214 TYR A N 1
ATOM 1707 C CA . TYR A 1 214 ? 17.766 26.625 3.465 1 96.81 214 TYR A CA 1
ATOM 1708 C C . TYR A 1 214 ? 16.812 25.609 2.838 1 96.81 214 TYR A C 1
ATOM 1710 O O . TYR A 1 214 ? 17.156 24.438 2.678 1 96.81 214 TYR A O 1
ATOM 1718 N N . ALA A 1 215 ? 15.594 26.016 2.486 1 98 215 ALA A N 1
ATOM 1719 C CA . ALA A 1 215 ? 14.703 25.141 1.734 1 98 215 ALA A CA 1
ATOM 1720 C C . ALA A 1 215 ? 15.344 24.688 0.424 1 98 215 ALA A C 1
ATOM 1722 O O . ALA A 1 215 ? 15.203 23.531 0.017 1 98 215 ALA A O 1
ATOM 1723 N N . SER A 1 216 ? 16.031 25.625 -0.174 1 97.69 216 SER A N 1
ATOM 1724 C CA . SER A 1 216 ? 16.719 25.312 -1.426 1 97.69 216 SER A CA 1
ATOM 1725 C C . SER A 1 216 ? 17.844 24.297 -1.208 1 97.69 216 SER A C 1
ATOM 1727 O O . SER A 1 216 ? 18.062 23.422 -2.039 1 97.69 216 SER A O 1
ATOM 1729 N N . ARG A 1 217 ? 18.5 24.438 -0.112 1 97.69 217 ARG A N 1
ATOM 1730 C CA . ARG A 1 217 ? 19.562 23.484 0.208 1 97.69 217 ARG A CA 1
ATOM 1731 C C . ARG A 1 217 ? 18.984 22.094 0.472 1 97.69 217 ARG A C 1
ATOM 1733 O O . ARG A 1 217 ? 19.578 21.094 0.067 1 97.69 217 ARG A O 1
ATOM 1740 N N . TRP A 1 218 ? 17.891 22.078 1.162 1 97.94 218 TRP A N 1
ATOM 1741 C CA . TRP A 1 218 ? 17.203 20.812 1.396 1 97.94 218 TRP A CA 1
ATOM 1742 C C . TRP A 1 218 ? 16.781 20.172 0.078 1 97.94 218 TRP A C 1
ATOM 1744 O O . TRP A 1 218 ? 16.953 18.969 -0.114 1 97.94 218 TRP A O 1
ATOM 1754 N N . LYS A 1 219 ? 16.219 20.922 -0.795 1 97.75 219 LYS A N 1
ATOM 1755 C CA . LYS A 1 219 ? 15.805 20.422 -2.1 1 97.75 219 LYS A CA 1
ATOM 1756 C C . LYS A 1 219 ? 16.984 19.875 -2.881 1 97.75 219 LYS A C 1
ATOM 1758 O O . LYS A 1 219 ? 16.875 18.844 -3.561 1 97.75 219 LYS A O 1
ATOM 1763 N N . ALA A 1 220 ? 18.109 20.562 -2.822 1 97.62 220 ALA A N 1
ATOM 1764 C CA . ALA A 1 220 ? 19.312 20.094 -3.482 1 97.62 220 ALA A CA 1
ATOM 1765 C C . ALA A 1 220 ? 19.766 18.75 -2.92 1 97.62 220 ALA A C 1
ATOM 1767 O O . ALA A 1 220 ? 20.203 17.875 -3.668 1 97.62 220 ALA A O 1
ATOM 1768 N N . LEU A 1 221 ? 19.641 18.672 -1.636 1 97.56 221 LEU A N 1
ATOM 1769 C CA . LEU A 1 221 ? 20 17.406 -0.986 1 97.56 221 LEU A CA 1
ATOM 1770 C C . LEU A 1 221 ? 19.078 16.281 -1.442 1 97.56 221 LEU A C 1
ATOM 1772 O O . LEU A 1 221 ? 19.516 15.164 -1.685 1 97.56 221 LEU A O 1
ATOM 1776 N N . ASP A 1 222 ? 17.797 16.562 -1.549 1 97.06 222 ASP A N 1
ATOM 1777 C CA . ASP A 1 222 ? 16.844 15.578 -2.035 1 97.06 222 ASP A CA 1
ATOM 1778 C C . ASP A 1 222 ? 17.172 15.156 -3.465 1 97.06 222 ASP A C 1
ATOM 1780 O O . ASP A 1 222 ? 17.062 13.977 -3.809 1 97.06 222 ASP A O 1
ATOM 1784 N N . GLU A 1 223 ? 17.578 16.109 -4.273 1 96.75 223 GLU A N 1
ATOM 1785 C CA . GLU A 1 223 ? 17.969 15.805 -5.645 1 96.75 223 GLU A CA 1
ATOM 1786 C C . GLU A 1 223 ? 19.234 14.938 -5.672 1 96.75 223 GLU A C 1
ATOM 1788 O O . GLU A 1 223 ? 19.328 14.016 -6.477 1 96.75 223 GLU A O 1
ATOM 1793 N N . MET A 1 224 ? 20.109 15.219 -4.816 1 97.5 224 MET A N 1
ATOM 1794 C CA . MET A 1 224 ? 21.328 14.414 -4.707 1 97.5 224 MET A CA 1
ATOM 1795 C C . MET A 1 224 ? 21 12.977 -4.32 1 97.5 224 MET A C 1
ATOM 1797 O O . MET A 1 224 ? 21.578 12.031 -4.859 1 97.5 224 MET A O 1
ATOM 1801 N N . GLU A 1 225 ? 20.156 12.867 -3.363 1 97.81 225 GLU A N 1
ATOM 1802 C CA . GLU A 1 225 ? 19.719 11.531 -2.969 1 97.81 225 GLU A CA 1
ATOM 1803 C C . GLU A 1 225 ? 19.125 10.773 -4.152 1 97.81 225 GLU A C 1
ATOM 1805 O O . GLU A 1 225 ? 19.453 9.617 -4.391 1 97.81 225 GLU A O 1
ATOM 1810 N N . LYS A 1 226 ? 18.281 11.43 -4.855 1 97.25 226 LYS A N 1
ATOM 1811 C CA . LYS A 1 226 ? 17.656 10.828 -6.035 1 97.25 226 LYS A CA 1
ATOM 1812 C C . LYS A 1 226 ? 18.719 10.367 -7.039 1 97.25 226 LYS A C 1
ATOM 1814 O O . LYS A 1 226 ? 18.641 9.258 -7.559 1 97.25 226 LYS A O 1
ATOM 1819 N N . GLN A 1 227 ? 19.688 11.141 -7.293 1 98.06 227 GLN A N 1
ATOM 1820 C CA . GLN A 1 227 ? 20.75 10.82 -8.242 1 98.06 227 GLN A CA 1
ATOM 1821 C C . GLN A 1 227 ? 21.562 9.625 -7.766 1 98.06 227 GLN A C 1
ATOM 1823 O O . GLN A 1 227 ? 21.922 8.75 -8.555 1 98.06 227 GLN A O 1
ATOM 1828 N N . GLN A 1 228 ? 21.859 9.648 -6.5 1 98.19 228 GLN A N 1
ATOM 1829 C CA . GLN A 1 228 ? 22.625 8.539 -5.945 1 98.19 228 GLN A CA 1
ATOM 1830 C C . GLN A 1 228 ? 21.844 7.227 -6.039 1 98.19 228 GLN A C 1
ATOM 1832 O O . GLN A 1 228 ? 22.406 6.188 -6.391 1 98.19 228 GLN A O 1
ATOM 1837 N N . ARG A 1 229 ? 20.625 7.293 -5.77 1 98.19 229 ARG A N 1
ATOM 1838 C CA . ARG A 1 229 ? 19.781 6.102 -5.859 1 98.19 229 ARG A CA 1
ATOM 1839 C C . ARG A 1 229 ? 19.656 5.617 -7.301 1 98.19 229 ARG A C 1
ATOM 1841 O O . ARG A 1 229 ? 19.688 4.414 -7.559 1 98.19 229 ARG A O 1
ATOM 1848 N N . GLU A 1 230 ? 19.5 6.52 -8.211 1 97.94 230 GLU A N 1
ATOM 1849 C CA . GLU A 1 230 ? 19.422 6.168 -9.625 1 97.94 230 GLU A CA 1
ATOM 1850 C C . GLU A 1 230 ? 20.734 5.535 -10.102 1 97.94 230 GLU A C 1
ATOM 1852 O O . GLU A 1 230 ? 20.719 4.648 -10.953 1 97.94 230 GLU A O 1
ATOM 1857 N N . GLN A 1 231 ? 21.797 6.016 -9.625 1 98 231 GLN A N 1
ATOM 1858 C CA . GLN A 1 231 ? 23.078 5.438 -9.969 1 98 231 GLN A CA 1
ATOM 1859 C C . GLN A 1 231 ? 23.188 3.996 -9.477 1 98 231 GLN A C 1
ATOM 1861 O O . GLN A 1 231 ? 23.703 3.131 -10.18 1 98 231 GLN A O 1
ATOM 1866 N N . VAL A 1 232 ? 22.75 3.773 -8.297 1 98.12 232 VAL A N 1
ATOM 1867 C CA . VAL A 1 232 ? 22.719 2.408 -7.781 1 98.12 232 VAL A CA 1
ATOM 1868 C C . VAL A 1 232 ? 21.844 1.532 -8.68 1 98.12 232 VAL A C 1
ATOM 1870 O O . VAL A 1 232 ? 22.234 0.42 -9.039 1 98.12 232 VAL A O 1
ATOM 1873 N N . ASP A 1 233 ? 20.672 2.016 -9.023 1 97.94 233 ASP A N 1
ATOM 1874 C CA . ASP A 1 233 ? 19.766 1.275 -9.898 1 97.94 233 ASP A CA 1
ATOM 1875 C C . ASP A 1 233 ? 20.453 0.899 -11.203 1 97.94 233 ASP A C 1
ATOM 1877 O O . ASP A 1 233 ? 20.344 -0.239 -11.672 1 97.94 233 ASP A O 1
ATOM 1881 N N . ARG A 1 234 ? 21.125 1.81 -11.781 1 98.12 234 ARG A N 1
ATOM 1882 C CA . ARG A 1 234 ? 21.812 1.58 -13.047 1 98.12 234 ARG A CA 1
ATOM 1883 C C . ARG A 1 234 ? 22.922 0.54 -12.883 1 98.12 234 ARG A C 1
ATOM 1885 O O . ARG A 1 234 ? 23.031 -0.372 -13.703 1 98.12 234 ARG A O 1
ATOM 1892 N N . ASN A 1 235 ? 23.672 0.711 -11.867 1 97.94 235 ASN A N 1
ATOM 1893 C CA . ASN A 1 235 ? 24.75 -0.232 -11.586 1 97.94 235 ASN A CA 1
ATOM 1894 C C . ASN A 1 235 ? 24.234 -1.654 -11.422 1 97.94 235 ASN A C 1
ATOM 1896 O O . ASN A 1 235 ? 24.781 -2.596 -11.992 1 97.94 235 ASN A O 1
ATOM 1900 N N . ILE A 1 236 ? 23.203 -1.76 -10.719 1 97.62 236 ILE A N 1
ATOM 1901 C CA . ILE A 1 236 ? 22.656 -3.074 -10.406 1 97.62 236 ILE A CA 1
ATOM 1902 C C . ILE A 1 236 ? 22.016 -3.676 -11.656 1 97.62 236 ILE A C 1
ATOM 1904 O O . ILE A 1 236 ? 22.125 -4.879 -11.906 1 97.62 236 ILE A O 1
ATOM 1908 N N . ARG A 1 237 ? 21.375 -2.848 -12.414 1 97.25 237 ARG A N 1
ATOM 1909 C CA . ARG A 1 237 ? 20.797 -3.314 -13.664 1 97.25 237 ARG A CA 1
ATOM 1910 C C . ARG A 1 237 ? 21.859 -3.873 -14.594 1 97.25 237 ARG A C 1
ATOM 1912 O O . ARG A 1 237 ? 21.703 -4.949 -15.172 1 97.25 237 ARG A O 1
ATOM 1919 N N . GLU A 1 238 ? 22.891 -3.199 -14.727 1 98 238 GLU A N 1
ATOM 1920 C CA . GLU A 1 238 ? 24 -3.639 -15.562 1 98 238 GLU A CA 1
ATOM 1921 C C . GLU A 1 238 ? 24.609 -4.938 -15.047 1 98 238 GLU A C 1
ATOM 1923 O O . GLU A 1 238 ? 24.938 -5.836 -15.82 1 98 238 GLU A O 1
ATOM 1928 N N . ALA A 1 239 ? 24.766 -4.965 -13.766 1 98 239 ALA A N 1
ATOM 1929 C CA . ALA A 1 239 ? 25.312 -6.172 -13.156 1 98 239 ALA A CA 1
ATOM 1930 C C . ALA A 1 239 ? 24.391 -7.367 -13.375 1 98 239 ALA A C 1
ATOM 1932 O O . ALA A 1 239 ? 24.859 -8.477 -13.656 1 98 239 ALA A O 1
ATOM 1933 N N . LYS A 1 240 ? 23.125 -7.176 -13.289 1 96.88 240 LYS A N 1
ATOM 1934 C CA . LYS A 1 240 ? 22.141 -8.234 -13.516 1 96.88 240 LYS A CA 1
ATOM 1935 C C . LYS A 1 240 ? 22.172 -8.711 -14.961 1 96.88 240 LYS A C 1
ATOM 1937 O O . LYS A 1 240 ? 22.141 -9.914 -15.227 1 96.88 240 LYS A O 1
ATOM 1942 N N . GLU A 1 241 ? 22.25 -7.77 -15.859 1 97.12 241 GLU A N 1
ATOM 1943 C CA . GLU A 1 241 ? 22.312 -8.102 -17.281 1 97.12 241 GLU A CA 1
ATOM 1944 C C . GLU A 1 241 ? 23.562 -8.906 -17.594 1 97.12 241 GLU A C 1
ATOM 1946 O O . GLU A 1 241 ? 23.516 -9.867 -18.375 1 97.12 241 GLU A O 1
ATOM 1951 N N . LYS A 1 242 ? 24.594 -8.508 -17.062 1 98 242 LYS A N 1
ATOM 1952 C CA . LYS A 1 242 ? 25.844 -9.227 -17.25 1 98 242 LYS A CA 1
ATOM 1953 C C . LYS A 1 242 ? 25.75 -10.648 -16.703 1 98 242 LYS A C 1
ATOM 1955 O O . LYS A 1 242 ? 26.188 -11.602 -17.359 1 98 242 LYS A O 1
ATOM 1960 N N . LEU A 1 243 ? 25.25 -10.789 -15.523 1 97.38 243 LEU A N 1
ATOM 1961 C CA . LEU A 1 243 ? 25.109 -12.109 -14.914 1 97.38 243 LEU A CA 1
ATOM 1962 C C . LEU A 1 243 ? 24.172 -13 -15.734 1 97.38 243 LEU A C 1
ATOM 1964 O O . LEU A 1 243 ? 24.438 -14.188 -15.906 1 97.38 243 LEU A O 1
ATOM 1968 N N . GLU A 1 244 ? 23.109 -12.422 -16.219 1 95.62 244 GLU A N 1
ATOM 1969 C CA . GLU A 1 244 ? 22.188 -13.156 -17.078 1 95.62 244 GLU A CA 1
ATOM 1970 C C . GLU A 1 244 ? 22.891 -13.648 -18.344 1 95.62 244 GLU A C 1
ATOM 1972 O O . GLU A 1 244 ? 22.688 -14.797 -18.766 1 95.62 244 GLU A O 1
ATOM 1977 N N . ALA A 1 245 ? 23.656 -12.828 -18.953 1 96.62 245 ALA A N 1
ATOM 1978 C CA . ALA A 1 245 ? 24.391 -13.195 -20.172 1 96.62 245 ALA A CA 1
ATOM 1979 C C . ALA A 1 245 ? 25.406 -14.305 -19.875 1 96.62 245 ALA A C 1
ATOM 1981 O O . ALA A 1 245 ? 25.531 -15.242 -20.672 1 96.62 245 ALA A O 1
ATOM 1982 N N . GLU A 1 246 ? 26.062 -14.164 -18.797 1 96.12 246 GLU A N 1
ATOM 1983 C CA . GLU A 1 246 ? 27.016 -15.188 -18.375 1 96.12 246 GLU A CA 1
ATOM 1984 C C . GLU A 1 246 ? 26.328 -16.531 -18.156 1 96.12 246 GLU A C 1
ATOM 1986 O O . GLU A 1 246 ? 26.828 -17.578 -18.562 1 96.12 246 GLU A O 1
ATOM 1991 N N . MET A 1 247 ? 25.25 -16.469 -17.484 1 94.62 247 MET A N 1
ATOM 1992 C CA . MET A 1 247 ? 24.484 -17.688 -17.203 1 94.62 247 MET A CA 1
ATOM 1993 C C . MET A 1 247 ? 24.031 -18.359 -18.5 1 94.62 247 MET A C 1
ATOM 1995 O O . MET A 1 247 ? 24.141 -19.578 -18.641 1 94.62 247 MET A O 1
ATOM 1999 N N . GLU A 1 248 ? 23.516 -17.562 -19.406 1 92.81 248 GLU A N 1
ATOM 2000 C CA . GLU A 1 248 ? 23.062 -18.094 -20.672 1 92.81 248 GLU A CA 1
ATOM 2001 C C . GLU A 1 248 ? 24.203 -18.719 -21.469 1 92.81 248 GLU A C 1
ATOM 2003 O O . GLU A 1 248 ? 24.062 -19.781 -22.062 1 92.81 248 GLU A O 1
ATOM 2008 N N . ALA A 1 249 ? 25.297 -18.094 -21.484 1 94.62 249 ALA A N 1
ATOM 2009 C CA . ALA A 1 249 ? 26.484 -18.625 -22.156 1 94.62 249 ALA A CA 1
ATOM 2010 C C . ALA A 1 249 ? 26.938 -19.922 -21.531 1 94.62 249 ALA A C 1
ATOM 2012 O O . ALA A 1 249 ? 27.281 -20.891 -22.234 1 94.62 249 ALA A O 1
ATOM 2013 N N . ALA A 1 250 ? 26.906 -19.938 -20.25 1 93.31 250 ALA A N 1
ATOM 2014 C CA . ALA A 1 250 ? 27.328 -21.125 -19.516 1 93.31 250 ALA A CA 1
ATOM 2015 C C . ALA A 1 250 ? 26.359 -22.281 -19.75 1 93.31 250 ALA A C 1
ATOM 2017 O O . ALA A 1 250 ? 26.797 -23.438 -19.875 1 93.31 250 ALA A O 1
ATOM 2018 N N . ARG A 1 251 ? 25.109 -21.984 -19.781 1 90 251 ARG A N 1
ATOM 2019 C CA . ARG A 1 251 ? 24.109 -23 -20.062 1 90 251 ARG A CA 1
ATOM 2020 C C . ARG A 1 251 ? 24.312 -23.594 -21.453 1 90 251 ARG A C 1
ATOM 2022 O O . ARG A 1 251 ? 24.219 -24.812 -21.641 1 90 251 ARG A O 1
ATOM 2029 N N . HIS A 1 252 ? 24.547 -22.766 -22.344 1 90.12 252 HIS A N 1
ATOM 2030 C CA . HIS A 1 252 ? 24.797 -23.203 -23.719 1 90.12 252 HIS A CA 1
ATOM 2031 C C . HIS A 1 252 ? 26.031 -24.094 -23.797 1 90.12 252 HIS A C 1
ATOM 2033 O O . HIS A 1 252 ? 26.031 -25.109 -24.484 1 90.12 252 HIS A O 1
ATOM 2039 N N . GLU A 1 253 ? 26.953 -23.656 -23.172 1 89.25 253 GLU A N 1
ATOM 2040 C CA . GLU A 1 253 ? 28.188 -24.438 -23.156 1 89.25 253 GLU A CA 1
ATOM 2041 C C . GLU A 1 253 ? 27.969 -25.797 -22.516 1 89.25 253 GLU A C 1
ATOM 2043 O O . GLU A 1 253 ? 28.484 -26.812 -23 1 89.25 253 GLU A O 1
ATOM 2048 N N . HIS A 1 254 ? 27.297 -25.719 -21.484 1 84.5 254 HIS A N 1
ATOM 2049 C CA . HIS A 1 254 ? 26.984 -26.953 -20.781 1 84.5 254 HIS A CA 1
ATOM 2050 C C . HIS A 1 254 ? 26.172 -27.906 -21.656 1 84.5 254 HIS A C 1
ATOM 2052 O O . HIS A 1 254 ? 26.422 -29.109 -21.688 1 84.5 254 HIS A O 1
ATOM 2058 N N . GLN A 1 255 ? 25.266 -27.422 -22.344 1 83.88 255 GLN A N 1
ATOM 2059 C CA . GLN A 1 255 ? 24.453 -28.219 -23.25 1 83.88 255 GLN A CA 1
ATOM 2060 C C . GLN A 1 255 ? 25.297 -28.797 -24.375 1 83.88 255 GLN A C 1
ATOM 2062 O O . GLN A 1 255 ? 25.125 -29.953 -24.766 1 83.88 255 GLN A O 1
ATOM 2067 N N . LEU A 1 256 ? 26.156 -28 -24.844 1 85.56 256 LEU A N 1
ATOM 2068 C CA . LEU A 1 256 ? 27.062 -28.453 -25.906 1 85.56 256 LEU A CA 1
ATOM 2069 C C . LEU A 1 256 ? 27.984 -29.562 -25.422 1 85.56 256 LEU A C 1
ATOM 2071 O O . LEU A 1 256 ? 28.25 -30.516 -26.141 1 85.56 256 LEU A O 1
ATOM 2075 N N . MET A 1 257 ? 28.391 -29.375 -24.266 1 85.88 257 MET A N 1
ATOM 2076 C CA . MET A 1 257 ? 29.266 -30.391 -23.656 1 85.88 257 MET A CA 1
ATOM 2077 C C . MET A 1 257 ? 28.516 -31.703 -23.5 1 85.88 257 MET A C 1
ATOM 2079 O O . MET A 1 257 ? 29.062 -32.781 -23.766 1 85.88 257 MET A O 1
ATOM 2083 N N . LEU A 1 258 ? 27.266 -31.641 -23.031 1 82.69 258 LEU A N 1
ATOM 2084 C CA . LEU A 1 258 ? 26.453 -32.844 -22.844 1 82.69 258 LEU A CA 1
ATOM 2085 C C . LEU A 1 258 ? 26.188 -33.531 -24.188 1 82.69 258 LEU A C 1
ATOM 2087 O O . LEU A 1 258 ? 26.172 -34.75 -24.266 1 82.69 258 LEU A O 1
ATOM 2091 N N . MET A 1 259 ? 26 -32.75 -25.156 1 86 259 MET A N 1
ATOM 2092 C CA . MET A 1 259 ? 25.781 -33.281 -26.5 1 86 259 MET A CA 1
ATOM 2093 C C . MET A 1 259 ? 27.031 -33.969 -27.016 1 86 259 MET A C 1
ATOM 2095 O O . MET A 1 259 ? 26.953 -35.031 -27.641 1 86 259 MET A O 1
ATOM 2099 N N . ARG A 1 260 ? 28.094 -33.406 -26.781 1 86.62 260 ARG A N 1
ATOM 2100 C CA . ARG A 1 260 ? 29.375 -33.938 -27.219 1 86.62 260 ARG A CA 1
ATOM 2101 C C . ARG A 1 260 ? 29.672 -35.25 -26.5 1 86.62 260 ARG A C 1
ATOM 2103 O O . ARG A 1 260 ? 30.25 -36.188 -27.094 1 86.62 260 ARG A O 1
ATOM 2110 N N . GLN A 1 261 ? 29.25 -35.344 -25.344 1 84.06 261 GLN A N 1
ATOM 2111 C CA . GLN A 1 261 ? 29.5 -36.531 -24.547 1 84.06 261 GLN A CA 1
ATOM 2112 C C . GLN A 1 261 ? 28.438 -37.594 -24.812 1 84.06 261 GLN A C 1
ATOM 2114 O O . GLN A 1 261 ? 28.531 -38.719 -24.297 1 84.06 261 GLN A O 1
ATOM 2119 N N . GLY A 1 262 ? 27.484 -37.375 -25.594 1 73.75 262 GLY A N 1
ATOM 2120 C CA . GLY A 1 262 ? 26.422 -38.281 -25.938 1 73.75 262 GLY A CA 1
ATOM 2121 C C . GLY A 1 262 ? 25.344 -38.375 -24.875 1 73.75 262 GLY A C 1
ATOM 2122 O O . GLY A 1 262 ? 24.594 -39.375 -24.812 1 73.75 262 GLY A O 1
ATOM 2123 N N . LYS A 1 263 ? 25.328 -37.5 -23.984 1 68.62 263 LYS A N 1
ATOM 2124 C CA . LYS A 1 263 ? 24.391 -37.594 -22.859 1 68.62 263 LYS A CA 1
ATOM 2125 C C . LYS A 1 263 ? 23.062 -36.969 -23.203 1 68.62 263 LYS A C 1
ATOM 2127 O O . LYS A 1 263 ? 22.047 -37.25 -22.547 1 68.62 263 LYS A O 1
ATOM 2132 N N . ILE A 1 264 ? 22.938 -36 -24.156 1 65.06 264 ILE A N 1
ATOM 2133 C CA . ILE A 1 264 ? 21.688 -35.406 -24.594 1 65.06 264 ILE A CA 1
ATOM 2134 C C . ILE A 1 264 ? 21.609 -35.438 -26.125 1 65.06 264 ILE A C 1
ATOM 2136 O O . ILE A 1 264 ? 22.641 -35.375 -26.797 1 65.06 264 ILE A O 1
ATOM 2140 N N . ARG A 1 265 ? 20.422 -36.125 -26.766 1 56.62 265 ARG A N 1
ATOM 2141 C CA . ARG A 1 265 ? 20.156 -36.219 -28.188 1 56.62 265 ARG A CA 1
ATOM 2142 C C . ARG A 1 265 ? 19.391 -34.969 -28.672 1 56.62 265 ARG A C 1
ATOM 2144 O O . ARG A 1 265 ? 18.594 -34.406 -27.938 1 56.62 265 ARG A O 1
ATOM 2151 N N . GLY B 1 1 ? -28.5 -15.43 7.633 1 47.03 1 GLY B N 1
ATOM 2152 C CA . GLY B 1 1 ? -27.969 -14.438 6.707 1 47.03 1 GLY B CA 1
ATOM 2153 C C . GLY B 1 1 ? -28.141 -13.008 7.195 1 47.03 1 GLY B C 1
ATOM 2154 O O . GLY B 1 1 ? -29.031 -12.719 7.984 1 47.03 1 GLY B O 1
ATOM 2155 N N . PHE B 1 2 ? -27.109 -12.336 7.629 1 57.75 2 PHE B N 1
ATOM 2156 C CA . PHE B 1 2 ? -27.219 -11.055 8.32 1 57.75 2 PHE B CA 1
ATOM 2157 C C . PHE B 1 2 ? -27.422 -9.914 7.332 1 57.75 2 PHE B C 1
ATOM 2159 O O . PHE B 1 2 ? -26.766 -9.883 6.281 1 57.75 2 PHE B O 1
ATOM 2166 N N . THR B 1 3 ? -28.625 -9.273 7.48 1 65.56 3 THR B N 1
ATOM 2167 C CA . THR B 1 3 ? -28.938 -8.141 6.617 1 65.56 3 THR B CA 1
ATOM 2168 C C . THR B 1 3 ? -28.359 -6.848 7.188 1 65.56 3 THR B C 1
ATOM 2170 O O . THR B 1 3 ? -28.484 -6.582 8.383 1 65.56 3 THR B O 1
ATOM 2173 N N . ILE B 1 4 ? -27.453 -6.312 6.488 1 64.62 4 ILE B N 1
ATOM 2174 C CA . ILE B 1 4 ? -26.938 -5.012 6.898 1 64.62 4 ILE B CA 1
ATOM 2175 C C . ILE B 1 4 ? -27.609 -3.908 6.086 1 64.62 4 ILE B C 1
ATOM 2177 O O . ILE B 1 4 ? -27.875 -4.078 4.895 1 64.62 4 ILE B O 1
ATOM 2181 N N . ASP B 1 5 ? -28.188 -3.008 6.852 1 67.31 5 ASP B N 1
ATOM 2182 C CA . ASP B 1 5 ? -28.688 -1.821 6.164 1 67.31 5 ASP B CA 1
ATOM 2183 C C . ASP B 1 5 ? -27.531 -0.959 5.652 1 67.31 5 ASP B C 1
ATOM 2185 O O . ASP B 1 5 ? -26.672 -0.543 6.43 1 67.31 5 ASP B O 1
ATOM 2189 N N . ILE B 1 6 ? -27.438 -1.091 4.297 1 63.16 6 ILE B N 1
ATOM 2190 C CA . ILE B 1 6 ? -26.359 -0.285 3.721 1 63.16 6 ILE B CA 1
ATOM 2191 C C . ILE B 1 6 ? -26.609 1.191 4.016 1 63.16 6 ILE B C 1
ATOM 2193 O O . ILE B 1 6 ? -27.484 1.817 3.404 1 63.16 6 ILE B O 1
ATOM 2197 N N . LYS B 1 7 ? -26.562 1.514 5.305 1 64.69 7 LYS B N 1
ATOM 2198 C CA . LYS B 1 7 ? -26.547 2.947 5.586 1 64.69 7 LYS B CA 1
ATOM 2199 C C . LYS B 1 7 ? -25.281 3.602 5.051 1 64.69 7 LYS B C 1
ATOM 2201 O O . LYS B 1 7 ? -24.391 2.918 4.547 1 64.69 7 LYS B O 1
ATOM 2206 N N . SER B 1 8 ? -25.219 5.039 5.047 1 69.31 8 SER B N 1
ATOM 2207 C CA . SER B 1 8 ? -24.031 5.789 4.645 1 69.31 8 SER B CA 1
ATOM 2208 C C . SER B 1 8 ? -22.828 5.395 5.48 1 69.31 8 SER B C 1
ATOM 2210 O O . SER B 1 8 ? -22.922 5.246 6.699 1 69.31 8 SER B O 1
ATOM 2212 N N . PHE B 1 9 ? -21.906 4.484 4.867 1 81.31 9 PHE B N 1
ATOM 2213 C CA . PHE B 1 9 ? -20.672 4.105 5.535 1 81.31 9 PHE B CA 1
ATOM 2214 C C . PHE B 1 9 ? -19.688 5.273 5.574 1 81.31 9 PHE B C 1
ATOM 2216 O O . PHE B 1 9 ? -18.469 5.078 5.539 1 81.31 9 PHE B O 1
ATOM 2223 N N . LEU B 1 10 ? -20.281 6.395 5.609 1 84.31 10 LEU B N 1
ATOM 2224 C CA . LEU B 1 10 ? -19.422 7.574 5.66 1 84.31 10 LEU B CA 1
ATOM 2225 C C . LEU B 1 10 ? -19.203 8.031 7.102 1 84.31 10 LEU B C 1
ATOM 2227 O O . LEU B 1 10 ? -20.156 8.086 7.887 1 84.31 10 LEU B O 1
ATOM 2231 N N . LYS B 1 11 ? -17.969 8.242 7.426 1 80.56 11 LYS B N 1
ATOM 2232 C CA . LYS B 1 11 ? -17.672 8.891 8.695 1 80.56 11 LYS B CA 1
ATOM 2233 C C . LYS B 1 11 ? -18.016 10.375 8.648 1 80.56 11 LYS B C 1
ATOM 2235 O O . LYS B 1 11 ? -18.125 10.961 7.57 1 80.56 11 LYS B O 1
ATOM 2240 N N . PRO B 1 12 ? -18.234 10.883 9.906 1 78.38 12 PRO B N 1
ATOM 2241 C CA . PRO B 1 12 ? -18.484 12.32 9.914 1 78.38 12 PRO B CA 1
ATOM 2242 C C . PRO B 1 12 ? -17.406 13.125 9.211 1 78.38 12 PRO B C 1
ATOM 2244 O O . PRO B 1 12 ? -16.219 12.969 9.516 1 78.38 12 PRO B O 1
ATOM 2247 N N . GLY B 1 13 ? -17.797 13.852 8.25 1 80.88 13 GLY B N 1
ATOM 2248 C CA . GLY B 1 13 ? -16.844 14.703 7.551 1 80.88 13 GLY B CA 1
ATOM 2249 C C . GLY B 1 13 ? -16.234 14.047 6.328 1 80.88 13 GLY B C 1
ATOM 2250 O O . GLY B 1 13 ? -15.555 14.703 5.539 1 80.88 13 GLY B O 1
ATOM 2251 N N . GLU B 1 14 ? -16.516 12.781 6.18 1 88.19 14 GLU B N 1
ATOM 2252 C CA . GLU B 1 14 ? -15.953 12.07 5.035 1 88.19 14 GLU B CA 1
ATOM 2253 C C . GLU B 1 14 ? -16.688 12.43 3.748 1 88.19 14 GLU B C 1
ATOM 2255 O O . GLU B 1 14 ? -17.922 12.5 3.732 1 88.19 14 GLU B O 1
ATOM 2260 N N . LYS B 1 15 ? -15.93 12.664 2.744 1 93.69 15 LYS B N 1
ATOM 2261 C CA . LYS B 1 15 ? -16.516 13.031 1.461 1 93.69 15 LYS B CA 1
ATOM 2262 C C . LYS B 1 15 ? -17.062 11.812 0.733 1 93.69 15 LYS B C 1
ATOM 2264 O O . LYS B 1 15 ? -16.484 10.727 0.813 1 93.69 15 LYS B O 1
ATOM 2269 N N . SER B 1 16 ? -18.141 12.008 0.002 1 94.19 16 SER B N 1
ATOM 2270 C CA . SER B 1 16 ? -18.766 10.93 -0.755 1 94.19 16 SER B CA 1
ATOM 2271 C C . SER B 1 16 ? -18.328 10.961 -2.217 1 94.19 16 SER B C 1
ATOM 2273 O O . SER B 1 16 ? -17.906 12 -2.725 1 94.19 16 SER B O 1
ATOM 2275 N N . TYR B 1 17 ? -18.391 9.883 -2.875 1 95 17 TYR B N 1
ATOM 2276 C CA . TYR B 1 17 ? -18.156 9.734 -4.305 1 95 17 TYR B CA 1
ATOM 2277 C C . TYR B 1 17 ? -16.75 10.219 -4.676 1 95 17 TYR B C 1
ATOM 2279 O O . TYR B 1 17 ? -16.578 10.969 -5.641 1 95 17 TYR B O 1
ATOM 2287 N N . THR B 1 18 ? -15.836 9.82 -3.787 1 95.81 18 THR B N 1
ATOM 2288 C CA . THR B 1 18 ? -14.453 10.203 -4.082 1 95.81 18 THR B CA 1
ATOM 2289 C C . THR B 1 18 ? -13.867 9.297 -5.164 1 95.81 18 THR B C 1
ATOM 2291 O O . THR B 1 18 ? -14.469 8.289 -5.535 1 95.81 18 THR B O 1
ATOM 2294 N N . GLN B 1 19 ? -12.75 9.609 -5.684 1 94.94 19 GLN B N 1
ATOM 2295 C CA . GLN B 1 19 ? -12.109 8.859 -6.75 1 94.94 19 GLN B CA 1
ATOM 2296 C C . GLN B 1 19 ? -11.719 7.461 -6.281 1 94.94 19 GLN B C 1
ATOM 2298 O O . GLN B 1 19 ? -11.656 6.523 -7.082 1 94.94 19 GLN B O 1
ATOM 2303 N N . ARG B 1 20 ? -11.523 7.328 -5.004 1 94.12 20 ARG B N 1
ATOM 2304 C CA . ARG B 1 20 ? -11.109 6.035 -4.465 1 94.12 20 ARG B CA 1
ATOM 2305 C C . ARG B 1 20 ? -12.273 5.051 -4.465 1 94.12 20 ARG B C 1
ATOM 2307 O O . ARG B 1 20 ? -12.078 3.854 -4.246 1 94.12 20 ARG B O 1
ATOM 2314 N N . CYS B 1 21 ? -13.477 5.52 -4.738 1 95.38 21 CYS B N 1
ATOM 2315 C CA . CYS B 1 21 ? -14.688 4.711 -4.734 1 95.38 21 CYS B CA 1
ATOM 2316 C C . CYS B 1 21 ? -15.086 4.316 -6.152 1 95.38 21 CYS B C 1
ATOM 2318 O O . CYS B 1 21 ? -16.203 3.844 -6.383 1 95.38 21 CYS B O 1
ATOM 2320 N N . ARG B 1 22 ? -14.188 4.535 -7.031 1 96.38 22 ARG B N 1
ATOM 2321 C CA . ARG B 1 22 ? -14.445 4.277 -8.445 1 96.38 22 ARG B CA 1
ATOM 2322 C C . ARG B 1 22 ? -14.008 2.869 -8.828 1 96.38 22 ARG B C 1
ATOM 2324 O O . ARG B 1 22 ? -12.883 2.459 -8.531 1 96.38 22 ARG B O 1
ATOM 2331 N N . LEU B 1 23 ? -14.883 2.156 -9.508 1 97.12 23 LEU B N 1
ATOM 2332 C CA . LEU B 1 23 ? -14.609 0.785 -9.922 1 97.12 23 LEU B CA 1
ATOM 2333 C C . LEU B 1 23 ? -14.461 0.695 -11.438 1 97.12 23 LEU B C 1
ATOM 2335 O O . LEU B 1 23 ? -15.172 1.376 -12.172 1 97.12 23 LEU B O 1
ATOM 2339 N N . PHE B 1 24 ? -13.516 -0.061 -11.867 1 96.69 24 PHE B N 1
ATOM 2340 C CA . PHE B 1 24 ? -13.406 -0.55 -13.242 1 96.69 24 PHE B CA 1
ATOM 2341 C C . PHE B 1 24 ? -14.148 -1.87 -13.406 1 96.69 24 PHE B C 1
ATOM 2343 O O . PHE B 1 24 ? -13.969 -2.795 -12.609 1 96.69 24 PHE B O 1
ATOM 2350 N N . VAL B 1 25 ? -14.984 -1.938 -14.383 1 96.88 25 VAL B N 1
ATOM 2351 C CA . VAL B 1 25 ? -15.734 -3.152 -14.695 1 96.88 25 VAL B CA 1
ATOM 2352 C C . VAL B 1 25 ? -15.383 -3.633 -16.094 1 96.88 25 VAL B C 1
ATOM 2354 O O . VAL B 1 25 ? -15.695 -2.965 -17.094 1 96.88 25 VAL B O 1
ATOM 2357 N N . GLY B 1 26 ? -14.75 -4.785 -16.141 1 95.56 26 GLY B N 1
ATOM 2358 C CA . GLY B 1 26 ? -14.359 -5.359 -17.422 1 95.56 26 GLY B CA 1
ATOM 2359 C C . GLY B 1 26 ? -15.242 -6.508 -17.859 1 95.56 26 GLY B C 1
ATOM 2360 O O . GLY B 1 26 ? -16.047 -7.016 -17.078 1 95.56 26 GLY B O 1
ATOM 2361 N N . ASN B 1 27 ? -15.156 -6.855 -19.141 1 94.94 27 ASN B N 1
ATOM 2362 C CA . ASN B 1 27 ? -15.875 -7.957 -19.781 1 94.94 27 ASN B CA 1
ATOM 2363 C C . ASN B 1 27 ? -17.375 -7.691 -19.828 1 94.94 27 ASN B C 1
ATOM 2365 O O . ASN B 1 27 ? -18.188 -8.586 -19.562 1 94.94 27 ASN B O 1
ATOM 2369 N N . LEU B 1 28 ? -17.594 -6.434 -20.094 1 96.12 28 LEU B N 1
ATOM 2370 C CA . LEU B 1 28 ? -19 -6.059 -20.281 1 96.12 28 LEU B CA 1
ATOM 2371 C C . LEU B 1 28 ? -19.484 -6.465 -21.656 1 96.12 28 LEU B C 1
ATOM 2373 O O . LEU B 1 28 ? -18.75 -6.34 -22.641 1 96.12 28 LEU B O 1
ATOM 2377 N N . PRO B 1 29 ? -20.703 -6.973 -21.672 1 94.81 29 PRO B N 1
ATOM 2378 C CA . PRO B 1 29 ? -21.25 -7.188 -23 1 94.81 29 PRO B CA 1
ATOM 2379 C C . PRO B 1 29 ? -21.281 -5.914 -23.844 1 94.81 29 PRO B C 1
ATOM 2381 O O . PRO B 1 29 ? -21.531 -4.828 -23.328 1 94.81 29 PRO B O 1
ATOM 2384 N N . THR B 1 30 ? -21.062 -6.086 -25.141 1 92.62 30 THR B N 1
ATOM 2385 C CA . THR B 1 30 ? -20.938 -4.934 -26.031 1 92.62 30 THR B CA 1
ATOM 2386 C C . THR B 1 30 ? -22.281 -4.227 -26.188 1 92.62 30 THR B C 1
ATOM 2388 O O . THR B 1 30 ? -22.328 -3.059 -26.594 1 92.62 30 THR B O 1
ATOM 2391 N N . ASP B 1 31 ? -23.375 -4.824 -25.906 1 93.94 31 ASP B N 1
ATOM 2392 C CA . ASP B 1 31 ? -24.688 -4.238 -26.094 1 93.94 31 ASP B CA 1
ATOM 2393 C C . ASP B 1 31 ? -25.281 -3.764 -24.766 1 93.94 31 ASP B C 1
ATOM 2395 O O . ASP B 1 31 ? -26.469 -3.449 -24.688 1 93.94 31 ASP B O 1
ATOM 2399 N N . ILE B 1 32 ? -24.484 -3.771 -23.734 1 94.5 32 ILE B N 1
ATOM 2400 C CA . ILE B 1 32 ? -25 -3.365 -22.438 1 94.5 32 ILE B CA 1
ATOM 2401 C C . ILE B 1 32 ? -25.422 -1.899 -22.484 1 94.5 32 ILE B C 1
ATOM 2403 O O . ILE B 1 32 ? -24.75 -1.069 -23.094 1 94.5 32 ILE B O 1
ATOM 2407 N N . THR B 1 33 ? -26.562 -1.525 -21.938 1 94.94 33 THR B N 1
ATOM 2408 C CA . THR B 1 33 ? -27.016 -0.145 -21.844 1 94.94 33 THR B CA 1
ATOM 2409 C C . THR B 1 33 ? -26.547 0.507 -20.547 1 94.94 33 THR B C 1
ATOM 2411 O O . THR B 1 33 ? -26.172 -0.185 -19.609 1 94.94 33 THR B O 1
ATOM 2414 N N . GLU B 1 34 ? -26.531 1.814 -20.547 1 94.56 34 GLU B N 1
ATOM 2415 C CA . GLU B 1 34 ? -26.188 2.543 -19.328 1 94.56 34 GLU B CA 1
ATOM 2416 C C . GLU B 1 34 ? -27.156 2.205 -18.188 1 94.56 34 GLU B C 1
ATOM 2418 O O . GLU B 1 34 ? -26.734 2.057 -17.031 1 94.56 34 GLU B O 1
ATOM 2423 N N . GLU B 1 35 ? -28.375 2.09 -18.469 1 94.75 35 GLU B N 1
ATOM 2424 C CA . GLU B 1 35 ? -29.391 1.755 -17.469 1 94.75 35 GLU B CA 1
ATOM 2425 C C . GLU B 1 35 ? -29.141 0.375 -16.875 1 94.75 35 GLU B C 1
ATOM 2427 O O . GLU B 1 35 ? -29.203 0.201 -15.648 1 94.75 35 GLU B O 1
ATOM 2432 N N . ASP B 1 36 ? -28.797 -0.578 -17.719 1 93.88 36 ASP B N 1
ATOM 2433 C CA . ASP B 1 36 ? -28.516 -1.931 -17.25 1 93.88 36 ASP B CA 1
ATOM 2434 C C . ASP B 1 36 ? -27.25 -1.954 -16.375 1 93.88 36 ASP B C 1
ATOM 2436 O O . ASP B 1 36 ? -27.203 -2.658 -15.367 1 93.88 36 ASP B O 1
ATOM 2440 N N . PHE B 1 37 ? -26.312 -1.199 -16.859 1 94.69 37 PHE B N 1
ATOM 2441 C CA . PHE B 1 37 ? -25.062 -1.104 -16.125 1 94.69 37 PHE B CA 1
ATOM 2442 C C . PHE B 1 37 ? -25.312 -0.52 -14.734 1 94.69 37 PHE B C 1
ATOM 2444 O O . PHE B 1 37 ? -24.844 -1.075 -13.734 1 94.69 37 PHE B O 1
ATOM 2451 N N . LYS B 1 38 ? -26.078 0.483 -14.625 1 94.56 38 LYS B N 1
ATOM 2452 C CA . LYS B 1 38 ? -26.422 1.106 -13.344 1 94.56 38 LYS B CA 1
ATOM 2453 C C . LYS B 1 38 ? -27.219 0.153 -12.461 1 94.56 38 LYS B C 1
ATOM 2455 O O . LYS B 1 38 ? -27.031 0.114 -11.242 1 94.56 38 LYS B O 1
ATOM 2460 N N . ARG B 1 39 ? -28.031 -0.609 -13.047 1 93 39 ARG B N 1
ATOM 2461 C CA . ARG B 1 39 ? -28.891 -1.542 -12.328 1 93 39 ARG B CA 1
ATOM 2462 C C . ARG B 1 39 ? -28.078 -2.621 -11.625 1 93 39 ARG B C 1
ATOM 2464 O O . ARG B 1 39 ? -28.453 -3.09 -10.547 1 93 39 ARG B O 1
ATOM 2471 N N . LEU B 1 40 ? -26.953 -2.984 -12.289 1 92.19 40 LEU B N 1
ATOM 2472 C CA . LEU B 1 40 ? -26.062 -3.965 -11.672 1 92.19 40 LEU B CA 1
ATOM 2473 C C . LEU B 1 40 ? -25.609 -3.502 -10.289 1 92.19 40 LEU B C 1
ATOM 2475 O O . LEU B 1 40 ? -25.344 -4.324 -9.406 1 92.19 40 LEU B O 1
ATOM 2479 N N . PHE B 1 41 ? -25.594 -2.131 -10.086 1 92.19 41 PHE B N 1
ATOM 2480 C CA . PHE B 1 41 ? -25.016 -1.587 -8.859 1 92.19 41 PHE B CA 1
ATOM 2481 C C . PHE B 1 41 ? -26.094 -0.924 -8.008 1 92.19 41 PHE B C 1
ATOM 2483 O O . PHE B 1 41 ? -25.797 -0.295 -6.992 1 92.19 41 PHE B O 1
ATOM 2490 N N . GLU B 1 42 ? -27.281 -1.048 -8.336 1 87.56 42 GLU B N 1
ATOM 2491 C CA . GLU B 1 42 ? -28.391 -0.343 -7.711 1 87.56 42 GLU B CA 1
ATOM 2492 C C . GLU B 1 42 ? -28.5 -0.687 -6.227 1 87.56 42 GLU B C 1
ATOM 2494 O O . GLU B 1 42 ? -28.859 0.164 -5.41 1 87.56 42 GLU B O 1
ATOM 2499 N N . ARG B 1 43 ? -28.219 -1.89 -5.938 1 86.06 43 ARG B N 1
ATOM 2500 C CA . ARG B 1 43 ? -28.375 -2.348 -4.562 1 86.06 43 ARG B CA 1
ATOM 2501 C C . ARG B 1 43 ? -27.344 -1.713 -3.639 1 86.06 43 ARG B C 1
ATOM 2503 O O . ARG B 1 43 ? -27.484 -1.767 -2.416 1 86.06 43 ARG B O 1
ATOM 2510 N N . TYR B 1 44 ? -26.312 -1.165 -4.199 1 87.94 44 TYR B N 1
ATOM 2511 C CA . TYR B 1 44 ? -25.234 -0.59 -3.395 1 87.94 44 TYR B CA 1
ATOM 2512 C C . TYR B 1 44 ? -25.375 0.924 -3.301 1 87.94 44 TYR B C 1
ATOM 2514 O O . TYR B 1 44 ? -24.438 1.617 -2.9 1 87.94 44 TYR B O 1
ATOM 2522 N N . GLY B 1 45 ? -26.484 1.488 -3.689 1 85.88 45 GLY B N 1
ATOM 2523 C CA . GLY B 1 45 ? -26.719 2.924 -3.666 1 85.88 45 GLY B CA 1
ATOM 2524 C C . GLY B 1 45 ? -26.703 3.551 -5.047 1 85.88 45 GLY B C 1
ATOM 2525 O O . GLY B 1 45 ? -26.469 2.867 -6.043 1 85.88 45 GLY B O 1
ATOM 2526 N N . GLU B 1 46 ? -26.906 4.848 -5.07 1 88.06 46 GLU B N 1
ATOM 2527 C CA . GLU B 1 46 ? -26.953 5.582 -6.332 1 88.06 46 GLU B CA 1
ATOM 2528 C C . GLU B 1 46 ? -25.547 5.945 -6.801 1 88.06 46 GLU B C 1
ATOM 2530 O O . GLU B 1 46 ? -24.828 6.672 -6.117 1 88.06 46 GLU B O 1
ATOM 2535 N N . PRO B 1 47 ? -25.234 5.453 -7.988 1 91.5 47 PRO B N 1
ATOM 2536 C CA . PRO B 1 47 ? -23.906 5.816 -8.484 1 91.5 47 PRO B CA 1
ATOM 2537 C C . PRO B 1 47 ? -23.844 7.254 -9 1 91.5 47 PRO B C 1
ATOM 2539 O O . PRO B 1 47 ? -24.875 7.824 -9.383 1 91.5 47 PRO B O 1
ATOM 2542 N N . SER B 1 48 ? -22.812 7.98 -8.914 1 88.38 48 SER B N 1
ATOM 2543 C CA . SER B 1 48 ? -22.656 9.352 -9.383 1 88.38 48 SER B CA 1
ATOM 2544 C C . SER B 1 48 ? -22.047 9.391 -10.781 1 88.38 48 SER B C 1
ATOM 2546 O O . SER B 1 48 ? -22.422 10.234 -11.602 1 88.38 48 SER B O 1
ATOM 2548 N N . GLU B 1 49 ? -21.078 8.68 -11.172 1 87.19 49 GLU B N 1
ATOM 2549 C CA . GLU B 1 49 ? -20.359 8.688 -12.445 1 87.19 49 GLU B CA 1
ATOM 2550 C C . GLU B 1 49 ? -20.375 7.312 -13.094 1 87.19 49 GLU B C 1
ATOM 2552 O O . GLU B 1 49 ? -20.094 6.305 -12.445 1 87.19 49 GLU B O 1
ATOM 2557 N N . VAL B 1 50 ? -20.984 7.359 -14.32 1 94.5 50 VAL B N 1
ATOM 2558 C CA . VAL B 1 50 ? -21.016 6.117 -15.086 1 94.5 50 VAL B CA 1
ATOM 2559 C C . VAL B 1 50 ? -20.422 6.352 -16.469 1 94.5 50 VAL B C 1
ATOM 2561 O O . VAL B 1 50 ? -20.75 7.344 -17.141 1 94.5 50 VAL B O 1
ATOM 2564 N N . PHE B 1 51 ? -19.531 5.586 -16.844 1 96.56 51 PHE B N 1
ATOM 2565 C CA . PHE B 1 51 ? -18.922 5.59 -18.156 1 96.56 51 PHE B CA 1
ATOM 2566 C C . PHE B 1 51 ? -18.844 4.176 -18.719 1 96.56 51 PHE B C 1
ATOM 2568 O O . PHE B 1 51 ? -18.438 3.242 -18.016 1 96.56 51 PHE B O 1
ATOM 2575 N N . ILE B 1 52 ? -19.25 4.027 -19.953 1 96.94 52 ILE B N 1
ATOM 2576 C CA . ILE B 1 52 ? -19.188 2.717 -20.594 1 96.94 52 ILE B CA 1
ATOM 2577 C C . ILE B 1 52 ? -18.5 2.84 -21.953 1 96.94 52 ILE B C 1
ATOM 2579 O O . ILE B 1 52 ? -18.797 3.75 -22.719 1 96.94 52 ILE B O 1
ATOM 2583 N N . ASN B 1 53 ? -17.516 2.09 -22.156 1 96.69 53 ASN B N 1
ATOM 2584 C CA . ASN B 1 53 ? -16.953 1.864 -23.484 1 96.69 53 ASN B CA 1
ATOM 2585 C C . ASN B 1 53 ? -17.438 0.55 -24.078 1 96.69 53 ASN B C 1
ATOM 2587 O O . ASN B 1 53 ? -16.844 -0.502 -23.859 1 96.69 53 ASN B O 1
ATOM 2591 N N . ARG B 1 54 ? -18.453 0.615 -24.828 1 93.31 54 ARG B N 1
ATOM 2592 C CA . ARG B 1 54 ? -19.109 -0.571 -25.359 1 93.31 54 ARG B CA 1
ATOM 2593 C C . ARG B 1 54 ? -18.203 -1.312 -26.344 1 93.31 54 ARG B C 1
ATOM 2595 O O . ARG B 1 54 ? -18.156 -2.545 -26.328 1 93.31 54 ARG B O 1
ATOM 2602 N N . ASP B 1 55 ? -17.469 -0.586 -27.062 1 94.75 55 ASP B N 1
ATOM 2603 C CA . ASP B 1 55 ? -16.594 -1.171 -28.078 1 94.75 55 ASP B CA 1
ATOM 2604 C C . ASP B 1 55 ? -15.523 -2.049 -27.438 1 94.75 55 ASP B C 1
ATOM 2606 O O . ASP B 1 55 ? -15.211 -3.129 -27.938 1 94.75 55 ASP B O 1
ATOM 2610 N N . ARG B 1 56 ? -15.086 -1.635 -26.344 1 95.25 56 ARG B N 1
ATOM 2611 C CA . ARG B 1 56 ? -13.992 -2.354 -25.688 1 95.25 56 ARG B CA 1
ATOM 2612 C C . ARG B 1 56 ? -14.523 -3.211 -24.531 1 95.25 56 ARG B C 1
ATOM 2614 O O . ARG B 1 56 ? -13.766 -3.961 -23.922 1 95.25 56 ARG B O 1
ATOM 2621 N N . GLY B 1 57 ? -15.727 -3.07 -24.219 1 95.44 57 GLY B N 1
ATOM 2622 C CA . GLY B 1 57 ? -16.391 -3.949 -23.281 1 95.44 57 GLY B CA 1
ATOM 2623 C C . GLY B 1 57 ? -16 -3.676 -21.828 1 95.44 57 GLY B C 1
ATOM 2624 O O . GLY B 1 57 ? -15.711 -4.605 -21.078 1 95.44 57 GLY B O 1
ATOM 2625 N N . PHE B 1 58 ? -15.805 -2.389 -21.422 1 96.81 58 PHE B N 1
ATOM 2626 C CA . PHE B 1 58 ? -15.523 -2.066 -20.031 1 96.81 58 PHE B CA 1
ATOM 2627 C C . PHE B 1 58 ? -16.234 -0.778 -19.625 1 96.81 58 PHE B C 1
ATOM 2629 O O . PHE B 1 58 ? -16.781 -0.066 -20.469 1 96.81 58 PHE B O 1
ATOM 2636 N N . GLY B 1 59 ? -16.297 -0.508 -18.344 1 97.19 59 GLY B N 1
ATOM 2637 C CA . GLY B 1 59 ? -16.906 0.708 -17.828 1 97.19 59 GLY B CA 1
ATOM 2638 C C . GLY B 1 59 ? -16.344 1.113 -16.469 1 97.19 59 GLY B C 1
ATOM 2639 O O . GLY B 1 59 ? -15.523 0.393 -15.891 1 97.19 59 GLY B O 1
ATOM 2640 N N . PHE B 1 60 ? -16.719 2.318 -16.047 1 97.5 60 PHE B N 1
ATOM 2641 C CA . PHE B 1 60 ? -16.391 2.859 -14.734 1 97.5 60 PHE B CA 1
ATOM 2642 C C . PHE B 1 60 ? -17.656 3.285 -14 1 97.5 60 PHE B C 1
ATOM 2644 O O . PHE B 1 60 ? -18.609 3.77 -14.617 1 97.5 60 PHE B O 1
ATOM 2651 N N . ILE B 1 61 ? -17.625 3.064 -12.797 1 97.38 61 ILE B N 1
ATOM 2652 C CA . ILE B 1 61 ? -18.75 3.484 -11.961 1 97.38 61 ILE B CA 1
ATOM 2653 C C . ILE B 1 61 ? -18.25 3.928 -10.594 1 97.38 61 ILE B C 1
ATOM 2655 O O . ILE B 1 61 ? -17.328 3.326 -10.039 1 97.38 61 ILE B O 1
ATOM 2659 N N . ARG B 1 62 ? -18.797 4.945 -10.102 1 96.5 62 ARG B N 1
ATOM 2660 C CA . ARG B 1 62 ? -18.406 5.473 -8.797 1 96.5 62 ARG B CA 1
ATOM 2661 C C . ARG B 1 62 ? -19.547 5.352 -7.793 1 96.5 62 ARG B C 1
ATOM 2663 O O . ARG B 1 62 ? -20.672 5.75 -8.078 1 96.5 62 ARG B O 1
ATOM 2670 N N . LEU B 1 63 ? -19.25 4.793 -6.66 1 94.69 63 LEU B N 1
ATOM 2671 C CA . LEU B 1 63 ? -20.25 4.609 -5.609 1 94.69 63 LEU B CA 1
ATOM 2672 C C . LEU B 1 63 ? -20.031 5.613 -4.48 1 94.69 63 LEU B C 1
ATOM 2674 O O . LEU B 1 63 ? -19.062 6.371 -4.492 1 94.69 63 LEU B O 1
ATOM 2678 N N . GLU B 1 64 ? -20.938 5.676 -3.598 1 93 64 GLU B N 1
ATOM 2679 C CA . GLU B 1 64 ? -21 6.734 -2.594 1 93 64 GLU B CA 1
ATOM 2680 C C . GLU B 1 64 ? -19.812 6.656 -1.633 1 93 64 GLU B C 1
ATOM 2682 O O . GLU B 1 64 ? -19.25 7.688 -1.24 1 93 64 GLU B O 1
ATOM 2687 N N . SER B 1 65 ? -19.469 5.43 -1.188 1 92.94 65 SER B N 1
ATOM 2688 C CA . SER B 1 65 ? -18.391 5.266 -0.217 1 92.94 65 SER B CA 1
ATOM 2689 C C . SER B 1 65 ? -17.453 4.137 -0.62 1 92.94 65 SER B C 1
ATOM 2691 O O . SER B 1 65 ? -17.828 3.27 -1.417 1 92.94 65 SER B O 1
ATOM 2693 N N . ARG B 1 66 ? -16.266 4.199 -0.06 1 92.56 66 ARG B N 1
ATOM 2694 C CA . ARG B 1 66 ? -15.281 3.16 -0.325 1 92.56 66 ARG B CA 1
ATOM 2695 C C . ARG B 1 66 ? -15.789 1.795 0.123 1 92.56 66 ARG B C 1
ATOM 2697 O O . ARG B 1 66 ? -15.617 0.799 -0.583 1 92.56 66 ARG B O 1
ATOM 2704 N N . THR B 1 67 ? -16.406 1.728 1.254 1 91.12 67 THR B N 1
ATOM 2705 C CA . THR B 1 67 ? -16.938 0.478 1.788 1 91.12 67 THR B CA 1
ATOM 2706 C C . THR B 1 67 ? -17.969 -0.118 0.842 1 91.12 67 THR B C 1
ATOM 2708 O O . THR B 1 67 ? -17.953 -1.32 0.57 1 91.12 67 THR B O 1
ATOM 2711 N N . LEU B 1 68 ? -18.828 0.684 0.306 1 90.81 68 LEU B N 1
ATOM 2712 C CA . LEU B 1 68 ? -19.844 0.214 -0.632 1 90.81 68 LEU B CA 1
ATOM 2713 C C . LEU B 1 68 ? -19.188 -0.332 -1.901 1 90.81 68 LEU B C 1
ATOM 2715 O O . LEU B 1 68 ? -19.641 -1.339 -2.449 1 90.81 68 LEU B O 1
ATOM 2719 N N . ALA B 1 69 ? -18.172 0.353 -2.34 1 93.25 69 ALA B N 1
ATOM 2720 C CA . ALA B 1 69 ? -17.453 -0.122 -3.514 1 93.25 69 ALA B CA 1
ATOM 2721 C C . ALA B 1 69 ? -16.812 -1.48 -3.248 1 93.25 69 ALA B C 1
ATOM 2723 O O . ALA B 1 69 ? -16.797 -2.355 -4.121 1 93.25 69 ALA B O 1
ATOM 2724 N N . GLU B 1 70 ? -16.281 -1.607 -2.076 1 91.62 70 GLU B N 1
ATOM 2725 C CA . GLU B 1 70 ? -15.68 -2.879 -1.688 1 91.62 70 GLU B CA 1
ATOM 2726 C C . GLU B 1 70 ? -16.719 -3.998 -1.672 1 91.62 70 GLU B C 1
ATOM 2728 O O . GLU B 1 70 ? -16.453 -5.109 -2.135 1 91.62 70 GLU B O 1
ATOM 2733 N N . ILE B 1 71 ? -17.812 -3.738 -1.147 1 89.88 71 ILE B N 1
ATOM 2734 C CA . ILE B 1 71 ? -18.891 -4.715 -1.081 1 89.88 71 ILE B CA 1
ATOM 2735 C C . ILE B 1 71 ? -19.328 -5.094 -2.494 1 89.88 71 ILE B C 1
ATOM 2737 O O . ILE B 1 71 ? -19.484 -6.277 -2.805 1 89.88 71 ILE B O 1
ATOM 2741 N N . ALA B 1 72 ? -19.531 -4.078 -3.279 1 92.31 72 ALA B N 1
ATOM 2742 C CA . ALA B 1 72 ? -19.938 -4.312 -4.66 1 92.31 72 ALA B CA 1
ATOM 2743 C C . ALA B 1 72 ? -18.922 -5.191 -5.395 1 92.31 72 ALA B C 1
ATOM 2745 O O . ALA B 1 72 ? -19.312 -6.141 -6.086 1 92.31 72 ALA B O 1
ATOM 2746 N N . LYS B 1 73 ? -17.688 -4.844 -5.258 1 93.44 73 LYS B N 1
ATOM 2747 C CA . LYS B 1 73 ? -16.641 -5.633 -5.891 1 93.44 73 LYS B CA 1
ATOM 2748 C C . LYS B 1 73 ? -16.672 -7.086 -5.422 1 93.44 73 LYS B C 1
ATOM 2750 O O . LYS B 1 73 ? -16.609 -8.008 -6.234 1 93.44 73 LYS B O 1
ATOM 2755 N N . ALA B 1 74 ? -16.781 -7.293 -4.148 1 89.56 74 ALA B N 1
ATOM 2756 C CA . ALA B 1 74 ? -16.766 -8.633 -3.57 1 89.56 74 ALA B CA 1
ATOM 2757 C C . ALA B 1 74 ? -17.938 -9.469 -4.098 1 89.56 74 ALA B C 1
ATOM 2759 O O . ALA B 1 74 ? -17.781 -10.672 -4.34 1 89.56 74 ALA B O 1
ATOM 2760 N N . GLU B 1 75 ? -19.031 -8.867 -4.309 1 88.69 75 GLU B N 1
ATOM 2761 C CA . GLU B 1 75 ? -20.25 -9.602 -4.668 1 88.69 75 GLU B CA 1
ATOM 2762 C C . GLU B 1 75 ? -20.344 -9.805 -6.176 1 88.69 75 GLU B C 1
ATOM 2764 O O . GLU B 1 75 ? -20.797 -10.852 -6.637 1 88.69 75 GLU B O 1
ATOM 2769 N N . LEU B 1 76 ? -19.875 -8.797 -6.859 1 92 76 LEU B N 1
ATOM 2770 C CA . LEU B 1 76 ? -20.188 -8.805 -8.281 1 92 76 LEU B CA 1
ATOM 2771 C C . LEU B 1 76 ? -19.016 -9.367 -9.094 1 92 76 LEU B C 1
ATOM 2773 O O . LEU B 1 76 ? -19.203 -9.766 -10.25 1 92 76 LEU B O 1
ATOM 2777 N N . ASP B 1 77 ? -17.875 -9.312 -8.531 1 93.12 77 ASP B N 1
ATOM 2778 C CA . ASP B 1 77 ? -16.703 -9.805 -9.266 1 93.12 77 ASP B CA 1
ATOM 2779 C C . ASP B 1 77 ? -16.875 -11.281 -9.633 1 93.12 77 ASP B C 1
ATOM 2781 O O . ASP B 1 77 ? -17.203 -12.102 -8.781 1 93.12 77 ASP B O 1
ATOM 2785 N N . GLY B 1 78 ? -16.75 -11.641 -10.891 1 90.56 78 GLY B N 1
ATOM 2786 C CA . GLY B 1 78 ? -16.859 -13.008 -11.367 1 90.56 78 GLY B CA 1
ATOM 2787 C C . GLY B 1 78 ? -18.266 -13.383 -11.766 1 90.56 78 GLY B C 1
ATOM 2788 O O . GLY B 1 78 ? -18.5 -14.461 -12.32 1 90.56 78 GLY B O 1
ATOM 2789 N N . THR B 1 79 ? -19.203 -12.539 -11.453 1 91.69 79 THR B N 1
ATOM 2790 C CA . THR B 1 79 ? -20.594 -12.805 -11.836 1 91.69 79 THR B CA 1
ATOM 2791 C C . THR B 1 79 ? -20.719 -12.906 -13.352 1 91.69 79 THR B C 1
ATOM 2793 O O . THR B 1 79 ? -20.125 -12.102 -14.086 1 91.69 79 THR B O 1
ATOM 2796 N N . ILE B 1 80 ? -21.453 -13.867 -13.781 1 93.31 80 ILE B N 1
ATOM 2797 C CA . ILE B 1 80 ? -21.594 -14.133 -15.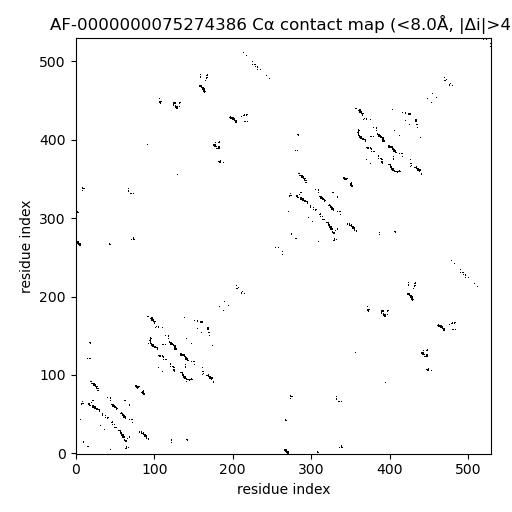211 1 93.31 80 ILE B CA 1
ATOM 2798 C C . ILE B 1 80 ? -22.719 -13.258 -15.773 1 93.31 80 ILE B C 1
ATOM 2800 O O . ILE B 1 80 ? -23.859 -13.305 -15.297 1 93.31 80 ILE B O 1
ATOM 2804 N N . LEU B 1 81 ? -22.375 -12.406 -16.703 1 91.38 81 LEU B N 1
ATOM 2805 C CA . LEU B 1 81 ? -23.312 -11.609 -17.469 1 91.38 81 LEU B CA 1
ATOM 2806 C C . LEU B 1 81 ? -23.234 -11.953 -18.953 1 91.38 81 LEU B C 1
ATOM 2808 O O . LEU B 1 81 ? -22.203 -11.711 -19.594 1 91.38 81 LEU B O 1
ATOM 2812 N N . LYS B 1 82 ? -24.281 -12.57 -19.547 1 92.06 82 LYS B N 1
ATOM 2813 C CA . LYS B 1 82 ? -24.312 -13.008 -20.938 1 92.06 82 LYS B CA 1
ATOM 2814 C C . LYS B 1 82 ? -23.078 -13.852 -21.281 1 92.06 82 LYS B C 1
ATOM 2816 O O . LYS B 1 82 ? -22.375 -13.562 -22.25 1 92.06 82 LYS B O 1
ATOM 2821 N N . SER B 1 83 ? -22.719 -14.812 -20.469 1 90.56 83 SER B N 1
ATOM 2822 C CA . SER B 1 83 ? -21.703 -15.844 -20.641 1 90.56 83 SER B CA 1
ATOM 2823 C C . SER B 1 83 ? -20.297 -15.281 -20.453 1 90.56 83 SER B C 1
ATOM 2825 O O . SER B 1 83 ? -19.312 -15.898 -20.875 1 90.56 83 SER B O 1
ATOM 2827 N N . ARG B 1 84 ? -20.219 -14.117 -19.953 1 92.06 84 ARG B N 1
ATOM 2828 C CA . ARG B 1 84 ? -18.938 -13.508 -19.656 1 92.06 84 ARG B CA 1
ATOM 2829 C C . ARG B 1 84 ? -18.812 -13.203 -18.156 1 92.06 84 ARG B C 1
ATOM 2831 O O . ARG B 1 84 ? -19.703 -12.578 -17.578 1 92.06 84 ARG B O 1
ATOM 2838 N N . PRO B 1 85 ? -17.781 -13.609 -17.578 1 93.69 85 PRO B N 1
ATOM 2839 C CA . PRO B 1 85 ? -17.594 -13.242 -16.172 1 93.69 85 PRO B CA 1
ATOM 2840 C C . PRO B 1 85 ? -17.094 -11.805 -16 1 93.69 85 PRO B C 1
ATOM 2842 O O . PRO B 1 85 ? -16.078 -11.422 -16.594 1 93.69 85 PRO B O 1
ATOM 2845 N N . LEU B 1 86 ? -17.766 -11.039 -15.219 1 95.19 86 LEU B N 1
ATOM 2846 C CA . LEU B 1 86 ? -17.344 -9.672 -14.938 1 95.19 86 LEU B CA 1
ATOM 2847 C C . LEU B 1 86 ? -16.016 -9.648 -14.195 1 95.19 86 LEU B C 1
ATOM 2849 O O . LEU B 1 86 ? -15.734 -10.531 -13.383 1 95.19 86 LEU B O 1
ATOM 2853 N N . ARG B 1 87 ? -15.227 -8.688 -14.508 1 93.38 87 ARG B N 1
ATOM 2854 C CA . ARG B 1 87 ? -14 -8.422 -13.773 1 93.38 87 ARG B CA 1
ATOM 2855 C C . ARG B 1 87 ? -14.016 -7.031 -13.156 1 93.38 87 ARG B C 1
ATOM 2857 O O . ARG B 1 87 ? -13.984 -6.027 -13.875 1 93.38 87 ARG B O 1
ATOM 2864 N N . ILE B 1 88 ? -14.062 -7.031 -11.875 1 95.5 88 ILE B N 1
ATOM 2865 C CA . ILE B 1 88 ? -14.211 -5.75 -11.195 1 95.5 88 ILE B CA 1
ATOM 2866 C C . ILE B 1 88 ? -12.961 -5.453 -10.367 1 95.5 88 ILE B C 1
ATOM 2868 O O . ILE B 1 88 ? -12.484 -6.312 -9.625 1 95.5 88 ILE B O 1
ATOM 2872 N N . ARG B 1 89 ? -12.406 -4.277 -10.555 1 94.62 89 ARG B N 1
ATOM 2873 C CA . ARG B 1 89 ? -11.281 -3.771 -9.766 1 94.62 89 ARG B CA 1
ATOM 2874 C C . ARG B 1 89 ? -11.469 -2.297 -9.43 1 94.62 89 ARG B C 1
ATOM 2876 O O . ARG B 1 89 ? -12.297 -1.614 -10.039 1 94.62 89 ARG B O 1
ATOM 2883 N N . PHE B 1 90 ? -10.773 -1.887 -8.445 1 95.19 90 PHE B N 1
ATOM 2884 C CA . PHE B 1 90 ? -10.766 -0.447 -8.219 1 95.19 90 PHE B CA 1
ATOM 2885 C C . PHE B 1 90 ? -10.008 0.272 -9.336 1 95.19 90 PHE B C 1
ATOM 2887 O O . PHE B 1 90 ? -8.969 -0.199 -9.789 1 95.19 90 PHE B O 1
ATOM 2894 N N . ALA B 1 91 ? -10.578 1.357 -9.766 1 94.75 91 ALA B N 1
ATOM 2895 C CA . ALA B 1 91 ? -9.969 2.162 -10.812 1 94.75 91 ALA B CA 1
ATOM 2896 C C . ALA B 1 91 ? -8.695 2.844 -10.32 1 94.75 91 ALA B C 1
ATOM 2898 O O . ALA B 1 91 ? -8.562 3.131 -9.125 1 94.75 91 ALA B O 1
ATOM 2899 N N . THR B 1 92 ? -7.812 3.098 -11.219 1 93.56 92 THR B N 1
ATOM 2900 C CA . THR B 1 92 ? -6.613 3.863 -10.891 1 93.56 92 THR B CA 1
ATOM 2901 C C . THR B 1 92 ? -6.98 5.281 -10.469 1 93.56 92 THR B C 1
ATOM 2903 O O . THR B 1 92 ? -7.832 5.922 -11.086 1 93.56 92 THR B O 1
ATOM 2906 N N . HIS B 1 93 ? -6.332 5.68 -9.422 1 93.75 93 HIS B N 1
ATOM 2907 C CA . HIS B 1 93 ? -6.516 7.051 -8.961 1 93.75 93 HIS B CA 1
ATOM 2908 C C . HIS B 1 93 ? -5.516 7.996 -9.617 1 93.75 93 HIS B C 1
ATOM 2910 O O . HIS B 1 93 ? -4.402 8.172 -9.109 1 93.75 93 HIS B O 1
ATOM 2916 N N . GLY B 1 94 ? -5.82 8.727 -10.648 1 94.38 94 GLY B N 1
ATOM 2917 C CA . GLY B 1 94 ? -4.891 9.531 -11.422 1 94.38 94 GLY B CA 1
ATOM 2918 C C . GLY B 1 94 ? -4.609 10.883 -10.797 1 94.38 94 GLY B C 1
ATOM 2919 O O . GLY B 1 94 ? -3.783 11.648 -11.305 1 94.38 94 GLY B O 1
ATOM 2920 N N . ALA B 1 95 ? -5.297 11.203 -9.711 1 97.56 95 ALA B N 1
ATOM 2921 C CA . ALA B 1 95 ? -5.133 12.5 -9.078 1 97.56 95 ALA B CA 1
ATOM 2922 C C . ALA B 1 95 ? -4.598 12.359 -7.652 1 97.56 95 ALA B C 1
ATOM 2924 O O . ALA B 1 95 ? -4.867 13.195 -6.793 1 97.56 95 ALA B O 1
ATOM 2925 N N . ALA B 1 96 ? -3.965 11.242 -7.402 1 98 96 ALA B N 1
ATOM 2926 C CA . ALA B 1 96 ? -3.369 10.992 -6.094 1 98 96 ALA B CA 1
ATOM 2927 C C . ALA B 1 96 ? -1.864 11.234 -6.117 1 98 96 ALA B C 1
ATOM 2929 O O . ALA B 1 96 ? -1.186 10.883 -7.082 1 98 96 ALA B O 1
ATOM 2930 N N . LEU B 1 97 ? -1.341 11.883 -5.094 1 98.75 97 LEU B N 1
ATOM 2931 C CA . LEU B 1 97 ? 0.078 12.203 -4.973 1 98.75 97 LEU B CA 1
ATOM 2932 C C . LEU B 1 97 ? 0.659 11.625 -3.688 1 98.75 97 LEU B C 1
ATOM 2934 O O . LEU B 1 97 ? -0.034 11.539 -2.67 1 98.75 97 LEU B O 1
ATOM 2938 N N . THR B 1 98 ? 1.876 11.242 -3.744 1 98.56 98 THR B N 1
ATOM 2939 C CA . THR B 1 98 ? 2.656 10.906 -2.559 1 98.56 98 THR B CA 1
ATOM 2940 C C . THR B 1 98 ? 3.449 12.117 -2.074 1 98.56 98 THR B C 1
ATOM 2942 O O . THR B 1 98 ? 4.031 12.852 -2.881 1 98.56 98 THR B O 1
ATOM 2945 N N . VAL B 1 99 ? 3.439 12.281 -0.805 1 98.81 99 VAL B N 1
ATOM 2946 C CA . VAL B 1 99 ? 4.148 13.398 -0.197 1 98.81 99 VAL B CA 1
ATOM 2947 C C . VAL B 1 99 ? 5.191 12.883 0.789 1 98.81 99 VAL B C 1
ATOM 2949 O O . VAL B 1 99 ? 4.883 12.047 1.645 1 98.81 99 VAL B O 1
ATOM 2952 N N . LYS B 1 100 ? 6.418 13.383 0.653 1 98.19 100 LYS B N 1
ATOM 2953 C CA . LYS B 1 100 ? 7.52 12.984 1.53 1 98.19 100 LYS B CA 1
ATOM 2954 C C . LYS B 1 100 ? 8.078 14.18 2.291 1 98.19 100 LYS B C 1
ATOM 2956 O O . LYS B 1 100 ? 7.73 15.328 1.994 1 98.19 100 LYS B O 1
ATOM 2961 N N . ASN B 1 101 ? 8.883 13.898 3.268 1 97.69 101 ASN B N 1
ATOM 2962 C CA . ASN B 1 101 ? 9.508 14.914 4.109 1 97.69 101 ASN B CA 1
ATOM 2963 C C . ASN B 1 101 ? 8.484 15.617 4.996 1 97.69 101 ASN B C 1
ATOM 2965 O O . ASN B 1 101 ? 8.57 16.828 5.203 1 97.69 101 ASN B O 1
ATOM 2969 N N . LEU B 1 102 ? 7.559 14.852 5.457 1 98.31 102 LEU B N 1
ATOM 2970 C CA . LEU B 1 102 ? 6.586 15.414 6.383 1 98.31 102 LEU B CA 1
ATOM 2971 C C . LEU B 1 102 ? 7.152 15.477 7.797 1 98.31 102 LEU B C 1
ATOM 2973 O O . LEU B 1 102 ? 7.695 14.492 8.297 1 98.31 102 LEU B O 1
ATOM 2977 N N . SER B 1 103 ? 7.031 16.609 8.359 1 96.25 103 SER B N 1
ATOM 2978 C CA . SER B 1 103 ? 7.359 16.766 9.773 1 96.25 103 SER B CA 1
ATOM 2979 C C . SER B 1 103 ? 6.453 15.898 10.648 1 96.25 103 SER B C 1
ATOM 2981 O O . SER B 1 103 ? 5.297 15.656 10.297 1 96.25 103 SER B O 1
ATOM 2983 N N . PRO B 1 104 ? 6.977 15.492 11.836 1 95.62 104 PRO B N 1
ATOM 2984 C CA . PRO B 1 104 ? 6.176 14.656 12.734 1 95.62 104 PRO B CA 1
ATOM 2985 C C . PRO B 1 104 ? 4.938 15.375 13.266 1 95.62 104 PRO B C 1
ATOM 2987 O O . PRO B 1 104 ? 4.039 14.734 13.82 1 95.62 104 PRO B O 1
ATOM 2990 N N . VAL B 1 105 ? 4.852 16.672 13.102 1 97.06 105 VAL B N 1
ATOM 2991 C CA . VAL B 1 105 ? 3.734 17.422 13.68 1 97.06 105 VAL B CA 1
ATOM 2992 C C . VAL B 1 105 ? 2.668 17.656 12.609 1 97.06 105 VAL B C 1
ATOM 2994 O O . VAL B 1 105 ? 1.701 18.391 12.844 1 97.06 105 VAL B O 1
ATOM 2997 N N . VAL B 1 106 ? 2.896 17.141 11.422 1 98.31 106 VAL B N 1
ATOM 2998 C CA . VAL B 1 106 ? 1.911 17.297 10.359 1 98.31 106 VAL B CA 1
ATOM 2999 C C . VAL B 1 106 ? 0.818 16.25 10.5 1 98.31 106 VAL B C 1
ATOM 3001 O O . VAL B 1 106 ? 1.099 15.047 10.469 1 98.31 106 VAL B O 1
ATOM 3004 N N . SER B 1 107 ? -0.379 16.688 10.727 1 98.25 107 SER B N 1
ATOM 3005 C CA . SER B 1 107 ? -1.548 15.82 10.812 1 98.25 107 SER B CA 1
ATOM 3006 C C . SER B 1 107 ? -2.219 15.656 9.453 1 98.25 107 SER B C 1
ATOM 3008 O O . SER B 1 107 ? -1.87 16.344 8.5 1 98.25 107 SER B O 1
ATOM 3010 N N . ASN B 1 108 ? -3.188 14.75 9.367 1 97.88 108 ASN B N 1
ATOM 3011 C CA . ASN B 1 108 ? -4.016 14.633 8.172 1 97.88 108 ASN B CA 1
ATOM 3012 C C . ASN B 1 108 ? -4.645 15.969 7.789 1 97.88 108 ASN B C 1
ATOM 3014 O O . ASN B 1 108 ? -4.633 16.359 6.617 1 97.88 108 ASN B O 1
ATOM 3018 N N . GLU B 1 109 ? -5.172 16.656 8.812 1 97.69 109 GLU B N 1
ATOM 3019 C CA . GLU B 1 109 ? -5.902 17.906 8.594 1 97.69 109 GLU B CA 1
ATOM 3020 C C . GLU B 1 109 ? -4.977 19 8.07 1 97.69 109 GLU B C 1
ATOM 3022 O O . GLU B 1 109 ? -5.34 19.75 7.16 1 97.69 109 GLU B O 1
ATOM 3027 N N . LEU B 1 110 ? -3.793 19.047 8.672 1 98.56 110 LEU B N 1
ATOM 3028 C CA . LEU B 1 110 ? -2.848 20.047 8.203 1 98.56 110 LEU B CA 1
ATOM 3029 C C . LEU B 1 110 ? -2.428 19.766 6.762 1 98.56 110 LEU B C 1
ATOM 3031 O O . LEU B 1 110 ? -2.318 20.688 5.949 1 98.56 110 LEU B O 1
ATOM 3035 N N . LEU B 1 111 ? -2.182 18.484 6.461 1 98.81 111 LEU B N 1
ATOM 3036 C CA . LEU B 1 111 ? -1.827 18.078 5.105 1 98.81 111 LEU B CA 1
ATOM 3037 C C . LEU B 1 111 ? -2.926 18.469 4.117 1 98.81 111 LEU B C 1
ATOM 3039 O O . LEU B 1 111 ? -2.643 19 3.045 1 98.81 111 LEU B O 1
ATOM 3043 N N . GLU B 1 112 ? -4.109 18.188 4.48 1 98.56 112 GLU B N 1
ATOM 3044 C CA . GLU B 1 112 ? -5.242 18.547 3.635 1 98.56 112 GLU B CA 1
ATOM 3045 C C . GLU B 1 112 ? -5.332 20.047 3.441 1 98.56 112 GLU B C 1
ATOM 3047 O O . GLU B 1 112 ? -5.516 20.531 2.32 1 98.56 112 GLU B O 1
ATOM 3052 N N . GLN B 1 113 ? -5.23 20.766 4.512 1 98.31 113 GLN B N 1
ATOM 3053 C CA . GLN B 1 113 ? -5.281 22.234 4.445 1 98.31 113 GLN B CA 1
ATOM 3054 C C . GLN B 1 113 ? -4.191 22.781 3.531 1 98.31 113 GLN B C 1
ATOM 3056 O O . GLN B 1 113 ? -4.449 23.641 2.697 1 98.31 113 GLN B O 1
ATOM 3061 N N . ALA B 1 114 ? -3.076 22.266 3.697 1 98.81 114 ALA B N 1
ATOM 3062 C CA . ALA B 1 114 ? -1.931 22.734 2.92 1 98.81 114 ALA B CA 1
ATOM 3063 C C . ALA B 1 114 ? -2.164 22.531 1.425 1 98.81 114 ALA B C 1
ATOM 3065 O O . ALA B 1 114 ? -1.987 23.469 0.634 1 98.81 114 ALA B O 1
ATOM 3066 N N . PHE B 1 115 ? -2.605 21.406 1.013 1 98.88 115 PHE B N 1
ATOM 3067 C CA . PHE B 1 115 ? -2.688 21.078 -0.404 1 98.88 115 PHE B CA 1
ATOM 3068 C C . PHE B 1 115 ? -3.99 21.594 -1.008 1 98.88 115 PHE B C 1
ATOM 3070 O O . PHE B 1 115 ? -4.145 21.625 -2.23 1 98.88 115 PHE B O 1
ATOM 3077 N N . SER B 1 116 ? -4.867 22.016 -0.175 1 98.62 116 SER B N 1
ATOM 3078 C CA . SER B 1 116 ? -6.125 22.578 -0.657 1 98.62 116 SER B CA 1
ATOM 3079 C C . SER B 1 116 ? -5.895 23.875 -1.44 1 98.62 116 SER B C 1
ATOM 3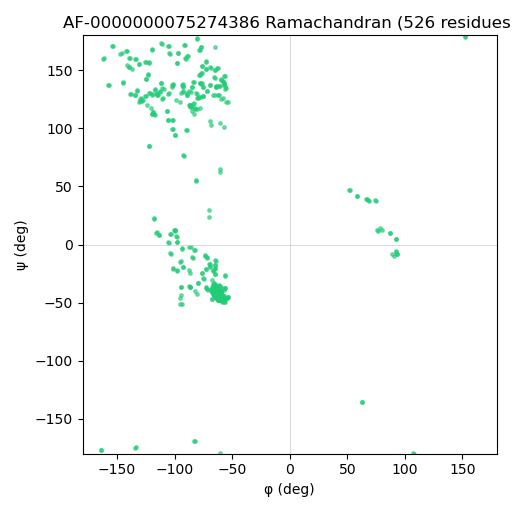081 O O . SER B 1 116 ? -6.773 24.312 -2.178 1 98.62 116 SER B O 1
ATOM 3083 N N . GLN B 1 117 ? -4.758 24.5 -1.234 1 98.31 117 GLN B N 1
ATOM 3084 C CA . GLN B 1 117 ? -4.461 25.719 -1.973 1 98.31 117 GLN B CA 1
ATOM 3085 C C . GLN B 1 117 ? -4.324 25.438 -3.467 1 98.31 117 GLN B C 1
ATOM 3087 O O . GLN B 1 117 ? -4.395 26.359 -4.285 1 98.31 117 GLN B O 1
ATOM 3092 N N . PHE B 1 118 ? -4.133 24.188 -3.859 1 98.69 118 PHE B N 1
ATOM 3093 C CA . PHE B 1 118 ? -3.963 23.844 -5.266 1 98.69 118 PHE B CA 1
ATOM 3094 C C . PHE B 1 118 ? -5.297 23.469 -5.895 1 98.69 118 PHE B C 1
ATOM 3096 O O . PHE B 1 118 ? -5.414 23.391 -7.121 1 98.69 118 PHE B O 1
ATOM 3103 N N . GLY B 1 119 ? -6.254 23.125 -5.098 1 98.5 119 GLY B N 1
ATOM 3104 C CA . GLY B 1 119 ? -7.582 22.703 -5.512 1 98.5 119 GLY B CA 1
ATOM 3105 C C . GLY B 1 119 ? -8.25 21.766 -4.512 1 98.5 119 GLY B C 1
ATOM 3106 O O . GLY B 1 119 ? -7.672 21.453 -3.467 1 98.5 119 GLY B O 1
ATOM 3107 N N . PRO B 1 120 ? -9.43 21.375 -4.809 1 98.25 120 PRO B N 1
ATOM 3108 C CA . PRO B 1 120 ? -10.188 20.547 -3.869 1 98.25 120 PRO B CA 1
ATOM 3109 C C . PRO B 1 120 ? -9.508 19.219 -3.58 1 98.25 120 PRO B C 1
ATOM 3111 O O . PRO B 1 120 ? -9.164 18.469 -4.508 1 98.25 120 PRO B O 1
ATOM 3114 N N . VAL B 1 121 ? -9.344 18.906 -2.357 1 98.44 121 VAL B N 1
ATOM 3115 C CA . VAL B 1 121 ? -8.75 17.656 -1.88 1 98.44 121 VAL B CA 1
ATOM 3116 C C . VAL B 1 121 ? -9.844 16.734 -1.336 1 98.44 121 VAL B C 1
ATOM 3118 O O . VAL B 1 121 ? -10.68 17.172 -0.535 1 98.44 121 VAL B O 1
ATOM 3121 N N . GLU B 1 122 ? -9.852 15.523 -1.762 1 97.81 122 GLU B N 1
ATOM 3122 C CA . GLU B 1 122 ? -10.828 14.555 -1.274 1 97.81 122 GLU B CA 1
ATOM 3123 C C . GLU B 1 122 ? -10.336 13.875 0.004 1 97.81 122 GLU B C 1
ATOM 3125 O O . GLU B 1 122 ? -11.133 13.578 0.898 1 97.81 122 GLU B O 1
ATOM 3130 N N . ARG B 1 123 ? -9.055 13.641 0.023 1 96.69 123 ARG B N 1
ATOM 3131 C CA . ARG B 1 123 ? -8.492 12.906 1.146 1 96.69 123 ARG B CA 1
ATOM 3132 C C . ARG B 1 123 ? -7 13.203 1.299 1 96.69 123 ARG B C 1
ATOM 3134 O O . ARG B 1 123 ? -6.277 13.305 0.306 1 96.69 123 ARG B O 1
ATOM 3141 N N . ALA B 1 124 ? -6.531 13.398 2.459 1 98.44 124 ALA B N 1
ATOM 3142 C CA . ALA B 1 124 ? -5.121 13.531 2.818 1 98.44 124 ALA B CA 1
ATOM 3143 C C . ALA B 1 124 ? -4.789 12.703 4.055 1 98.44 124 ALA B C 1
ATOM 3145 O O . ALA B 1 124 ? -5.477 12.789 5.074 1 98.44 124 ALA B O 1
ATOM 3146 N N . VAL B 1 125 ? -3.736 11.906 3.906 1 98.12 125 VAL B N 1
ATOM 3147 C CA . VAL B 1 125 ? -3.439 10.992 5.008 1 98.12 125 VAL B CA 1
ATOM 3148 C C . VAL B 1 125 ? -1.934 10.953 5.25 1 98.12 125 VAL B C 1
ATOM 3150 O O . VAL B 1 125 ? -1.149 10.828 4.309 1 98.12 125 VAL B O 1
ATOM 3153 N N . VAL B 1 126 ? -1.568 11.133 6.512 1 98.75 126 VAL B N 1
ATOM 3154 C CA . VAL B 1 126 ? -0.198 10.875 6.941 1 98.75 126 VAL B CA 1
ATOM 3155 C C . VAL B 1 126 ? -0.039 9.406 7.324 1 98.75 126 VAL B C 1
ATOM 3157 O O . VAL B 1 126 ? -0.741 8.914 8.203 1 98.75 126 VAL B O 1
ATOM 3160 N N . VAL B 1 127 ? 0.829 8.742 6.664 1 98.25 127 VAL B N 1
ATOM 3161 C CA . VAL B 1 127 ? 1.024 7.316 6.902 1 98.25 127 VAL B CA 1
ATOM 3162 C C . VAL B 1 127 ? 1.717 7.105 8.242 1 98.25 127 VAL B C 1
ATOM 3164 O O . VAL B 1 127 ? 2.709 7.773 8.547 1 98.25 127 VAL B O 1
ATOM 3167 N N . VAL B 1 128 ? 1.209 6.199 9.062 1 97.12 128 VAL B N 1
ATOM 3168 C CA . VAL B 1 128 ? 1.791 5.918 10.367 1 97.12 128 VAL B CA 1
ATOM 3169 C C . VAL B 1 128 ? 2.158 4.438 10.461 1 97.12 128 VAL B C 1
ATOM 3171 O O . VAL B 1 128 ? 1.646 3.613 9.703 1 97.12 128 VAL B O 1
ATOM 3174 N N . ASP B 1 129 ? 3.072 4.098 11.32 1 93.94 129 ASP B N 1
ATOM 3175 C CA . ASP B 1 129 ? 3.438 2.703 11.547 1 93.94 129 ASP B CA 1
ATOM 3176 C C . ASP B 1 129 ? 2.471 2.035 12.523 1 93.94 129 ASP B C 1
ATOM 3178 O O . ASP B 1 129 ? 1.398 2.57 12.805 1 93.94 129 ASP B O 1
ATOM 3182 N N . ASP B 1 130 ? 2.775 0.826 13.016 1 86.62 130 ASP B N 1
ATOM 3183 C CA . ASP B 1 130 ? 1.888 0.017 13.844 1 86.62 130 ASP B CA 1
ATOM 3184 C C . ASP B 1 130 ? 1.748 0.613 15.242 1 86.62 130 ASP B C 1
ATOM 3186 O O . ASP B 1 130 ? 0.84 0.247 15.992 1 86.62 130 ASP B O 1
ATOM 3190 N N . ARG B 1 131 ? 2.615 1.589 15.562 1 86.44 131 ARG B N 1
ATOM 3191 C CA . ARG B 1 131 ? 2.543 2.24 16.859 1 86.44 131 ARG B CA 1
ATOM 3192 C C . ARG B 1 131 ? 1.933 3.633 16.75 1 86.44 131 ARG B C 1
ATOM 3194 O O . ARG B 1 131 ? 1.912 4.391 17.719 1 86.44 131 ARG B O 1
ATOM 3201 N N . GLY B 1 132 ? 1.554 3.988 15.539 1 89.12 132 GLY B N 1
ATOM 3202 C CA . GLY B 1 132 ? 0.901 5.27 15.328 1 89.12 132 GLY B CA 1
ATOM 3203 C C . GLY B 1 132 ? 1.878 6.406 15.102 1 89.12 132 GLY B C 1
ATOM 3204 O O . GLY B 1 132 ? 1.497 7.578 15.156 1 89.12 132 GLY B O 1
ATOM 3205 N N . ARG B 1 133 ? 3.154 6.078 14.914 1 94.06 133 ARG B N 1
ATOM 3206 C CA . ARG B 1 133 ? 4.152 7.113 14.664 1 94.06 133 ARG B CA 1
ATOM 3207 C C . ARG B 1 133 ? 4.207 7.48 13.188 1 94.06 133 ARG B C 1
ATOM 3209 O O . ARG B 1 133 ? 4.211 6.602 12.32 1 94.06 133 ARG B O 1
ATOM 3216 N N . ALA B 1 134 ? 4.266 8.734 12.977 1 97.06 134 ALA B N 1
ATOM 3217 C CA . ALA B 1 134 ? 4.344 9.219 11.602 1 97.06 134 ALA B CA 1
ATOM 3218 C C . ALA B 1 134 ? 5.59 8.68 10.906 1 97.06 134 ALA B C 1
ATOM 3220 O O . ALA B 1 134 ? 6.672 8.633 11.5 1 97.06 134 ALA B O 1
ATOM 3221 N N . THR B 1 135 ? 5.523 8.352 9.68 1 97.62 135 THR B N 1
ATOM 3222 C CA . THR B 1 135 ? 6.637 7.801 8.914 1 97.62 135 THR B CA 1
ATOM 3223 C C . THR B 1 135 ? 7.367 8.898 8.148 1 97.62 135 THR B C 1
ATOM 3225 O O . THR B 1 135 ? 8.453 8.672 7.613 1 97.62 135 THR B O 1
ATOM 3228 N N . GLY B 1 136 ? 6.77 10.062 8.023 1 98 136 GLY B N 1
ATOM 3229 C CA . GLY B 1 136 ? 7.305 11.141 7.199 1 98 136 GLY B CA 1
ATOM 3230 C C . GLY B 1 136 ? 6.758 11.133 5.785 1 98 136 GLY B C 1
ATOM 3231 O O . GLY B 1 136 ? 7.141 11.969 4.965 1 98 136 GLY B O 1
ATOM 3232 N N . LYS B 1 137 ? 5.855 10.273 5.547 1 98.44 137 LYS B N 1
ATOM 3233 C CA . LYS B 1 137 ? 5.23 10.141 4.234 1 98.44 137 LYS B CA 1
ATOM 3234 C C . LYS B 1 137 ? 3.711 10.242 4.336 1 98.44 137 LYS B C 1
ATOM 3236 O O . LYS B 1 137 ? 3.139 10 5.402 1 98.44 137 LYS B O 1
ATOM 3241 N N . GLY B 1 138 ? 3.104 10.586 3.279 1 98.62 138 GLY B N 1
ATOM 3242 C CA . GLY B 1 138 ? 1.653 10.648 3.186 1 98.62 138 GLY B CA 1
ATOM 3243 C C . GLY B 1 138 ? 1.15 10.711 1.755 1 98.62 138 GLY B C 1
ATOM 3244 O O . GLY B 1 138 ? 1.932 10.578 0.81 1 98.62 138 GLY B O 1
ATOM 3245 N N . PHE B 1 139 ? -0.168 10.844 1.652 1 98.12 139 PHE B N 1
ATOM 3246 C CA 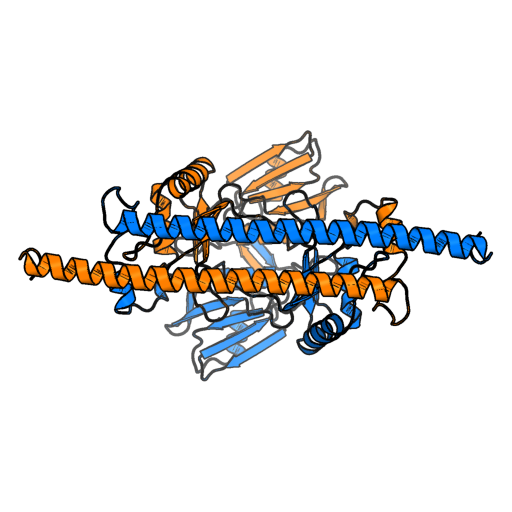. PHE B 1 139 ? -0.784 10.961 0.336 1 98.12 139 PHE B CA 1
ATOM 3247 C C . PHE B 1 139 ? -1.852 12.047 0.333 1 98.12 139 PHE B C 1
ATOM 3249 O O . PHE B 1 139 ? -2.432 12.359 1.376 1 98.12 139 PHE B O 1
ATOM 3256 N N . VAL B 1 140 ? -1.968 12.555 -0.776 1 98.81 140 VAL B N 1
ATOM 3257 C CA . VAL B 1 140 ? -3.047 13.508 -1.021 1 98.81 140 VAL B CA 1
ATOM 3258 C C . VAL B 1 140 ? -3.822 13.102 -2.271 1 98.81 140 VAL B C 1
ATOM 3260 O O . VAL B 1 140 ? -3.232 12.898 -3.336 1 98.81 140 VAL B O 1
ATOM 3263 N N . GLU B 1 141 ? -5.09 12.922 -2.107 1 98.5 141 GLU B N 1
ATOM 3264 C CA . GLU B 1 141 ? -5.988 12.586 -3.207 1 98.5 141 GLU B CA 1
ATOM 3265 C C . GLU B 1 141 ? -6.859 13.781 -3.592 1 98.5 141 GLU B C 1
ATOM 3267 O O . GLU B 1 141 ? -7.727 14.203 -2.822 1 98.5 141 GLU B O 1
ATOM 3272 N N . PHE B 1 142 ? -6.664 14.289 -4.812 1 98.62 142 PHE B N 1
ATOM 3273 C CA . PHE B 1 142 ? -7.434 15.422 -5.301 1 98.62 142 PHE B CA 1
ATOM 3274 C C . PHE B 1 142 ? -8.711 14.953 -5.984 1 98.62 142 PHE B C 1
ATOM 3276 O O . PHE B 1 142 ? -8.828 13.789 -6.367 1 98.62 142 PHE B O 1
ATOM 3283 N N . ALA B 1 143 ? -9.633 15.844 -6.137 1 97 143 ALA B N 1
ATOM 3284 C CA . ALA B 1 143 ? -10.914 15.555 -6.777 1 97 143 ALA B CA 1
ATOM 3285 C C . ALA B 1 143 ? -10.766 15.469 -8.289 1 97 143 ALA B C 1
ATOM 3287 O O . ALA B 1 143 ? -11.609 14.883 -8.977 1 97 143 ALA B O 1
ATOM 3288 N N . ALA B 1 144 ? -9.711 16.141 -8.781 1 96.62 144 ALA B N 1
ATOM 3289 C CA . ALA B 1 144 ? -9.492 16.172 -10.219 1 96.62 144 ALA B CA 1
ATOM 3290 C C . ALA B 1 144 ? -7.996 16.188 -10.547 1 96.62 144 ALA B C 1
ATOM 3292 O O . ALA B 1 144 ? -7.168 16.469 -9.68 1 96.62 144 ALA B O 1
ATOM 3293 N N . LYS B 1 145 ? -7.664 15.914 -11.766 1 97.38 145 LYS B N 1
ATOM 3294 C CA . LYS B 1 145 ? -6.277 15.781 -12.211 1 97.38 145 LYS B CA 1
ATOM 3295 C C . LYS B 1 145 ? -5.594 17.141 -12.273 1 97.38 145 LYS B C 1
ATOM 3297 O O . LYS B 1 145 ? -4.434 17.281 -11.875 1 97.38 145 LYS B O 1
ATOM 3302 N N . PRO B 1 146 ? -6.258 18.188 -12.672 1 98.31 146 PRO B N 1
ATOM 3303 C CA . PRO B 1 146 ? -5.559 19.453 -12.852 1 98.31 146 PRO B CA 1
ATOM 3304 C C . PRO B 1 146 ? -4.984 20 -11.539 1 98.31 146 PRO B C 1
ATOM 3306 O O . PRO B 1 146 ? -3.814 20.391 -11.492 1 98.31 146 PRO B O 1
ATOM 3309 N N . PRO B 1 147 ? -5.758 19.969 -10.469 1 98.62 147 PRO B N 1
ATOM 3310 C CA . PRO B 1 147 ? -5.145 20.406 -9.219 1 98.62 147 PRO B CA 1
ATOM 3311 C C . PRO B 1 147 ? -3.926 19.562 -8.836 1 98.62 147 PRO B C 1
ATOM 3313 O O . PRO B 1 147 ? -2.951 20.109 -8.297 1 98.62 147 PRO B O 1
ATOM 3316 N N . ALA B 1 148 ? -4.016 18.281 -9.008 1 98.69 148 ALA B N 1
ATOM 3317 C CA . ALA B 1 148 ? -2.879 17.422 -8.711 1 98.69 148 ALA B CA 1
ATOM 3318 C C . ALA B 1 148 ? -1.656 17.812 -9.531 1 98.69 148 ALA B C 1
ATOM 3320 O O . ALA B 1 148 ? -0.541 17.875 -9.008 1 98.69 148 ALA B O 1
ATOM 3321 N N . ARG B 1 149 ? -1.85 18.031 -10.805 1 98.56 149 ARG B N 1
ATOM 3322 C CA . ARG B 1 149 ? -0.767 18.453 -11.688 1 98.56 149 ARG B CA 1
ATOM 3323 C C . ARG B 1 149 ? -0.19 19.797 -11.25 1 98.56 149 ARG B C 1
ATOM 3325 O O . ARG B 1 149 ? 1.027 19.984 -11.266 1 98.56 149 ARG B O 1
ATOM 3332 N N . LYS B 1 150 ? -1.045 20.656 -10.891 1 98.62 150 LYS B N 1
ATOM 3333 C CA . LYS B 1 150 ? -0.622 21.969 -10.398 1 98.62 150 LYS B CA 1
ATOM 3334 C C . LYS B 1 150 ? 0.252 21.828 -9.148 1 98.62 150 LYS B C 1
ATOM 3336 O O . LYS B 1 150 ? 1.301 22.469 -9.047 1 98.62 150 LYS B O 1
ATOM 3341 N N . ALA B 1 151 ? -0.217 21 -8.242 1 98.81 151 ALA B N 1
ATOM 3342 C CA . ALA B 1 151 ? 0.551 20.766 -7.023 1 98.81 151 ALA B CA 1
ATOM 3343 C C . ALA B 1 151 ? 1.932 20.203 -7.352 1 98.81 151 ALA B C 1
ATOM 3345 O O . ALA B 1 151 ? 2.936 20.625 -6.781 1 98.81 151 ALA B O 1
ATOM 3346 N N . LEU B 1 152 ? 1.953 19.234 -8.258 1 98.44 152 LEU B N 1
ATOM 3347 C CA . LEU B 1 152 ? 3.207 18.609 -8.672 1 98.44 152 LEU B CA 1
ATOM 3348 C C . LEU B 1 152 ? 4.164 19.641 -9.242 1 98.44 152 LEU B C 1
ATOM 3350 O O . LEU B 1 152 ? 5.336 19.703 -8.852 1 98.44 152 LEU B O 1
ATOM 3354 N N . GLU B 1 153 ? 3.686 20.453 -10.094 1 98.25 153 GLU B N 1
ATOM 3355 C CA . GLU B 1 153 ? 4.5 21.453 -10.773 1 98.25 153 GLU B CA 1
ATOM 3356 C C . GLU B 1 153 ? 4.988 22.531 -9.789 1 98.25 153 GLU B C 1
ATOM 3358 O O . GLU B 1 153 ? 6.176 22.844 -9.758 1 98.25 153 GLU B O 1
ATOM 3363 N N . ARG B 1 154 ? 4.105 23.031 -8.984 1 98.19 154 ARG B N 1
ATOM 3364 C CA . ARG B 1 154 ? 4.441 24.125 -8.062 1 98.19 154 ARG B CA 1
ATOM 3365 C C . ARG B 1 154 ? 5.434 23.656 -7.004 1 98.19 154 ARG B C 1
ATOM 3367 O O . ARG B 1 154 ? 6.34 24.391 -6.621 1 98.19 154 ARG B O 1
ATOM 3374 N N . CYS B 1 155 ? 5.238 22.438 -6.539 1 98.19 155 CYS B N 1
ATOM 3375 C CA . CYS B 1 155 ? 6.133 21.922 -5.508 1 98.19 155 CYS B CA 1
ATOM 3376 C C . CYS B 1 155 ? 7.488 21.562 -6.098 1 98.19 155 CYS B C 1
ATOM 3378 O O . CYS B 1 155 ? 8.492 21.531 -5.387 1 98.19 155 CYS B O 1
ATOM 3380 N N . SER B 1 156 ? 7.473 21.172 -7.371 1 96.75 156 SER B N 1
ATOM 3381 C CA . SER B 1 156 ? 8.734 20.922 -8.055 1 96.75 156 SER B CA 1
ATOM 3382 C C . SER B 1 156 ? 9.508 22.219 -8.273 1 96.75 156 SER B C 1
ATOM 3384 O O . SER B 1 156 ? 10.719 22.266 -8.047 1 96.75 156 SER B O 1
ATOM 3386 N N . ASP B 1 157 ? 8.859 23.266 -8.594 1 96.31 157 ASP B N 1
ATOM 3387 C CA . ASP B 1 157 ? 9.461 24.562 -8.906 1 96.31 157 ASP B CA 1
ATOM 3388 C C . ASP B 1 157 ? 9.82 25.312 -7.633 1 96.31 157 ASP B C 1
ATOM 3390 O O . ASP B 1 157 ? 10.875 25.969 -7.559 1 96.31 157 ASP B O 1
ATOM 3394 N N . GLY B 1 158 ? 8.93 25.25 -6.703 1 97.12 158 GLY B N 1
ATOM 3395 C CA . GLY B 1 158 ? 9.102 25.969 -5.457 1 97.12 158 GLY B CA 1
ATOM 3396 C C . GLY B 1 158 ? 9.352 25.062 -4.266 1 97.12 158 GLY B C 1
ATOM 3397 O O . GLY B 1 158 ? 9.352 23.844 -4.402 1 97.12 158 GLY B O 1
ATOM 3398 N N . ALA B 1 159 ? 9.656 25.719 -3.166 1 98.25 159 ALA B N 1
ATOM 3399 C CA . ALA B 1 159 ? 9.844 25.016 -1.902 1 98.25 159 ALA B CA 1
ATOM 3400 C C . ALA B 1 159 ? 8.609 25.156 -1.011 1 98.25 159 ALA B C 1
ATOM 3402 O O . ALA B 1 159 ? 8.406 26.188 -0.376 1 98.25 159 ALA B O 1
ATOM 3403 N N . PHE B 1 160 ? 7.816 24.156 -1.026 1 98.69 160 PHE B N 1
ATOM 3404 C CA . PHE B 1 160 ? 6.574 24.172 -0.265 1 98.69 160 PHE B CA 1
ATOM 3405 C C . PHE B 1 160 ? 6.805 23.703 1.166 1 98.69 160 PHE B C 1
ATOM 3407 O O . PHE B 1 160 ? 7.246 22.578 1.39 1 98.69 160 PHE B O 1
ATOM 3414 N N . LEU B 1 161 ? 6.535 24.562 2.1 1 98.62 161 LEU B N 1
ATOM 3415 C CA . LEU B 1 161 ? 6.754 24.328 3.523 1 98.62 161 LEU B CA 1
ATOM 3416 C C . LEU B 1 161 ? 5.426 24.172 4.258 1 98.62 161 LEU B C 1
ATOM 3418 O O . LEU B 1 161 ? 4.516 24.984 4.082 1 98.62 161 LEU B O 1
ATOM 3422 N N . LEU B 1 162 ? 5.359 23.141 5.117 1 98.62 162 LEU B N 1
ATOM 3423 C CA . LEU B 1 162 ? 4.105 22.938 5.832 1 98.62 162 LEU B CA 1
ATOM 3424 C C . LEU B 1 162 ? 4.195 23.469 7.258 1 98.62 162 LEU B C 1
ATOM 3426 O O . LEU B 1 162 ? 3.174 23.688 7.91 1 98.62 162 LEU B O 1
ATOM 3430 N N . THR B 1 163 ? 5.434 23.609 7.75 1 98.06 163 THR B N 1
ATOM 3431 C CA . THR B 1 163 ? 5.66 24.047 9.125 1 98.06 163 THR B CA 1
ATOM 3432 C C . THR B 1 163 ? 6.738 25.125 9.172 1 98.06 163 THR B C 1
ATOM 3434 O O . THR B 1 163 ? 7.219 25.594 8.133 1 98.06 163 THR B O 1
ATOM 3437 N N . THR B 1 164 ? 7.09 25.516 10.438 1 96.5 164 THR B N 1
ATOM 3438 C CA . THR B 1 164 ? 8.055 26.578 10.656 1 96.5 164 THR B CA 1
ATOM 3439 C C . THR B 1 164 ? 9.438 26.188 10.141 1 96.5 164 THR B C 1
ATOM 3441 O O . THR B 1 164 ? 10.141 27 9.539 1 96.5 164 THR B O 1
ATOM 3444 N N . THR B 1 165 ? 9.812 24.922 10.367 1 95.38 165 THR B N 1
ATOM 3445 C CA . THR B 1 165 ? 11.094 24.438 9.867 1 95.38 165 THR B CA 1
ATOM 3446 C C . THR B 1 165 ? 11.102 24.406 8.344 1 95.38 165 THR B C 1
ATOM 3448 O O . THR B 1 165 ? 10.164 23.891 7.723 1 95.38 165 THR B O 1
ATOM 3451 N N . PRO B 1 166 ? 12.102 24.984 7.762 1 96.62 166 PRO B N 1
ATOM 3452 C CA . PRO B 1 166 ? 12.086 25.156 6.309 1 96.62 166 PRO B CA 1
ATOM 3453 C C . PRO B 1 166 ? 12.508 23.891 5.559 1 96.62 166 PRO B C 1
ATOM 3455 O O . PRO B 1 166 ? 13.391 23.938 4.699 1 96.62 166 PRO B O 1
ATOM 3458 N N . ARG B 1 167 ? 11.898 22.828 5.809 1 96.62 167 ARG B N 1
ATOM 3459 C CA . ARG B 1 167 ? 12.055 21.578 5.07 1 96.62 167 ARG B CA 1
ATOM 3460 C C . ARG B 1 167 ? 10.898 21.359 4.102 1 96.62 167 ARG B C 1
ATOM 3462 O O . ARG B 1 167 ? 9.789 21.016 4.516 1 96.62 167 ARG B O 1
ATOM 3469 N N . PRO B 1 168 ? 11.227 21.531 2.814 1 98.31 168 PRO B N 1
ATOM 3470 C CA . PRO B 1 168 ? 10.133 21.422 1.846 1 98.31 168 PRO B CA 1
ATOM 3471 C C . PRO B 1 168 ? 9.664 19.984 1.647 1 98.31 168 PRO B C 1
ATOM 3473 O O . PRO B 1 168 ? 10.469 19.047 1.768 1 98.31 168 PRO B O 1
ATOM 3476 N N . VAL B 1 169 ? 8.461 19.844 1.332 1 98.56 169 VAL B N 1
ATOM 3477 C CA . VAL B 1 169 ? 7.934 18.516 1.011 1 98.56 169 VAL B CA 1
ATOM 3478 C C . VAL B 1 169 ? 8.383 18.109 -0.392 1 98.56 169 VAL B C 1
ATOM 3480 O O . VAL B 1 169 ? 8.68 18.969 -1.228 1 98.56 169 VAL B O 1
ATOM 3483 N N . VAL B 1 170 ? 8.461 16.859 -0.581 1 98.31 170 VAL B N 1
ATOM 3484 C CA . VAL B 1 170 ? 8.695 16.281 -1.896 1 98.31 170 VAL B CA 1
ATOM 3485 C C . VAL B 1 170 ? 7.438 15.562 -2.379 1 98.31 170 VAL B C 1
ATOM 3487 O O . VAL B 1 170 ? 6.902 14.695 -1.685 1 98.31 170 VAL B O 1
ATOM 3490 N N . VAL B 1 171 ? 6.973 15.945 -3.57 1 98.62 171 VAL B N 1
ATOM 3491 C CA . VAL B 1 171 ? 5.695 15.445 -4.07 1 98.62 171 VAL B CA 1
ATOM 3492 C C . VAL B 1 171 ? 5.922 14.633 -5.344 1 98.62 171 VAL B C 1
ATOM 3494 O O . VAL B 1 171 ? 6.684 15.047 -6.223 1 98.62 171 VAL B O 1
ATOM 3497 N N . GLU B 1 172 ? 5.305 13.469 -5.434 1 98.12 172 GLU B N 1
ATOM 3498 C CA . GLU B 1 172 ? 5.387 12.594 -6.598 1 98.12 172 GLU B CA 1
ATOM 3499 C C . GLU B 1 172 ? 4.035 11.961 -6.906 1 98.12 172 GLU B C 1
ATOM 3501 O O . GLU B 1 172 ? 3.186 11.836 -6.023 1 98.12 172 GLU B O 1
ATOM 3506 N N . PRO B 1 173 ? 3.861 11.641 -8.195 1 97.56 173 PRO B N 1
ATOM 3507 C CA . PRO B 1 173 ? 2.645 10.875 -8.477 1 97.56 173 PRO B CA 1
ATOM 3508 C C . PRO B 1 173 ? 2.576 9.562 -7.699 1 97.56 173 PRO B C 1
ATOM 3510 O O . PRO B 1 173 ? 3.598 8.898 -7.512 1 97.56 173 PRO B O 1
ATOM 3513 N N . MET B 1 174 ? 1.468 9.25 -7.258 1 96.31 174 MET B N 1
ATOM 3514 C CA . MET B 1 174 ? 1.299 8 -6.52 1 96.31 174 MET B CA 1
ATOM 3515 C C . MET B 1 174 ? 1.312 6.801 -7.465 1 96.31 174 MET B C 1
ATOM 3517 O O . MET B 1 174 ? 0.588 6.785 -8.461 1 96.31 174 MET B O 1
ATOM 3521 N N . GLU B 1 175 ? 2.148 5.855 -7.137 1 92.88 175 GLU B N 1
ATOM 3522 C CA . GLU B 1 175 ? 2.135 4.617 -7.914 1 92.88 175 GLU B CA 1
ATOM 3523 C C . GLU B 1 175 ? 0.954 3.734 -7.523 1 92.88 175 GLU B C 1
ATOM 3525 O O . GLU B 1 175 ? 0.639 3.6 -6.336 1 92.88 175 GLU B O 1
ATOM 3530 N N . GLN B 1 176 ? 0.379 3.193 -8.477 1 91.94 176 GLN B N 1
ATOM 3531 C CA . GLN B 1 176 ? -0.784 2.348 -8.227 1 91.94 176 GLN B CA 1
ATOM 3532 C C . GLN B 1 176 ? -0.479 0.887 -8.547 1 91.94 176 GLN B C 1
ATOM 3534 O O . GLN B 1 176 ? 0.107 0.583 -9.586 1 91.94 176 GLN B O 1
ATOM 3539 N N . PHE B 1 177 ? -0.837 0.078 -7.625 1 94.44 177 PHE B N 1
ATOM 3540 C CA . PHE B 1 177 ? -0.665 -1.361 -7.777 1 94.44 177 PHE B CA 1
ATOM 3541 C C . PHE B 1 177 ? -1.951 -2.102 -7.426 1 94.44 177 PHE B C 1
ATOM 3543 O O . PHE B 1 177 ? -2.822 -1.554 -6.75 1 94.44 177 PHE B O 1
ATOM 3550 N N . ASP B 1 178 ? -2.08 -3.24 -7.965 1 93.5 178 ASP B N 1
ATOM 3551 C CA . ASP B 1 178 ? -3.111 -4.172 -7.523 1 93.5 178 ASP B CA 1
ATOM 3552 C C . ASP B 1 178 ? -2.508 -5.309 -6.699 1 93.5 178 ASP B C 1
ATOM 3554 O O . ASP B 1 178 ? -1.842 -6.191 -7.246 1 93.5 178 ASP B O 1
ATOM 3558 N N . ASP B 1 179 ? -2.74 -5.246 -5.461 1 94.12 179 ASP B N 1
ATOM 3559 C CA . ASP B 1 179 ? -2.23 -6.266 -4.547 1 94.12 179 ASP B CA 1
ATOM 3560 C C . ASP B 1 179 ? -3.375 -7.039 -3.898 1 94.12 179 ASP B C 1
ATOM 3562 O O . ASP B 1 179 ? -3.172 -7.742 -2.906 1 94.12 179 ASP B O 1
ATOM 3566 N N . GLU B 1 180 ? -4.57 -6.84 -4.406 1 91.25 180 GLU B N 1
ATOM 3567 C CA . GLU B 1 180 ? -5.719 -7.57 -3.879 1 91.25 180 GLU B CA 1
ATOM 3568 C C . GLU B 1 180 ? -6.004 -8.82 -4.707 1 91.25 180 GLU B C 1
ATOM 3570 O O . GLU B 1 180 ? -6.074 -9.922 -4.168 1 91.25 180 GLU B O 1
ATOM 3575 N N . ASP B 1 181 ? -6.102 -8.602 -6.008 1 91.69 181 ASP B N 1
ATOM 3576 C CA . ASP B 1 181 ? -6.352 -9.742 -6.883 1 91.69 181 ASP B CA 1
ATOM 3577 C C . ASP B 1 181 ? -5.051 -10.312 -7.438 1 91.69 181 ASP B C 1
ATOM 3579 O O . ASP B 1 181 ? -4.922 -11.523 -7.621 1 91.69 181 ASP B O 1
ATOM 3583 N N . GLY B 1 182 ? -4.152 -9.398 -7.703 1 95.62 182 GLY B N 1
ATOM 3584 C CA . GLY B 1 182 ? -2.852 -9.797 -8.219 1 95.62 182 GLY B CA 1
ATOM 3585 C C . GLY B 1 182 ? -2.93 -10.484 -9.57 1 95.62 182 GLY B C 1
ATOM 3586 O O . GLY B 1 182 ? -3.58 -9.977 -10.492 1 95.62 182 GLY B O 1
ATOM 3587 N N . LEU B 1 183 ? -2.162 -11.586 -9.688 1 96.62 183 LEU B N 1
ATOM 3588 C CA . LEU B 1 183 ? -2.029 -12.266 -10.969 1 96.62 183 LEU B CA 1
ATOM 3589 C C . LEU B 1 183 ? -2.473 -13.727 -10.859 1 96.62 183 LEU B C 1
ATOM 3591 O O . LEU B 1 183 ? -1.641 -14.625 -10.711 1 96.62 183 LEU B O 1
ATOM 3595 N N . PRO B 1 184 ? -3.762 -13.938 -10.992 1 94.44 184 PRO B N 1
ATOM 3596 C CA . PRO B 1 184 ? -4.25 -15.32 -11.008 1 94.44 184 PRO B CA 1
ATOM 3597 C C . PRO B 1 184 ? -3.752 -16.109 -12.211 1 94.44 184 PRO B C 1
ATOM 3599 O O . PRO B 1 184 ? -3.553 -15.539 -13.289 1 94.44 184 PRO B O 1
ATOM 3602 N N . GLU B 1 185 ? -3.607 -17.391 -12.031 1 95.88 185 GLU B N 1
ATOM 3603 C CA . GLU B 1 185 ? -3.121 -18.297 -13.062 1 95.88 185 GLU B CA 1
ATOM 3604 C C . GLU B 1 185 ? -3.977 -18.203 -14.32 1 95.88 185 GLU B C 1
ATOM 3606 O O . GLU B 1 185 ? -3.453 -18.234 -15.438 1 95.88 185 GLU B O 1
ATOM 3611 N N . LYS B 1 186 ? -5.238 -18.047 -14.195 1 90.94 186 LYS B N 1
ATOM 3612 C CA . LYS B 1 186 ? -6.191 -18.078 -15.305 1 90.94 186 LYS B CA 1
ATOM 3613 C C . LYS B 1 186 ? -5.977 -16.891 -16.234 1 90.94 186 LYS B C 1
ATOM 3615 O O . LYS B 1 186 ? -6.367 -16.938 -17.406 1 90.94 186 LYS B O 1
ATOM 3620 N N . LEU B 1 187 ? -5.375 -15.844 -15.766 1 89.31 187 LEU B N 1
ATOM 3621 C CA . LEU B 1 187 ? -5.188 -14.641 -16.562 1 89.31 187 LEU B CA 1
ATOM 3622 C C . LEU B 1 187 ? -3.832 -14.648 -17.266 1 89.31 187 LEU B C 1
ATOM 3624 O O . LEU B 1 187 ? -3.543 -13.773 -18.078 1 89.31 187 LEU B O 1
ATOM 3628 N N . MET B 1 188 ? -3.027 -15.625 -17.031 1 93.88 188 MET B N 1
ATOM 3629 C CA . MET B 1 188 ? -1.682 -15.664 -17.609 1 93.88 188 MET B CA 1
ATOM 3630 C C . MET B 1 188 ? -1.706 -16.219 -19.031 1 93.88 188 MET B C 1
ATOM 3632 O O . MET B 1 188 ? -2.451 -17.156 -19.312 1 93.88 188 MET B O 1
ATOM 3636 N N . GLN B 1 189 ? -0.904 -15.57 -19.781 1 90.75 189 GLN B N 1
ATOM 3637 C CA . GLN B 1 189 ? -0.673 -16.125 -21.125 1 90.75 189 GLN B CA 1
ATOM 3638 C C . GLN B 1 189 ? 0.335 -17.266 -21.078 1 90.75 189 GLN B C 1
ATOM 3640 O O . GLN B 1 189 ? 1.456 -17.094 -20.594 1 90.75 189 GLN B O 1
ATOM 3645 N N . LYS B 1 190 ? -0.093 -18.312 -21.594 1 94.06 190 LYS B N 1
ATOM 3646 C CA . LYS B 1 190 ? 0.768 -19.5 -21.562 1 94.06 190 LYS B CA 1
ATOM 3647 C C . LYS B 1 190 ? 1.64 -19.594 -22.812 1 94.06 190 LYS B C 1
ATOM 3649 O O . LYS B 1 190 ? 1.446 -20.469 -23.641 1 94.06 190 LYS B O 1
ATOM 3654 N N . THR B 1 191 ? 2.662 -18.781 -22.828 1 95.31 191 THR B N 1
ATOM 3655 C CA . THR B 1 191 ? 3.617 -18.734 -23.938 1 95.31 191 THR B CA 1
ATOM 3656 C C . THR B 1 191 ? 4.633 -19.875 -23.812 1 95.31 191 THR B C 1
ATOM 3658 O O . THR B 1 191 ? 4.562 -20.672 -22.875 1 95.31 191 THR B O 1
ATOM 3661 N N . GLN B 1 192 ? 5.465 -19.922 -24.797 1 95.38 192 GLN B N 1
ATOM 3662 C CA . GLN B 1 192 ? 6.547 -20.906 -24.734 1 95.38 192 GLN B CA 1
ATOM 3663 C C . GLN B 1 192 ? 7.434 -20.656 -23.516 1 95.38 192 GLN B C 1
ATOM 3665 O O . GLN B 1 192 ? 7.859 -21.609 -22.859 1 95.38 192 GLN B O 1
ATOM 3670 N N . GLN B 1 193 ? 7.652 -19.469 -23.281 1 94 193 GLN B N 1
ATOM 3671 C CA . GLN B 1 193 ? 8.461 -19.094 -22.125 1 94 193 GLN B CA 1
ATOM 3672 C C . GLN B 1 193 ? 7.805 -19.562 -20.828 1 94 193 GLN B C 1
ATOM 3674 O O . GLN B 1 193 ? 8.484 -20.031 -19.922 1 94 193 GLN B O 1
ATOM 3679 N N . TYR B 1 194 ? 6.539 -19.391 -20.766 1 96.12 194 TYR B N 1
ATOM 3680 C CA . TYR B 1 194 ? 5.785 -19.844 -19.594 1 96.12 194 TYR B CA 1
ATOM 3681 C C . TYR B 1 194 ? 5.996 -21.344 -19.359 1 96.12 194 TYR B C 1
ATOM 3683 O O . TYR B 1 194 ? 6.355 -21.75 -18.25 1 96.12 194 TYR B O 1
ATOM 3691 N N . HIS B 1 195 ? 5.84 -22.078 -20.375 1 96.75 195 HIS B N 1
ATOM 3692 C CA . HIS B 1 195 ? 5.953 -23.531 -20.25 1 96.75 195 HIS B CA 1
ATOM 3693 C C . HIS B 1 195 ? 7.379 -23.938 -19.875 1 96.75 195 HIS B C 1
ATOM 3695 O O . HIS B 1 195 ? 7.578 -24.812 -19.047 1 96.75 195 HIS B O 1
ATOM 3701 N N . LYS B 1 196 ? 8.281 -23.297 -20.484 1 96.12 196 LYS B N 1
ATOM 3702 C CA . LYS B 1 196 ? 9.68 -23.594 -20.203 1 96.12 196 LYS B CA 1
ATOM 3703 C C . LYS B 1 196 ? 10.023 -23.297 -18.734 1 96.12 196 LYS B C 1
ATOM 3705 O O . LYS B 1 196 ? 10.641 -24.125 -18.062 1 96.12 196 LYS B O 1
ATOM 3710 N N . GLU B 1 197 ? 9.57 -22.219 -18.219 1 96.44 197 GLU B N 1
ATOM 3711 C CA . GLU B 1 197 ? 9.875 -21.766 -16.859 1 96.44 197 GLU B CA 1
ATOM 3712 C C . GLU B 1 197 ? 9.141 -22.609 -15.82 1 96.44 197 GLU B C 1
ATOM 3714 O O . GLU B 1 197 ? 9.578 -22.719 -14.672 1 96.44 197 GLU B O 1
ATOM 3719 N N . ARG B 1 198 ? 8.094 -23.234 -16.281 1 97.19 198 ARG B N 1
ATOM 3720 C CA . ARG B 1 198 ? 7.246 -23.969 -15.359 1 97.19 198 ARG B CA 1
ATOM 3721 C C . ARG B 1 198 ? 7.602 -25.453 -15.367 1 97.19 198 ARG B C 1
ATOM 3723 O O . ARG B 1 198 ? 6.953 -26.266 -14.695 1 97.19 198 ARG B O 1
ATOM 3730 N N . GLU B 1 199 ? 8.648 -25.797 -16.062 1 96.81 199 GLU B N 1
ATOM 3731 C CA . GLU B 1 199 ? 9.078 -27.188 -16.141 1 96.81 199 GLU B CA 1
ATOM 3732 C C . GLU B 1 199 ? 9.578 -27.688 -14.789 1 96.81 199 GLU B C 1
ATOM 3734 O O . GLU B 1 199 ? 9.359 -28.844 -14.43 1 96.81 199 GLU B O 1
ATOM 3739 N N . GLN B 1 200 ? 10.227 -26.859 -14.117 1 96.31 200 GLN B N 1
ATOM 3740 C CA . GLN B 1 200 ? 10.734 -27.234 -12.805 1 96.31 200 GLN B CA 1
ATOM 3741 C C . GLN B 1 200 ? 9.859 -26.656 -11.695 1 96.31 200 GLN B C 1
ATOM 3743 O O . GLN B 1 200 ? 9.492 -25.469 -11.742 1 96.31 200 GLN B O 1
ATOM 3748 N N . PRO B 1 201 ? 9.555 -27.438 -10.719 1 96.94 201 PRO B N 1
ATOM 3749 C CA . PRO B 1 201 ? 8.773 -26.938 -9.578 1 96.94 201 PRO B CA 1
ATOM 3750 C C . PRO B 1 201 ? 9.609 -26.125 -8.602 1 96.94 201 PRO B C 1
ATOM 3752 O O . PRO B 1 201 ? 10.836 -26.125 -8.68 1 96.94 201 PRO B O 1
ATOM 3755 N N . PRO B 1 202 ? 8.945 -25.422 -7.688 1 98.38 202 PRO B N 1
ATOM 3756 C CA . PRO B 1 202 ? 9.688 -24.719 -6.648 1 98.38 202 PRO B CA 1
ATOM 3757 C C . PRO B 1 202 ? 10.609 -25.625 -5.848 1 98.38 202 PRO B C 1
ATOM 3759 O O . PRO B 1 202 ? 10.219 -26.75 -5.488 1 98.38 202 PRO B O 1
ATOM 3762 N N . ARG B 1 203 ? 11.789 -25.156 -5.652 1 98.31 203 ARG B N 1
ATOM 3763 C CA . ARG B 1 203 ? 12.805 -25.969 -4.98 1 98.31 203 ARG B CA 1
ATOM 3764 C C . ARG B 1 203 ? 13.945 -25.109 -4.469 1 98.31 203 ARG B C 1
ATOM 3766 O O . ARG B 1 203 ? 14.125 -23.984 -4.914 1 98.31 203 ARG B O 1
ATOM 3773 N N . PHE B 1 204 ? 14.672 -25.672 -3.504 1 98.56 204 PHE B N 1
ATOM 3774 C CA . PHE B 1 204 ? 15.953 -25.078 -3.141 1 98.56 204 PHE B CA 1
ATOM 3775 C C . PHE B 1 204 ? 17.062 -25.594 -4.035 1 98.56 204 PHE B C 1
ATOM 3777 O O . PHE B 1 204 ? 17.141 -26.797 -4.305 1 98.56 204 PHE B O 1
ATOM 3784 N N . ALA B 1 205 ? 17.812 -24.641 -4.535 1 98.12 205 ALA B N 1
ATOM 3785 C CA . ALA B 1 205 ? 18.953 -25.062 -5.336 1 98.12 205 ALA B CA 1
ATOM 3786 C C . ALA B 1 205 ? 19.859 -26 -4.547 1 98.12 205 ALA B C 1
ATOM 3788 O O . ALA B 1 205 ? 20.172 -25.734 -3.381 1 98.12 205 ALA B O 1
ATOM 3789 N N . GLN B 1 206 ? 20.266 -27 -5.203 1 97.06 206 GLN B N 1
ATOM 3790 C CA . GLN B 1 206 ? 21.094 -28 -4.527 1 97.06 206 GLN B CA 1
ATOM 3791 C C . GLN B 1 206 ? 22.578 -27.688 -4.699 1 97.06 206 GLN B C 1
ATOM 3793 O O . GLN B 1 206 ? 23.031 -27.406 -5.805 1 97.06 206 GLN B O 1
ATOM 3798 N N . PRO B 1 207 ? 23.297 -27.828 -3.58 1 96 207 PRO B N 1
ATOM 3799 C CA . PRO B 1 207 ? 24.734 -27.578 -3.678 1 96 207 PRO B CA 1
ATOM 3800 C C . PRO B 1 207 ? 25.422 -28.453 -4.723 1 96 207 PRO B C 1
ATOM 3802 O O . PRO B 1 207 ? 25.078 -29.625 -4.867 1 96 207 PRO B O 1
ATOM 3805 N N . GLY B 1 208 ? 26.312 -27.906 -5.469 1 93.94 208 GLY B N 1
ATOM 3806 C CA . GLY B 1 208 ? 27.078 -28.656 -6.453 1 93.94 208 GLY B CA 1
ATOM 3807 C C . GLY B 1 208 ? 26.453 -28.641 -7.832 1 93.94 208 GLY B C 1
ATOM 3808 O O . GLY B 1 208 ? 27.031 -29.172 -8.789 1 93.94 208 GLY B O 1
ATOM 3809 N N . THR B 1 209 ? 25.328 -28.109 -7.949 1 93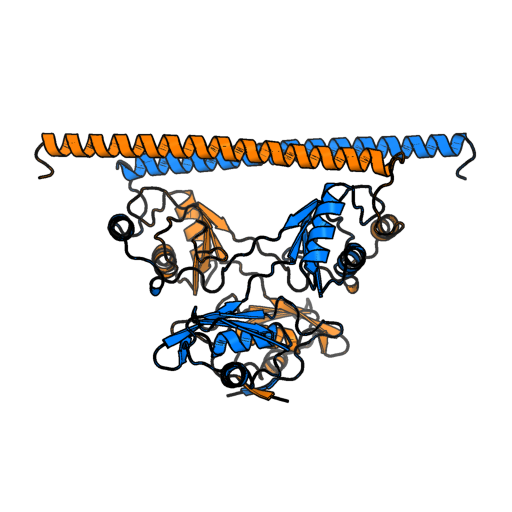.56 209 THR B N 1
ATOM 3810 C CA . THR B 1 209 ? 24.641 -28.078 -9.234 1 93.56 209 THR B CA 1
ATOM 3811 C C . THR B 1 209 ? 24.875 -26.75 -9.938 1 93.56 209 THR B C 1
ATOM 3813 O O . THR B 1 209 ? 25.359 -25.781 -9.328 1 93.56 209 THR B O 1
ATOM 3816 N N . PHE B 1 210 ? 24.578 -26.688 -11.242 1 92.44 210 PHE B N 1
ATOM 3817 C CA . PHE B 1 210 ? 24.641 -25.469 -12.047 1 92.44 210 PHE B CA 1
ATOM 3818 C C . PHE B 1 210 ? 23.719 -24.406 -11.469 1 92.44 210 PHE B C 1
ATOM 3820 O O . PHE B 1 210 ? 24.125 -23.25 -11.32 1 92.44 210 PHE B O 1
ATOM 3827 N N . GLU B 1 211 ? 22.516 -24.781 -11.148 1 95.06 211 GLU B N 1
ATOM 3828 C CA . GLU B 1 211 ? 21.547 -23.812 -10.641 1 95.06 211 GLU B CA 1
ATOM 3829 C C . GLU B 1 211 ? 22 -23.234 -9.305 1 95.06 211 GLU B C 1
ATOM 3831 O O . GLU B 1 211 ? 21.766 -22.062 -9.023 1 95.06 211 GLU B O 1
ATOM 3836 N N . PHE B 1 212 ? 22.641 -24.062 -8.477 1 96.75 212 PHE B N 1
ATOM 3837 C CA . PHE B 1 212 ? 23.125 -23.578 -7.195 1 96.75 212 PHE B CA 1
ATOM 3838 C C . PHE B 1 212 ? 24.219 -22.516 -7.395 1 96.75 212 PHE B C 1
ATOM 3840 O O . PHE B 1 212 ? 24.234 -21.5 -6.703 1 96.75 212 PHE B O 1
ATOM 3847 N N . GLU B 1 213 ? 25.078 -22.75 -8.281 1 96.12 213 GLU B N 1
ATOM 3848 C CA . GLU B 1 213 ? 26.172 -21.812 -8.562 1 96.12 213 GLU B CA 1
ATOM 3849 C C . GLU B 1 213 ? 25.625 -20.453 -8.969 1 96.12 213 GLU B C 1
ATOM 3851 O O . GLU B 1 213 ? 26 -19.438 -8.391 1 96.12 213 GLU B O 1
ATOM 3856 N N . TYR B 1 214 ? 24.75 -20.484 -9.852 1 96.75 214 TYR B N 1
ATOM 3857 C CA . TYR B 1 214 ? 24.281 -19.203 -10.367 1 96.75 214 TYR B CA 1
ATOM 3858 C C . TYR B 1 214 ? 23.266 -18.578 -9.406 1 96.75 214 TYR B C 1
ATOM 3860 O O . TYR B 1 214 ? 23.203 -17.344 -9.297 1 96.75 214 TYR B O 1
ATOM 3868 N N . ALA B 1 215 ? 22.469 -19.391 -8.727 1 98 215 ALA B N 1
ATOM 3869 C CA . ALA B 1 215 ? 21.594 -18.844 -7.684 1 98 215 ALA B CA 1
ATOM 3870 C C . ALA B 1 215 ? 22.406 -18.125 -6.613 1 98 215 ALA B C 1
ATOM 3872 O O . ALA B 1 215 ? 22 -17.078 -6.113 1 98 215 ALA B O 1
ATOM 3873 N N . SER B 1 216 ? 23.547 -18.688 -6.328 1 97.75 216 SER B N 1
ATOM 3874 C CA . SER B 1 216 ? 24.422 -18.078 -5.336 1 97.75 216 SER B CA 1
ATOM 3875 C C . SER B 1 216 ? 24.969 -16.75 -5.832 1 97.75 216 SER B C 1
ATOM 3877 O O . SER B 1 216 ? 25.094 -15.789 -5.059 1 97.75 216 SER B O 1
ATOM 3879 N N . ARG B 1 217 ? 25.25 -16.688 -7.082 1 97.69 217 ARG B N 1
ATOM 3880 C CA . ARG B 1 217 ? 25.734 -15.445 -7.656 1 97.69 217 ARG B CA 1
ATOM 3881 C C . ARG B 1 217 ? 24.656 -14.375 -7.645 1 97.69 217 ARG B C 1
ATOM 3883 O O . ARG B 1 217 ? 24.938 -13.203 -7.379 1 97.69 217 ARG B O 1
ATOM 3890 N N . TRP B 1 218 ? 23.469 -14.812 -7.953 1 97.94 218 TRP B N 1
ATOM 3891 C CA . TRP B 1 218 ? 22.328 -13.898 -7.887 1 97.94 218 TRP B CA 1
ATOM 3892 C C . TRP B 1 218 ? 22.141 -13.367 -6.465 1 97.94 218 TRP B C 1
ATOM 3894 O O . TRP B 1 218 ? 21.922 -12.172 -6.266 1 97.94 218 TRP B O 1
ATOM 3904 N N . LYS B 1 219 ? 22.188 -14.219 -5.512 1 97.81 219 LYS B N 1
ATOM 3905 C CA . LYS B 1 219 ? 22.047 -13.82 -4.113 1 97.81 219 LYS B CA 1
ATOM 3906 C C . LYS B 1 219 ? 23.141 -12.836 -3.711 1 97.81 219 LYS B C 1
ATOM 3908 O O . LYS B 1 219 ? 22.891 -11.883 -2.969 1 97.81 219 LYS B O 1
ATOM 3913 N N . ALA B 1 220 ? 24.359 -13.07 -4.152 1 97.69 220 ALA B N 1
ATOM 3914 C CA . ALA B 1 220 ? 25.453 -12.156 -3.879 1 97.69 220 ALA B CA 1
ATOM 3915 C C . ALA B 1 220 ? 25.172 -10.773 -4.473 1 97.69 220 ALA B C 1
ATOM 3917 O O . ALA B 1 220 ? 25.484 -9.75 -3.852 1 97.69 220 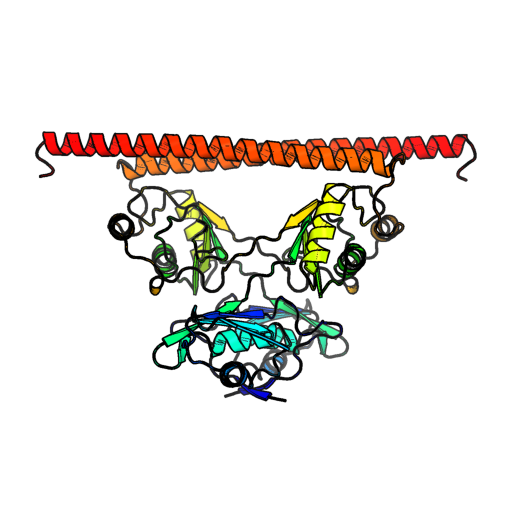ALA B O 1
ATOM 3918 N N . LEU B 1 221 ? 24.656 -10.812 -5.648 1 97.62 221 LEU B N 1
ATOM 3919 C CA . LEU B 1 221 ? 24.297 -9.555 -6.301 1 97.62 221 LEU B CA 1
ATOM 3920 C C . LEU B 1 221 ? 23.219 -8.82 -5.512 1 97.62 221 LEU B C 1
ATOM 3922 O O . LEU B 1 221 ? 23.281 -7.594 -5.355 1 97.62 221 LEU B O 1
ATOM 3926 N N . ASP B 1 222 ? 22.25 -9.539 -5.031 1 97.12 222 ASP B N 1
ATOM 3927 C CA . ASP B 1 222 ? 21.203 -8.938 -4.211 1 97.12 222 ASP B CA 1
ATOM 3928 C C . ASP B 1 222 ? 21.781 -8.336 -2.932 1 97.12 222 ASP B C 1
ATOM 3930 O O . ASP B 1 222 ? 21.359 -7.266 -2.498 1 97.12 222 ASP B O 1
ATOM 3934 N N . GLU B 1 223 ? 22.734 -9.031 -2.35 1 96.81 223 GLU B N 1
ATOM 3935 C CA . GLU B 1 223 ? 23.406 -8.516 -1.158 1 96.81 223 GLU B CA 1
ATOM 3936 C C . GLU B 1 223 ? 24.203 -7.258 -1.472 1 96.81 223 GLU B C 1
ATOM 3938 O O . GLU B 1 223 ? 24.203 -6.309 -0.685 1 96.81 223 GLU B O 1
ATOM 3943 N N . MET B 1 224 ? 24.812 -7.242 -2.572 1 97.56 224 MET B N 1
ATOM 3944 C CA . MET B 1 224 ? 25.547 -6.062 -3.012 1 97.56 224 MET B CA 1
ATOM 3945 C C . MET B 1 224 ? 24.609 -4.867 -3.189 1 97.56 224 MET B C 1
ATOM 3947 O O . MET B 1 224 ? 24.953 -3.748 -2.803 1 97.56 224 MET B O 1
ATOM 3951 N N . GLU B 1 225 ? 23.547 -5.133 -3.826 1 97.81 225 GLU B N 1
ATOM 3952 C CA . GLU B 1 225 ? 22.547 -4.07 -3.98 1 97.81 225 GLU B CA 1
ATOM 3953 C C . GLU B 1 225 ? 22.125 -3.518 -2.623 1 97.81 225 GLU B C 1
ATOM 3955 O O . GLU B 1 225 ? 22.078 -2.301 -2.432 1 97.81 225 GLU B O 1
ATOM 3960 N N . LYS B 1 226 ? 21.844 -4.383 -1.734 1 97.31 226 LYS B N 1
ATOM 3961 C CA . LYS B 1 226 ? 21.453 -3.982 -0.387 1 97.31 226 LYS B CA 1
ATOM 3962 C C . LYS B 1 226 ? 22.516 -3.113 0.265 1 97.31 226 LYS B C 1
ATOM 3964 O O . LYS B 1 226 ? 22.219 -2.074 0.851 1 97.31 226 LYS B O 1
ATOM 3969 N N . GLN B 1 227 ? 23.734 -3.455 0.155 1 98.06 227 GLN B N 1
ATOM 3970 C CA . GLN B 1 227 ? 24.844 -2.715 0.741 1 98.06 227 GLN B CA 1
ATOM 3971 C C . GLN B 1 227 ? 24.984 -1.337 0.103 1 98.06 227 GLN B C 1
ATOM 3973 O O . GLN B 1 227 ? 25.219 -0.347 0.797 1 98.06 227 GLN B O 1
ATOM 3978 N N . GLN B 1 228 ? 24.859 -1.323 -1.196 1 98.19 228 GLN B N 1
ATOM 3979 C CA . GLN B 1 228 ? 24.953 -0.047 -1.897 1 98.19 228 GLN B CA 1
ATOM 3980 C C . GLN B 1 228 ? 23.812 0.894 -1.482 1 98.19 228 GLN B C 1
ATOM 3982 O O . GLN B 1 228 ? 24.047 2.086 -1.266 1 98.19 228 GLN B O 1
ATOM 3987 N N . ARG B 1 229 ? 22.688 0.356 -1.352 1 98.19 229 ARG B N 1
ATOM 3988 C CA . ARG B 1 229 ? 21.547 1.167 -0.935 1 98.19 229 ARG B CA 1
ATOM 3989 C C . ARG B 1 229 ? 21.719 1.662 0.497 1 98.19 229 ARG B C 1
ATOM 3991 O O . ARG B 1 229 ? 21.391 2.811 0.806 1 98.19 229 ARG B O 1
ATOM 3998 N N . GLU B 1 230 ? 22.188 0.825 1.358 1 97.94 230 GLU B N 1
ATOM 3999 C CA . GLU B 1 230 ? 22.453 1.212 2.742 1 97.94 230 GLU B CA 1
ATOM 4000 C C . GLU B 1 230 ? 23.516 2.301 2.822 1 97.94 230 GLU B C 1
ATOM 4002 O O . GLU B 1 230 ? 23.453 3.174 3.689 1 97.94 230 GLU B O 1
ATOM 4007 N N . GLN B 1 231 ? 24.469 2.213 2.01 1 98 231 GLN B N 1
ATOM 4008 C CA . GLN B 1 231 ? 25.5 3.242 1.962 1 98 231 GLN B CA 1
ATOM 4009 C C . GLN B 1 231 ? 24.922 4.59 1.549 1 98 231 GLN B C 1
ATOM 4011 O O . GLN B 1 231 ? 25.281 5.629 2.104 1 98 231 GLN B O 1
ATOM 4016 N N . VAL B 1 232 ? 24.062 4.559 0.577 1 98.12 232 VAL B N 1
ATOM 4017 C CA . VAL B 1 232 ? 23.391 5.789 0.179 1 98.12 232 VAL B CA 1
ATOM 4018 C C . VAL B 1 232 ? 22.594 6.344 1.355 1 98.12 232 VAL B C 1
ATOM 4020 O O . VAL B 1 232 ? 22.641 7.543 1.642 1 98.12 232 VAL B O 1
ATOM 4023 N N . ASP B 1 233 ? 21.844 5.492 2.02 1 97.88 233 ASP B N 1
ATOM 4024 C CA . ASP B 1 233 ? 21.062 5.906 3.176 1 97.88 233 ASP B CA 1
ATOM 4025 C C . ASP B 1 233 ? 21.938 6.582 4.227 1 97.88 233 ASP B C 1
ATOM 4027 O O . ASP B 1 233 ? 21.578 7.629 4.766 1 97.88 233 ASP B O 1
ATOM 4031 N N . ARG B 1 234 ? 23.016 6.016 4.516 1 98.12 234 ARG B N 1
ATOM 4032 C CA . ARG B 1 234 ? 23.938 6.555 5.512 1 98.12 234 ARG B CA 1
ATOM 4033 C C . ARG B 1 234 ? 24.484 7.91 5.074 1 98.12 234 ARG B C 1
ATOM 4035 O O . ARG B 1 234 ? 24.531 8.852 5.867 1 98.12 234 ARG B O 1
ATOM 4042 N N . ASN B 1 235 ? 24.906 7.969 3.867 1 97.94 235 ASN B N 1
ATOM 4043 C CA . ASN B 1 235 ? 25.422 9.219 3.318 1 97.94 235 ASN B CA 1
ATOM 4044 C C . ASN B 1 235 ? 24.391 10.344 3.416 1 97.94 235 ASN B C 1
ATOM 4046 O O . ASN B 1 235 ? 24.719 11.453 3.838 1 97.94 235 ASN B O 1
ATOM 4050 N N . ILE B 1 236 ? 23.234 10.016 3.072 1 97.56 236 ILE B N 1
ATOM 4051 C CA . ILE B 1 236 ? 22.172 11.023 3.029 1 97.56 236 ILE B CA 1
ATOM 4052 C C . ILE B 1 236 ? 21.797 11.422 4.449 1 97.56 236 ILE B C 1
ATOM 4054 O O . ILE B 1 236 ? 21.547 12.602 4.723 1 97.56 236 ILE B O 1
ATOM 4058 N N . ARG B 1 237 ? 21.766 10.477 5.324 1 97.25 237 ARG B N 1
ATOM 4059 C CA . ARG B 1 237 ? 21.469 10.773 6.723 1 97.25 237 ARG B CA 1
ATOM 4060 C C . ARG B 1 237 ? 22.5 11.734 7.297 1 97.25 237 ARG B C 1
ATOM 4062 O O . ARG B 1 237 ? 22.156 12.711 7.965 1 97.25 237 ARG B O 1
ATOM 4069 N N . GLU B 1 238 ? 23.703 11.492 7.066 1 98 238 GLU B N 1
ATOM 4070 C CA . GLU B 1 238 ? 24.781 12.352 7.543 1 98 238 GLU B CA 1
ATOM 4071 C C . GLU B 1 238 ? 24.672 13.75 6.938 1 98 238 GLU B C 1
ATOM 4073 O O . GLU B 1 238 ? 24.875 14.75 7.629 1 98 238 GLU B O 1
ATOM 4078 N N . ALA B 1 239 ? 24.406 13.758 5.672 1 98 239 ALA B N 1
ATOM 4079 C CA . ALA B 1 239 ? 24.266 15.039 4.988 1 98 239 ALA B CA 1
ATOM 4080 C C . ALA B 1 239 ? 23.094 15.836 5.562 1 98 239 ALA B C 1
ATOM 4082 O O . ALA B 1 239 ? 23.188 17.047 5.746 1 98 239 ALA B O 1
ATOM 4083 N N . LYS B 1 240 ? 22.016 15.18 5.875 1 96.81 240 LYS B N 1
ATOM 4084 C CA . LYS B 1 240 ? 20.844 15.828 6.461 1 96.81 240 LYS B CA 1
ATOM 4085 C C . LYS B 1 240 ? 21.156 16.375 7.852 1 96.81 240 LYS B C 1
ATOM 4087 O O . LYS B 1 240 ? 20.766 17.484 8.188 1 96.81 240 LYS B O 1
ATOM 4092 N N . GLU B 1 241 ? 21.844 15.586 8.617 1 97.12 241 GLU B N 1
ATOM 4093 C CA . GLU B 1 241 ? 22.219 16 9.961 1 97.12 241 GLU B CA 1
ATOM 4094 C C . GLU B 1 241 ? 23.141 17.219 9.922 1 97.12 241 GLU B C 1
ATOM 4096 O O . GLU B 1 241 ? 22.984 18.156 10.727 1 97.12 241 GLU B O 1
ATOM 4101 N N . LYS B 1 242 ? 24 17.188 9.062 1 98 242 LYS B N 1
ATOM 4102 C CA . LYS B 1 242 ? 24.906 18.328 8.891 1 98 242 LYS B CA 1
ATOM 4103 C C . LYS B 1 242 ? 24.141 19.578 8.492 1 98 242 LYS B C 1
ATOM 4105 O O . LYS B 1 242 ? 24.375 20.656 9.039 1 98 242 LYS B O 1
ATOM 4110 N N . LEU B 1 243 ? 23.281 19.453 7.531 1 97.38 243 LEU B N 1
ATOM 4111 C CA . LEU B 1 243 ? 22.484 20.594 7.07 1 97.38 243 LEU B CA 1
ATOM 4112 C C . LEU B 1 243 ? 21.609 21.125 8.195 1 97.38 243 LEU B C 1
ATOM 4114 O O . LEU B 1 243 ? 21.469 22.344 8.344 1 97.38 243 LEU B O 1
ATOM 4118 N N . GLU B 1 244 ? 21.031 20.25 8.961 1 95.62 244 GLU B N 1
ATOM 4119 C CA . GLU B 1 244 ? 20.219 20.641 10.109 1 95.62 244 GLU B CA 1
ATOM 4120 C C . GLU B 1 244 ? 21.062 21.438 11.117 1 95.62 244 GLU B C 1
ATOM 4122 O O . GLU B 1 244 ? 20.609 22.453 11.641 1 95.62 244 GLU B O 1
ATOM 4127 N N . ALA B 1 245 ? 22.219 20.984 11.406 1 96.62 245 ALA B N 1
ATOM 4128 C CA . ALA B 1 245 ? 23.109 21.656 12.344 1 96.62 245 ALA B CA 1
ATOM 4129 C C . ALA B 1 245 ? 23.516 23.047 11.82 1 96.62 245 ALA B C 1
ATOM 4131 O O . ALA B 1 245 ? 23.547 24.016 12.578 1 96.62 245 ALA B O 1
ATOM 4132 N N . GLU B 1 246 ? 23.797 23.078 10.578 1 96.12 246 GLU B N 1
ATOM 4133 C CA . GLU B 1 246 ? 24.125 24.359 9.953 1 96.12 246 GLU B CA 1
ATOM 4134 C C . GLU B 1 246 ? 22.969 25.344 10.039 1 96.12 246 GLU B C 1
ATOM 4136 O O . GLU B 1 246 ? 23.172 26.516 10.328 1 96.12 246 GLU B O 1
ATOM 4141 N N . MET B 1 247 ? 21.844 24.859 9.734 1 94.62 247 MET B N 1
ATOM 4142 C CA . MET B 1 247 ? 20.641 25.688 9.781 1 94.62 247 MET B CA 1
ATOM 4143 C C . MET B 1 247 ? 20.406 26.234 11.188 1 94.62 247 MET B C 1
ATOM 4145 O O . MET B 1 247 ? 20.109 27.422 11.359 1 94.62 247 MET B O 1
ATOM 4149 N N . GLU B 1 248 ? 20.531 25.375 12.156 1 92.88 248 GLU B N 1
ATOM 4150 C CA . GLU B 1 248 ? 20.328 25.781 13.547 1 92.88 248 GLU B CA 1
ATOM 4151 C C . GLU B 1 248 ? 21.359 26.812 13.961 1 92.88 248 GLU B C 1
ATOM 4153 O O . GLU B 1 248 ? 21.031 27.797 14.648 1 92.88 248 GLU B O 1
ATOM 4158 N N . ALA B 1 249 ? 22.547 26.641 13.602 1 94.62 249 ALA B N 1
ATOM 4159 C CA . ALA B 1 249 ? 23.609 27.594 13.898 1 94.62 249 ALA B CA 1
ATOM 4160 C C . ALA B 1 249 ? 23.328 28.938 13.234 1 94.62 249 ALA B C 1
ATOM 4162 O O . ALA B 1 249 ? 23.5 29.984 13.852 1 94.62 249 ALA B O 1
ATOM 4163 N N . ALA B 1 250 ? 22.906 28.844 12.023 1 93.38 250 ALA B N 1
ATOM 4164 C CA . ALA B 1 250 ? 22.609 30.062 11.273 1 93.38 250 ALA B CA 1
ATOM 4165 C C . ALA B 1 250 ? 21.422 30.812 11.875 1 93.38 250 ALA B C 1
ATOM 4167 O O . ALA B 1 250 ? 21.406 32.031 11.922 1 93.38 250 ALA B O 1
ATOM 4168 N N . ARG B 1 251 ? 20.438 30.094 12.273 1 90.12 251 ARG B N 1
ATOM 4169 C CA . ARG B 1 251 ? 19.281 30.688 12.922 1 90.12 251 ARG B CA 1
ATOM 4170 C C . ARG B 1 251 ? 19.672 31.391 14.211 1 90.12 251 ARG B C 1
ATOM 4172 O O . ARG B 1 251 ? 19.219 32.5 14.484 1 90.12 251 ARG B O 1
ATOM 4179 N N . HIS B 1 252 ? 20.469 30.766 14.938 1 90.19 252 HIS B N 1
ATOM 4180 C CA . HIS B 1 252 ? 20.953 31.344 16.188 1 90.19 252 HIS B CA 1
ATOM 4181 C C . HIS B 1 252 ? 21.75 32.625 15.938 1 90.19 252 HIS B C 1
ATOM 4183 O O . HIS B 1 252 ? 21.594 33.625 16.641 1 90.19 252 HIS B O 1
ATOM 4189 N N . GLU B 1 253 ? 22.531 32.5 15.023 1 89.31 253 GLU B N 1
ATOM 4190 C CA . GLU B 1 253 ? 23.328 33.656 14.672 1 89.31 253 GLU B CA 1
ATOM 4191 C C . GLU B 1 253 ? 22.453 34.812 14.203 1 89.31 253 GLU B C 1
ATOM 4193 O O . GLU B 1 253 ? 22.688 35.969 14.562 1 89.31 253 GLU B O 1
ATOM 4198 N N . HIS B 1 254 ? 21.547 34.438 13.438 1 84.62 254 HIS B N 1
ATOM 4199 C CA . HIS B 1 254 ? 20.609 35.438 12.945 1 84.62 254 HIS B CA 1
ATOM 4200 C C . HIS B 1 254 ? 19.828 36.094 14.086 1 84.62 254 HIS B C 1
ATOM 4202 O O . HIS B 1 254 ? 19.625 37.312 14.102 1 84.62 254 HIS B O 1
ATOM 4208 N N . GLN B 1 255 ? 19.422 35.344 14.984 1 83.88 255 GLN B N 1
ATOM 4209 C CA . GLN B 1 255 ? 18.703 35.844 16.156 1 83.88 255 GLN B CA 1
ATOM 4210 C C . GLN B 1 255 ? 19.594 36.781 16.984 1 83.88 255 GLN B C 1
ATOM 4212 O O . GLN B 1 255 ? 19.141 37.812 17.469 1 83.88 255 GLN B O 1
ATOM 4217 N N . LEU B 1 256 ? 20.781 36.375 17.125 1 85.69 256 LEU B N 1
ATOM 4218 C CA . LEU B 1 256 ? 21.75 37.156 17.875 1 85.69 256 LEU B CA 1
ATOM 4219 C C . LEU B 1 256 ? 22 38.5 17.172 1 85.69 256 LEU B C 1
ATOM 4221 O O . LEU B 1 256 ? 22.109 39.531 17.844 1 85.69 256 LEU B O 1
ATOM 4225 N N . MET B 1 257 ? 22.078 38.438 15.945 1 85.94 257 MET B N 1
ATOM 4226 C CA . MET B 1 257 ? 22.281 39.656 15.164 1 85.94 257 MET B CA 1
ATOM 4227 C C . MET B 1 257 ? 21.094 40.594 15.312 1 85.94 257 MET B C 1
ATOM 4229 O O . MET B 1 257 ? 21.281 41.812 15.469 1 85.94 257 MET B O 1
ATOM 4233 N N . LEU B 1 258 ? 19.875 40.062 15.266 1 82.75 258 LEU B N 1
ATOM 4234 C CA . LEU B 1 258 ? 18.672 40.875 15.414 1 82.75 258 LEU B CA 1
ATOM 4235 C C . LEU B 1 258 ? 18.594 41.469 16.812 1 82.75 258 LEU B C 1
ATOM 4237 O O . LEU B 1 258 ? 18.172 42.625 16.969 1 82.75 258 LEU B O 1
ATOM 4241 N N . MET B 1 259 ? 19.016 40.75 17.734 1 85.81 259 MET B N 1
ATOM 4242 C CA . MET B 1 259 ? 19.047 41.25 19.109 1 85.81 259 MET B CA 1
ATOM 4243 C C . MET B 1 259 ? 20.062 42.375 19.25 1 85.81 259 MET B C 1
ATOM 4245 O O . MET B 1 259 ? 19.797 43.375 19.922 1 85.81 259 MET B O 1
ATOM 4249 N N . ARG B 1 260 ? 21.125 42.219 18.656 1 86.44 260 ARG B N 1
ATOM 4250 C CA . ARG B 1 260 ? 22.188 43.219 18.719 1 86.44 260 ARG B CA 1
ATOM 4251 C C . ARG B 1 260 ? 21.766 44.5 18.016 1 86.44 260 ARG B C 1
ATOM 4253 O O . ARG B 1 260 ? 22.125 45.594 18.453 1 86.44 260 ARG B O 1
ATOM 4260 N N . GLN B 1 261 ? 20.984 44.344 17.062 1 83.94 261 GLN B N 1
ATOM 4261 C CA . GLN B 1 261 ? 20.531 45.5 16.297 1 83.94 261 GLN B CA 1
ATOM 4262 C C . GLN B 1 261 ? 19.281 46.125 16.938 1 83.94 261 GLN B C 1
ATOM 4264 O O . GLN B 1 261 ? 18.797 47.156 16.484 1 83.94 261 GLN B O 1
ATOM 4269 N N . GLY B 1 262 ? 18.781 45.594 17.969 1 73.38 262 GLY B N 1
ATOM 4270 C CA . GLY B 1 262 ? 17.625 46.094 18.688 1 73.38 262 GLY B CA 1
ATOM 4271 C C . GLY B 1 262 ? 16.312 45.719 18.031 1 73.38 262 GLY B C 1
ATOM 4272 O O . GLY B 1 262 ? 15.281 46.375 18.266 1 73.38 262 GLY B O 1
ATOM 4273 N N . LYS B 1 263 ? 16.328 44.844 17.125 1 67.81 263 LYS B N 1
ATOM 4274 C CA . LYS B 1 263 ? 15.133 44.531 16.359 1 67.81 263 LYS B CA 1
ATOM 4275 C C . LYS B 1 263 ? 14.297 43.469 17.047 1 67.81 263 LYS B C 1
ATOM 4277 O O . LYS B 1 263 ? 13.109 43.312 16.766 1 67.81 263 LYS B O 1
ATOM 4282 N N . ILE B 1 264 ? 14.844 42.625 17.953 1 65.06 264 ILE B N 1
ATOM 4283 C CA . ILE B 1 264 ? 14.109 41.625 18.734 1 65.06 264 ILE B CA 1
ATOM 4284 C C . ILE B 1 264 ? 14.5 41.75 20.203 1 65.06 264 ILE B C 1
ATOM 4286 O O . ILE B 1 264 ? 15.633 42.094 20.531 1 65.06 264 ILE B O 1
ATOM 4290 N N . ARG B 1 265 ? 13.398 42 21.234 1 56.38 265 ARG B N 1
ATOM 4291 C CA . ARG B 1 265 ? 13.562 42.062 22.688 1 56.38 265 ARG B CA 1
ATOM 4292 C C . ARG B 1 265 ? 13.508 40.656 23.312 1 56.38 265 ARG B C 1
ATOM 4294 O O . ARG B 1 265 ? 12.805 39.781 22.812 1 56.38 265 ARG B O 1
#

pLDDT: mean 93.44, std 7.85, range [45.72, 98.88]

InterPro domains:
  IPR000504 RNA recognition motif domain [PF00076] (23-87)
  IPR000504 RNA recognition motif domain [PF00076] (97-156)
  IPR000504 RNA recognition motif domain [PS50102] (21-93)
  IPR000504 RNA recognition motif domain [PS50102] (95-176)
  IPR000504 RNA recognition motif domain [SM00360] (22-89)
  IPR000504 RNA recognition motif domain [SM00360] (96-172)
  IPR012677 Nucleotide-binding alpha-beta plait domain superfamily [G3DSA:3.30.70.330] (1-95)
  IPR012677 Nucleotide-binding alpha-beta plait domain superfamily [G3DSA:3.30.70.330] (97-184)
  IPR012975 NOPS [PF08075] (168-219)
  IPR034523 PSP1, RNA recognition motif 2 [cd12589] (96-175)
  IPR035979 RNA-binding domain superfamily [SSF54928] (20-155)

Nearest PDB structures (foldseek):
  3sde-assembly1_A  TM=9.453E-01  e=3.763E-47  Homo sapiens
  5ifm-assembly5_J  TM=9.382E-01  e=3.773E-42  Homo sapiens
  7lru-assembly1_B-2  TM=9.136E-01  e=8.627E-42  Homo sapiens
  7uk1-assembly1_B  TM=9.456E-01  e=8.419E-40  Homo sapiens
  3sde-assembly1_B  TM=9.055E-01  e=3.413E-39  Homo sapiens

Foldseek 3Di:
DDDDDPDPPADVPAFWQALQQKKKKAQAALPQDQVNVQVLLVVLPGWDDWADDSVRGMIMIGGTDNVSSVVSQVPQQQPDDPNTGMHMDRDDQLLKKKKAQADQVQAFVLQLVQLCVLHAWNGKGFDADPVRGGPRMIMTGHRDNRSSVSSQVCVVVDFRDSDPPRHGMHMGGDDDDDPPPPDDPVNDDCDPVNVVVVPDDDDDDDPPDPCNVVVVVVVVVVVVVVVVVVVVVVVVVVVVVVVVVVVVVVVVVVVVVCVVVVNDD/DDDDDLDPPADVPAFWQALQQKKKKAQAALPDDQVNVQVLLVVLPGWDDWADDSVRGMIMTTGTDNVSSVVSQVPQQQPDDPNTGMHMDRDDQLLKKKKAQADQVQAFVLQLVQLCVLHAWNGKGFDADPVRGGPRMIMTGHRDNRSSVSSQVCVVVDFRDSDPPRHGMHMGGDDDDDPPPPDDPVNDDCDPVNVVVVVDDDDDDDPPDPCNVVVVVVVVVVVVVVVVVVVVVVVVVVVVVVVVVVVVVVVVVVVVVCVVVVNHD

Secondary structure (DSSP, 8-state):
-EEEEE---PPTTPPSS-GGGEEEEES--TT--HHHHHHHTGGG---S-EEEETTTTEEEEE-SSHHHHHHHHHHHTT-EETTEE-EEEEPP-TTEEEEE---TT--HHHHHHHHGGGS-EEEEEEEE-TTS-EEEEEEEEESSHHHHHHHHHHHHHS-EESSSS----EEEEPP--B-SS---GGGS---HHHHHHTSSPSEEPPTTSHHHHHHHHHHHHHHHHHHHHHHHHHHHHHHHHHHHHHHHHHHHHHHHHHHHTTS--/-EEEEE---PPTTPPSS-GGGEEEEES--TT--HHHHHHHTGGG---SEEEEETTTTEEEEE-SSHHHHHHHHHHHTT-EETTEE-EEEEPP-TTEEEEE---TT--HHHHHHHHGGGS-EEEEEEEE-TTS-EEEEEEEEESSHHHHHHHHHHHHHS-EESSSS----EEEEPP--B-SS---GGGS---HHHHHHTSSPSEEPPTTSHHHHHHHHHHHHHHHHHHHHHHHHHHHHHHHHHHHHHHHHHHHHHHHHHHHTTS--

Radius of gyration: 26.59 Å; Cα contacts (8 Å, |Δi|>4): 963; chains: 2; bounding box: 61×84×61 Å

Solvent-accessible surface area (backbone atoms only — not comparable to full-atom values): 27955 Å² total; per-residue (Å²): 114,37,64,41,63,50,55,84,69,58,53,93,88,52,70,63,55,42,63,83,11,21,32,32,36,33,53,39,56,60,80,66,47,72,66,60,56,50,56,77,44,46,76,62,46,75,63,79,49,77,47,74,40,42,92,77,13,30,34,38,40,22,24,47,32,53,67,45,35,50,52,48,40,56,68,45,41,57,41,70,49,95,92,27,53,27,43,51,44,74,41,84,57,84,19,30,30,31,37,32,59,44,58,84,75,57,23,15,58,53,49,37,58,49,53,37,79,49,34,66,62,63,45,36,31,25,26,12,37,90,84,66,47,66,71,28,36,30,36,40,31,31,74,43,49,66,32,38,52,48,44,44,50,50,40,68,75,41,39,36,18,66,34,52,60,46,51,35,45,46,67,42,78,47,86,63,68,34,70,82,73,35,36,46,60,88,77,54,76,82,46,71,65,37,53,56,32,59,69,35,68,56,42,64,51,49,87,91,39,71,49,23,54,49,16,51,51,47,51,50,50,54,51,48,50,50,51,54,52,51,49,50,51,50,54,49,49,52,52,49,51,50,50,53,51,50,49,52,52,50,51,50,49,50,51,50,50,34,40,73,71,67,75,50,136,116,37,65,40,63,52,53,85,69,58,55,92,87,54,69,64,56,42,64,83,13,21,32,31,36,33,53,39,56,59,80,64,46,72,68,58,56,49,54,76,43,46,78,63,46,73,64,80,47,78,46,74,41,41,92,78,14,31,33,38,40,23,26,47,30,54,65,45,35,51,50,48,38,57,68,46,40,58,41,70,48,95,91,25,53,26,42,52,43,73,40,83,57,84,18,31,30,32,36,32,60,43,58,85,75,57,22,15,59,53,49,36,57,50,55,37,80,48,34,68,62,61,45,37,30,25,26,12,37,91,82,66,45,65,70,28,36,30,39,39,30,31,76,43,50,64,32,37,51,48,43,45,51,49,41,70,76,42,39,35,21,66,36,53,61,45,51,35,42,46,68,42,78,46,86,63,68,34,69,83,74,36,35,47,59,88,76,54,75,82,45,72,64,39,54,58,32,59,68,35,68,57,42,65,50,48,86,92,39,72,50,25,55,48,16,49,51,47,52,51,50,52,50,50,50,50,51,54,52,51,49,51,52,50,52,50,50,52,52,50,52,50,51,51,53,50,49,51,52,50,50,49,50,50,51,51,50,35,41,73,71,66,76,48,137